Protein AF-0000000075746426 (afdb_homodimer)

Radius of gyration: 28.65 Å; Cα contacts (8 Å, |Δi|>4): 1096; chains: 2; bounding box: 65×79×66 Å

Sequence (676 aa):
MLRLQTLPPRQAHFCLEVDRFVREELTISLAGTHVMLAVSGGVDSVALLAWAAAMRDKWGARLFCAHLDHGLRPESSQERQRVHALCDQLAIPCFSGRSETRRYAQRCQLGIEEAGRLLRYRYLEGIAHRRGCDYLLTAHHANDLAEDSLMRFIRGTGWPALAGMAAWDPGRRLLRPFLLTPKHRLHALVQAAGLCWEEDSSNRDPAYQRNRIRHQILPLLIKENPNFLETIAQTWRQAQADTAAFDTMLTAARQAERVVKQGLLAPRQELESLPAALRLRWYKEILDRMGPGQALSANLGALDALYTEKKSGKRVQFPGDKQARVSPEGIIFGWKGDMLRLQTLPPRQAHFCLEVDRFVREELTISLAGTHVMLAVSGGVDSVALLAWAAAMRDKWGARLFCAHLDHGLRPESSQERQRVHALCDQLAIPCFSGRSETRRYAQRCQLGIEEAGRLLRYRYLEGIAHRRGCDYLLTAHHANDLAEDSLMRFIRGTGWPALAGMAAWDPGRRLLRPFLLTPKHRLHALVQAAGLCWEEDSSNRDPAYQRNRIRHQILPLLIKENPNFLETIAQTWRQAQADTAAFDTMLTAARQAERVVKQGLLAPRQELESLPAALRLRWYKEILDRMGPGQALSANLGALDALYTEKKSGKRVQFPGDKQARVSPEGIIFGWKGD

pLDDT: mean 91.84, std 9.22, range [48.5, 98.75]

Structure (mmCIF, N/CA/C/O backbone):
data_AF-0000000075746426-model_v1
#
loop_
_entity.id
_entity.type
_entity.pdbx_description
1 polymer 'tRNA(Ile)-lysidine synthase'
#
loop_
_atom_site.group_PDB
_atom_site.id
_atom_site.type_symbol
_atom_site.label_atom_id
_atom_site.label_alt_id
_atom_site.label_comp_id
_atom_site.label_asym_id
_atom_site.label_entity_id
_atom_site.label_seq_id
_atom_site.pdbx_PDB_ins_code
_atom_site.Cartn_x
_atom_site.Cartn_y
_atom_site.Cartn_z
_atom_site.occupancy
_atom_site.B_iso_or_equiv
_atom_site.auth_seq_id
_atom_site.auth_comp_id
_atom_site.auth_asym_id
_atom_site.auth_atom_id
_atom_site.pdbx_PDB_model_num
ATOM 1 N N . MET A 1 1 ? -5.004 32.344 30.406 1 81.12 1 MET A N 1
ATOM 2 C CA . MET A 1 1 ? -4.582 32.031 29.047 1 81.12 1 MET A CA 1
ATOM 3 C C . MET A 1 1 ? -4.027 30.609 28.938 1 81.12 1 MET A C 1
ATOM 5 O O . MET A 1 1 ? -3.355 30.141 29.859 1 81.12 1 MET A O 1
ATOM 9 N N . LEU A 1 2 ? -4.516 29.906 28.031 1 88.56 2 LEU A N 1
ATOM 10 C CA . LEU A 1 2 ? -4.059 28.531 27.844 1 88.56 2 LEU A CA 1
ATOM 11 C C . LEU A 1 2 ? -2.586 28.484 27.453 1 88.56 2 LEU A C 1
ATOM 13 O O . LEU A 1 2 ? -2.184 29.141 26.484 1 88.56 2 LEU A O 1
ATOM 17 N N . ARG A 1 3 ? -1.752 27.906 28.312 1 92.94 3 ARG A N 1
ATOM 18 C CA . ARG A 1 3 ? -0.32 27.719 28.109 1 92.94 3 ARG A CA 1
ATOM 19 C C . ARG A 1 3 ? 0.091 26.281 28.359 1 92.94 3 ARG A C 1
ATOM 21 O O . ARG A 1 3 ? -0.654 25.516 28.969 1 92.94 3 ARG A O 1
ATOM 28 N N . LEU A 1 4 ? 1.197 25.938 27.797 1 94.06 4 LEU A N 1
ATOM 29 C CA . LEU A 1 4 ? 1.711 24.594 28 1 94.06 4 LEU A CA 1
ATOM 30 C C . LEU A 1 4 ? 1.775 24.266 29.5 1 94.06 4 LEU A C 1
ATOM 32 O O . LEU A 1 4 ? 1.444 23.141 29.906 1 94.06 4 LEU A O 1
ATOM 36 N N . GLN A 1 5 ? 2.15 25.281 30.234 1 92.56 5 GLN A N 1
ATOM 37 C CA . GLN A 1 5 ? 2.371 25.109 31.656 1 92.56 5 GLN A CA 1
ATOM 38 C C . GLN A 1 5 ? 1.049 24.938 32.406 1 92.56 5 GLN A C 1
ATOM 40 O O . GLN A 1 5 ? 1.028 24.5 33.562 1 92.56 5 GLN A O 1
ATOM 45 N N . THR A 1 6 ? -0.033 25.391 31.828 1 92.88 6 THR A N 1
ATOM 46 C CA . THR A 1 6 ? -1.333 25.312 32.5 1 92.88 6 THR A CA 1
ATOM 47 C C . THR A 1 6 ? -1.999 23.969 32.219 1 92.88 6 THR A C 1
ATOM 49 O O . THR A 1 6 ? -3.018 23.641 32.812 1 92.88 6 THR A O 1
ATOM 52 N N . LEU A 1 7 ? -1.481 23.109 31.344 1 95.69 7 LEU A N 1
ATOM 53 C CA . LEU A 1 7 ? -2.014 21.797 31.016 1 95.69 7 LEU A CA 1
ATOM 54 C C . LEU A 1 7 ? -1.427 20.719 31.922 1 95.69 7 LEU A C 1
ATOM 56 O O . LEU A 1 7 ? -0.293 20.859 32.406 1 95.69 7 LEU A O 1
ATOM 60 N N . PRO A 1 8 ? -2.211 19.672 32.219 1 96.5 8 PRO A N 1
ATOM 61 C CA . PRO A 1 8 ? -1.599 18.516 32.875 1 96.5 8 PRO A CA 1
ATOM 62 C C . PRO A 1 8 ? -0.388 17.984 32.125 1 96.5 8 PRO A C 1
ATOM 64 O O . PRO A 1 8 ? -0.323 18.094 30.891 1 96.5 8 PRO A O 1
ATOM 67 N N . PRO A 1 9 ? 0.567 17.438 32.812 1 96.25 9 PRO A N 1
ATOM 68 C CA . PRO A 1 9 ? 1.826 17 32.188 1 96.25 9 PRO A CA 1
ATOM 69 C C . PRO A 1 9 ? 1.612 16.109 30.969 1 96.25 9 PRO A C 1
ATOM 71 O O . PRO A 1 9 ? 2.307 16.25 29.953 1 96.25 9 PRO A O 1
ATOM 74 N N . ARG A 1 10 ? 0.68 15.195 31.047 1 96.38 10 ARG A N 1
ATOM 75 C CA . ARG A 1 10 ? 0.424 14.281 29.953 1 96.38 10 ARG A CA 1
ATOM 76 C C . ARG A 1 10 ? 0.037 15.039 28.688 1 96.38 10 ARG A C 1
ATOM 78 O O . ARG A 1 10 ? 0.502 14.711 27.594 1 96.38 10 ARG A O 1
ATOM 85 N N . GLN A 1 11 ? -0.817 16.062 28.797 1 97.12 11 GLN A N 1
ATOM 86 C CA . GLN A 1 11 ? -1.285 16.828 27.656 1 97.12 11 GLN A CA 1
ATOM 87 C C . GLN A 1 11 ? -0.219 17.812 27.172 1 97.12 11 GLN A C 1
ATOM 89 O O . GLN A 1 11 ? -0.119 18.094 25.984 1 97.12 11 GLN A O 1
ATOM 94 N N . ALA A 1 12 ? 0.554 18.344 28.141 1 97.25 12 ALA A N 1
ATOM 95 C CA . ALA A 1 12 ? 1.674 19.188 27.766 1 97.25 12 ALA A CA 1
ATOM 96 C C . ALA A 1 12 ? 2.684 18.422 26.906 1 97.25 12 ALA A C 1
ATOM 98 O O . ALA A 1 12 ? 3.166 18.922 25.891 1 97.25 12 ALA A O 1
ATOM 99 N N . HIS A 1 13 ? 2.939 17.188 27.375 1 97.31 13 HIS A N 1
ATOM 100 C CA . HIS A 1 13 ? 3.842 16.328 26.609 1 97.31 13 HIS A CA 1
ATOM 101 C C . HIS A 1 13 ? 3.271 16 25.234 1 97.31 13 HIS A C 1
ATOM 103 O O . HIS A 1 13 ? 4.012 15.938 24.25 1 97.31 13 HIS A O 1
ATOM 109 N N . PHE A 1 14 ? 1.979 15.828 25.203 1 97.62 14 PHE A N 1
ATOM 110 C CA . PHE A 1 14 ? 1.311 15.578 23.922 1 97.62 14 PHE A CA 1
ATOM 111 C C . PHE A 1 14 ? 1.498 16.75 22.969 1 97.62 14 PHE A C 1
ATOM 113 O O . PHE A 1 14 ? 1.821 16.547 21.797 1 97.62 14 PHE A O 1
ATOM 120 N N . CYS A 1 15 ? 1.344 17.969 23.453 1 98.19 15 CYS A N 1
ATOM 121 C CA . CYS A 1 15 ? 1.508 19.172 22.641 1 98.19 15 CYS A CA 1
ATOM 122 C C . CYS A 1 15 ? 2.918 19.25 22.062 1 98.19 15 CYS A C 1
ATOM 124 O O . CYS A 1 15 ? 3.102 19.562 20.891 1 98.19 15 CYS A O 1
ATOM 126 N N . LEU A 1 16 ? 3.848 18.891 22.891 1 97.81 16 LEU A N 1
ATOM 127 C CA . LEU A 1 16 ? 5.242 18.922 22.469 1 97.81 16 LEU A CA 1
ATOM 128 C C . LEU A 1 16 ? 5.535 17.828 21.453 1 97.81 16 LEU A C 1
ATOM 130 O O . LEU A 1 16 ? 6.355 18 20.547 1 97.81 16 LEU A O 1
ATOM 134 N N . GLU A 1 17 ? 4.898 16.703 21.625 1 97.62 17 GLU A N 1
ATOM 135 C CA . GLU A 1 17 ? 5.035 15.602 20.688 1 97.62 17 GLU A CA 1
ATOM 136 C C . GLU A 1 17 ? 4.535 15.992 19.297 1 97.62 17 GLU A C 1
ATOM 138 O O . GLU A 1 17 ? 5.18 15.695 18.281 1 97.62 17 GLU A O 1
ATOM 143 N N . VAL A 1 18 ? 3.387 16.641 19.234 1 98.31 18 VAL A N 1
ATOM 144 C CA . VAL A 1 18 ? 2.832 17.109 17.969 1 98.31 18 VAL A CA 1
ATOM 145 C C . VAL A 1 18 ? 3.779 18.125 17.328 1 98.31 18 VAL A C 1
ATOM 147 O O . VAL A 1 18 ? 4.031 18.078 16.125 1 98.31 18 VAL A O 1
ATOM 150 N N . ASP A 1 19 ? 4.293 19 18.156 1 98 19 ASP A N 1
ATOM 151 C CA . ASP A 1 19 ? 5.246 20 17.672 1 98 19 ASP A CA 1
ATOM 152 C C . ASP A 1 19 ? 6.5 19.328 17.109 1 98 19 ASP A C 1
ATOM 154 O O . ASP A 1 19 ? 7.055 19.781 16.109 1 98 19 ASP A O 1
ATOM 158 N N . ARG A 1 20 ? 6.957 18.312 17.797 1 96.62 20 ARG A N 1
ATOM 159 C CA . ARG A 1 20 ? 8.133 17.578 17.328 1 96.62 20 ARG A CA 1
ATOM 160 C C . ARG A 1 20 ? 7.879 16.938 15.969 1 96.62 20 ARG A C 1
ATOM 162 O O . ARG A 1 20 ? 8.758 16.938 15.109 1 96.62 20 ARG A O 1
ATOM 169 N N . PHE A 1 21 ? 6.727 16.406 15.805 1 97.06 21 PHE A N 1
ATOM 170 C CA . PHE A 1 21 ? 6.348 15.844 14.508 1 97.06 21 PHE A CA 1
ATOM 171 C C . PHE A 1 21 ? 6.441 16.906 13.414 1 97.06 21 PHE A C 1
ATOM 173 O O . PHE A 1 21 ? 7.047 16.656 12.367 1 97.06 21 PHE A O 1
ATOM 180 N N . VAL A 1 22 ? 5.922 18.078 13.617 1 98.12 22 VAL A N 1
ATOM 181 C CA . VAL A 1 22 ? 5.906 19.172 12.648 1 98.12 22 VAL A CA 1
ATOM 182 C C . VAL A 1 22 ? 7.332 19.641 12.375 1 98.12 22 VAL A C 1
ATOM 184 O O . VAL A 1 22 ? 7.738 19.75 11.211 1 98.12 22 VAL A O 1
ATOM 187 N N . ARG A 1 23 ? 8.156 19.766 13.391 1 97 23 ARG A N 1
ATOM 188 C CA . ARG A 1 23 ? 9.484 20.344 13.281 1 97 23 ARG A CA 1
ATOM 189 C C . ARG A 1 23 ? 10.484 19.328 12.727 1 97 23 ARG A C 1
ATOM 191 O O . ARG A 1 23 ? 11.312 19.656 11.875 1 97 23 ARG A O 1
ATOM 198 N N . GLU A 1 24 ? 10.406 18.125 13.242 1 93.88 24 GLU A N 1
ATOM 199 C CA . GLU A 1 24 ? 11.469 17.156 12.961 1 93.88 24 GLU A CA 1
ATOM 200 C C . GLU A 1 24 ? 11.102 16.266 11.781 1 93.88 24 GLU A C 1
ATOM 202 O O . GLU A 1 24 ? 11.938 15.992 10.914 1 93.88 24 GLU A O 1
ATOM 207 N N . GLU A 1 25 ? 9.93 15.781 11.688 1 92.94 25 GLU A N 1
ATOM 208 C CA . GLU A 1 25 ? 9.555 14.867 10.609 1 92.94 25 GLU A CA 1
ATOM 209 C C . GLU A 1 25 ? 9.148 15.633 9.352 1 92.94 25 GLU A C 1
ATOM 211 O O . GLU A 1 25 ? 9.516 15.25 8.242 1 92.94 25 GLU A O 1
ATOM 216 N N . LEU A 1 26 ? 8.367 16.734 9.594 1 96.31 26 LEU A N 1
ATOM 217 C CA . LEU A 1 26 ? 7.918 17.5 8.445 1 96.31 26 LEU A CA 1
ATOM 218 C C . LEU A 1 26 ? 8.914 18.609 8.102 1 96.31 26 LEU A C 1
ATOM 220 O O . LEU A 1 26 ? 8.82 19.219 7.043 1 96.31 26 LEU A O 1
ATOM 224 N N . THR A 1 27 ? 9.836 18.906 9.031 1 95.56 27 THR A N 1
ATOM 225 C CA . THR A 1 27 ? 10.867 19.938 8.867 1 95.56 27 THR A CA 1
ATOM 226 C C . THR A 1 27 ? 10.234 21.297 8.617 1 95.56 27 THR A C 1
ATOM 228 O O . THR A 1 27 ? 10.656 22.031 7.711 1 95.56 27 THR A O 1
ATOM 231 N N . ILE A 1 28 ? 9.18 21.609 9.367 1 97.38 28 ILE A N 1
ATOM 232 C CA . ILE A 1 28 ? 8.477 22.875 9.297 1 97.38 28 ILE A CA 1
ATOM 233 C C . ILE A 1 28 ? 8.594 23.609 10.633 1 97.38 28 ILE A C 1
ATOM 235 O O . ILE A 1 28 ? 8.414 23.016 11.695 1 97.38 28 ILE A O 1
ATOM 239 N N . SER A 1 29 ? 8.93 24.797 10.625 1 97 29 SER A N 1
ATOM 240 C CA . SER A 1 29 ? 8.984 25.625 11.828 1 97 29 SER A CA 1
ATOM 241 C C . SER A 1 29 ? 7.863 26.656 11.844 1 97 29 SER A C 1
ATOM 243 O O . SER A 1 29 ? 7.703 27.422 10.891 1 97 29 SER A O 1
ATOM 245 N N . LEU A 1 30 ? 7.16 26.719 12.93 1 97.19 30 LEU A N 1
ATOM 246 C CA . LEU A 1 30 ? 6.078 27.688 13.078 1 97.19 30 LEU A CA 1
ATOM 247 C C . LEU A 1 30 ? 6.543 28.906 13.859 1 97.19 30 LEU A C 1
ATOM 249 O O . LEU A 1 30 ? 5.754 29.812 14.133 1 97.19 30 LEU A O 1
ATOM 253 N N . ALA A 1 31 ? 7.812 29 14.133 1 96.5 31 ALA A N 1
ATOM 254 C CA . ALA A 1 31 ? 8.375 30.078 14.945 1 96.5 31 ALA A CA 1
ATOM 255 C C . ALA A 1 31 ? 8.305 31.406 14.203 1 96.5 31 ALA A C 1
ATOM 257 O O . ALA A 1 31 ? 8.797 31.516 13.07 1 96.5 31 ALA A O 1
ATOM 258 N N . GLY A 1 32 ? 7.652 32.344 14.836 1 97.19 32 GLY A N 1
ATOM 259 C CA . GLY A 1 32 ? 7.605 33.688 14.312 1 97.19 32 GLY A CA 1
ATOM 260 C C . GLY A 1 32 ? 6.758 33.812 13.062 1 97.19 32 GLY A C 1
ATOM 261 O O . GLY A 1 32 ? 6.938 34.75 12.273 1 97.19 32 GLY A O 1
ATOM 262 N N . THR A 1 33 ? 5.863 32.906 12.836 1 97.62 33 THR A N 1
ATOM 263 C CA . THR A 1 33 ? 5.066 32.906 11.617 1 97.62 33 THR A CA 1
ATOM 264 C C . THR A 1 33 ? 3.631 33.344 11.906 1 97.62 33 THR A C 1
ATOM 266 O O . THR A 1 33 ? 3.273 33.594 13.055 1 97.62 33 THR A O 1
ATOM 269 N N . HIS A 1 34 ? 2.895 33.562 10.906 1 98.12 34 HIS A N 1
ATOM 270 C CA . HIS A 1 34 ? 1.452 33.781 10.961 1 98.12 34 HIS A CA 1
ATOM 271 C C . HIS A 1 34 ? 0.691 32.5 10.609 1 98.12 34 HIS A C 1
ATOM 273 O O . HIS A 1 34 ? 0.864 31.953 9.516 1 98.12 34 HIS A O 1
ATOM 279 N N . VAL A 1 35 ? -0.095 32.094 11.531 1 98.19 35 VAL A N 1
ATOM 280 C CA . VAL A 1 35 ? -0.736 30.781 11.383 1 98.19 35 VAL A CA 1
ATOM 281 C C . VAL A 1 35 ? -2.254 30.953 11.375 1 98.19 35 VAL A C 1
ATOM 283 O O . VAL A 1 35 ? -2.818 31.562 12.289 1 98.19 35 VAL A O 1
ATOM 286 N N . MET A 1 36 ? -2.914 30.438 10.328 1 98.31 36 MET A N 1
ATOM 287 C CA . MET A 1 36 ? -4.371 30.375 10.273 1 98.31 36 MET A CA 1
ATOM 288 C C . MET A 1 36 ? -4.883 29 10.695 1 98.31 36 MET A C 1
ATOM 290 O O . MET A 1 36 ? -4.434 27.984 10.172 1 98.31 36 MET A O 1
ATOM 294 N N . LEU A 1 37 ? -5.762 28.984 11.656 1 98.19 37 LEU A N 1
ATOM 295 C CA . LEU A 1 37 ? -6.371 27.766 12.141 1 98.19 37 LEU A CA 1
ATOM 296 C C . LEU A 1 37 ? -7.785 27.594 11.594 1 98.19 37 LEU A C 1
ATOM 298 O O . LEU A 1 37 ? -8.633 28.469 11.781 1 98.19 37 LEU A O 1
ATOM 302 N N . ALA A 1 38 ? -8.016 26.484 10.891 1 96.88 38 ALA A N 1
ATOM 303 C CA . ALA A 1 38 ? -9.367 26.156 10.453 1 96.88 38 ALA A CA 1
ATOM 304 C C . ALA A 1 38 ? -10.172 25.531 11.578 1 96.88 38 ALA A C 1
ATOM 306 O O . ALA A 1 38 ? -9.852 24.422 12.039 1 96.88 38 ALA A O 1
ATOM 307 N N . VAL A 1 39 ? -11.273 26.172 11.945 1 94 39 VAL A N 1
ATOM 308 C CA . VAL A 1 39 ? -12.031 25.703 13.094 1 94 39 VAL A CA 1
ATOM 309 C C . VAL A 1 39 ? -13.508 25.578 12.734 1 94 39 VAL A C 1
ATOM 311 O O . VAL A 1 39 ? -14.141 26.562 12.344 1 94 39 VAL A O 1
ATOM 314 N N . SER A 1 40 ? -14.039 24.406 12.883 1 88.75 40 SER A N 1
ATOM 315 C CA . SER A 1 40 ? -15.445 24.156 12.586 1 88.75 40 SER A CA 1
ATOM 316 C C . SER A 1 40 ? -16.297 24.219 13.852 1 88.75 40 SER A C 1
ATOM 318 O O . SER A 1 40 ? -17.516 24.359 13.781 1 88.75 40 SER A O 1
ATOM 320 N N . GLY A 1 41 ? -15.664 24.062 14.992 1 89.25 41 GLY A N 1
ATOM 321 C CA . GLY A 1 41 ? -16.391 24 16.25 1 89.25 41 GLY A CA 1
ATOM 322 C C . GLY A 1 41 ? -16.484 22.594 16.812 1 89.25 41 GLY A C 1
ATOM 323 O O . GLY A 1 41 ? -16.844 22.406 17.984 1 89.25 41 GLY A O 1
ATOM 324 N N . GLY A 1 42 ? -16.156 21.609 15.977 1 91.62 42 GLY A N 1
ATOM 325 C CA . GLY A 1 42 ? -16.094 20.234 16.469 1 91.62 42 GLY A CA 1
ATOM 326 C C . GLY A 1 42 ? -14.891 19.969 17.344 1 91.62 42 GLY A C 1
ATOM 327 O O . GLY A 1 42 ? -13.977 20.781 17.422 1 91.62 42 GLY A O 1
ATOM 328 N N . VAL A 1 43 ? -14.875 18.859 17.938 1 94 43 VAL A N 1
ATOM 329 C CA . VAL A 1 43 ? -13.875 18.516 18.953 1 94 43 VAL A CA 1
ATOM 330 C C . VAL A 1 43 ? -12.477 18.547 18.328 1 94 43 VAL A C 1
ATOM 332 O O . VAL A 1 43 ? -11.516 18.984 18.953 1 94 43 VAL A O 1
ATOM 335 N N . ASP A 1 44 ? -12.32 18.141 17.094 1 95.94 44 ASP A N 1
ATOM 336 C CA . ASP A 1 44 ? -11.016 18.094 16.453 1 95.94 44 ASP A CA 1
ATOM 337 C C . ASP A 1 44 ? -10.461 19.5 16.203 1 95.94 44 ASP A C 1
ATOM 339 O O . ASP A 1 44 ? -9.297 19.766 16.5 1 95.94 44 ASP A O 1
ATOM 343 N N . SER A 1 45 ? -11.328 20.375 15.711 1 95.94 45 SER A N 1
ATOM 344 C CA . SER A 1 45 ? -10.883 21.734 15.422 1 95.94 45 SER A CA 1
ATOM 345 C C . SER A 1 45 ? -10.641 22.516 16.703 1 95.94 45 SER A C 1
ATOM 347 O O . SER A 1 45 ? -9.758 23.375 16.75 1 95.94 45 SER A O 1
ATOM 349 N N . VAL A 1 46 ? -11.414 22.203 17.719 1 96.19 46 VAL A N 1
ATOM 350 C CA . VAL A 1 46 ? -11.195 22.844 19 1 96.19 46 VAL A CA 1
ATOM 351 C C . VAL A 1 46 ? -9.875 22.375 19.609 1 96.19 46 VAL A C 1
ATOM 353 O O . VAL A 1 46 ? -9.172 23.156 20.25 1 96.19 46 VAL A O 1
ATOM 356 N N . ALA A 1 47 ? -9.555 21.109 19.406 1 97.75 47 ALA A N 1
ATOM 357 C CA . ALA A 1 47 ? -8.25 20.609 19.828 1 97.75 47 ALA A CA 1
ATOM 358 C C . ALA A 1 47 ? -7.121 21.359 19.125 1 97.75 47 ALA A C 1
ATOM 360 O O . ALA A 1 47 ? -6.086 21.641 19.734 1 97.75 47 ALA A O 1
ATOM 361 N N . LEU A 1 48 ? -7.332 21.625 17.891 1 98.19 48 LEU A N 1
ATOM 362 C CA . LEU A 1 48 ? -6.355 22.391 17.125 1 98.19 48 LEU A CA 1
ATOM 363 C C . LEU A 1 48 ? -6.148 23.766 17.734 1 98.19 48 LEU A C 1
ATOM 365 O O . LEU A 1 48 ? -5.012 24.234 17.875 1 98.19 48 LEU A O 1
ATOM 369 N N . LEU A 1 49 ? -7.25 24.422 18.094 1 96.94 49 LEU A N 1
ATOM 370 C CA . LEU A 1 49 ? -7.203 25.719 18.75 1 96.94 49 LEU A CA 1
ATOM 371 C C . LEU A 1 49 ? -6.441 25.625 20.078 1 96.94 49 LEU A C 1
ATOM 373 O O . LEU A 1 49 ? -5.594 26.484 20.359 1 96.94 49 LEU A O 1
ATOM 377 N N . ALA A 1 50 ? -6.777 24.625 20.828 1 97.38 50 ALA A N 1
ATOM 378 C CA . ALA A 1 50 ? -6.148 24.422 22.141 1 97.38 50 ALA A CA 1
ATOM 379 C C . ALA A 1 50 ? -4.645 24.219 22 1 97.38 50 ALA A C 1
ATOM 381 O O . ALA A 1 50 ? -3.857 24.828 22.734 1 97.38 50 ALA A O 1
ATOM 382 N N . TRP A 1 51 ? -4.254 23.359 21.078 1 98.25 51 TRP A N 1
ATOM 383 C CA . TRP A 1 51 ? -2.85 23.047 20.844 1 98.25 51 TRP A CA 1
ATOM 384 C C . TRP A 1 51 ? -2.08 24.281 20.406 1 98.25 51 TRP A C 1
ATOM 386 O O . TRP A 1 51 ? -1.017 24.578 20.953 1 98.25 51 TRP A O 1
ATOM 396 N N . ALA A 1 52 ? -2.65 25.031 19.469 1 98 52 ALA A N 1
ATOM 397 C CA . ALA A 1 52 ? -1.982 26.219 18.938 1 98 52 ALA A CA 1
ATOM 398 C C . ALA A 1 52 ? -1.856 27.297 20.031 1 98 52 ALA A C 1
ATOM 400 O O . ALA A 1 52 ? -0.814 27.938 20.141 1 98 52 ALA A O 1
ATOM 401 N N . ALA A 1 53 ? -2.91 27.453 20.75 1 97.19 53 ALA A N 1
ATOM 402 C CA . ALA A 1 53 ? -2.898 28.438 21.828 1 97.19 53 ALA A CA 1
ATOM 403 C C . ALA A 1 53 ? -1.834 28.109 22.875 1 97.19 53 ALA A C 1
ATOM 405 O O . ALA A 1 53 ? -1.108 28.984 23.328 1 97.19 53 ALA A O 1
ATOM 406 N N . ALA A 1 54 ? -1.764 26.859 23.234 1 97.25 54 ALA A N 1
ATOM 407 C CA . ALA A 1 54 ? -0.798 26.406 24.234 1 97.25 54 ALA A CA 1
ATOM 408 C C . ALA A 1 54 ? 0.633 26.609 23.734 1 97.25 54 ALA A C 1
ATOM 410 O O . ALA A 1 54 ? 1.536 26.875 24.531 1 97.25 54 ALA A O 1
ATOM 411 N N . MET A 1 55 ? 0.853 26.516 22.438 1 97.31 55 MET A N 1
ATOM 412 C CA . MET A 1 55 ? 2.188 26.547 21.844 1 97.31 55 MET A CA 1
ATOM 413 C C . MET A 1 55 ? 2.557 27.953 21.406 1 97.31 55 MET A C 1
ATOM 415 O O . MET A 1 55 ? 3.699 28.219 21.016 1 97.31 55 MET A O 1
ATOM 419 N N . ARG A 1 56 ? 1.613 28.906 21.438 1 96.06 56 ARG A N 1
ATOM 420 C CA . ARG A 1 56 ? 1.729 30.25 20.891 1 96.06 56 ARG A CA 1
ATOM 421 C C . ARG A 1 56 ? 2.996 30.938 21.391 1 96.06 56 ARG A C 1
ATOM 423 O O . ARG A 1 56 ? 3.77 31.484 20.594 1 96.06 56 ARG A O 1
ATOM 430 N N . ASP A 1 57 ? 3.234 30.891 22.656 1 94.56 57 ASP A N 1
ATOM 431 C CA . ASP A 1 57 ? 4.367 31.594 23.266 1 94.56 57 ASP A CA 1
ATOM 432 C C . ASP A 1 57 ? 5.691 30.969 22.812 1 94.56 57 ASP A C 1
ATOM 434 O O . ASP A 1 57 ? 6.66 31.688 22.547 1 94.56 57 ASP A O 1
ATOM 438 N N . LYS A 1 58 ? 5.656 29.672 22.734 1 94.94 58 LYS A N 1
ATOM 439 C CA . LYS A 1 58 ? 6.855 28.953 22.297 1 94.94 58 LYS A CA 1
ATOM 440 C C . LYS A 1 58 ? 7.223 29.328 20.875 1 94.94 58 LYS A C 1
ATOM 442 O O . LYS A 1 58 ? 8.406 29.484 20.547 1 94.94 58 LYS A O 1
ATOM 447 N N . TRP A 1 59 ? 6.234 29.531 20.047 1 96.12 59 TRP A N 1
ATOM 448 C CA . TRP A 1 59 ? 6.449 29.828 18.625 1 96.12 59 TRP A CA 1
ATOM 449 C C . TRP A 1 59 ? 6.707 31.312 18.422 1 96.12 59 TRP A C 1
ATOM 451 O O . TRP A 1 59 ? 7.336 31.703 17.438 1 96.12 59 TRP A O 1
ATOM 461 N N . GLY A 1 60 ? 6.223 32.125 19.328 1 96.25 60 GLY A N 1
ATOM 462 C CA . GLY A 1 60 ? 6.156 33.562 19.016 1 96.25 60 GLY A CA 1
ATOM 463 C C . GLY A 1 60 ? 5.363 33.844 17.75 1 96.25 60 GLY A C 1
ATOM 464 O O . GLY A 1 60 ? 5.699 34.781 17.016 1 96.25 60 GLY A O 1
ATOM 465 N N . ALA A 1 61 ? 4.402 33.031 17.484 1 95.75 61 ALA A N 1
ATOM 466 C CA . ALA A 1 61 ? 3.619 33.125 16.266 1 95.75 61 ALA A CA 1
ATOM 467 C C . ALA A 1 61 ? 2.354 33.938 16.484 1 95.75 61 ALA A C 1
ATOM 469 O O . ALA A 1 61 ? 1.9 34.125 17.609 1 95.75 61 ALA A O 1
ATOM 470 N N . ARG A 1 62 ? 1.863 34.5 15.445 1 97.06 62 ARG A N 1
ATOM 471 C CA . ARG A 1 62 ? 0.543 35.125 15.445 1 97.06 62 ARG A CA 1
ATOM 472 C C . ARG A 1 62 ? -0.521 34.125 14.953 1 97.06 62 ARG A C 1
ATOM 474 O O . ARG A 1 62 ? -0.409 33.594 13.852 1 97.06 62 ARG A O 1
ATOM 481 N N . LEU A 1 63 ? -1.478 33.969 15.766 1 97.75 63 LEU A N 1
ATOM 482 C CA . LEU A 1 63 ? -2.514 32.969 15.445 1 97.75 63 LEU A CA 1
ATOM 483 C C . LEU A 1 63 ? -3.785 33.688 14.969 1 97.75 63 LEU A C 1
ATOM 485 O O . LEU A 1 63 ? -4.16 34.719 15.492 1 97.75 63 LEU A O 1
ATOM 489 N N . PHE A 1 64 ? -4.398 33.094 13.938 1 97.81 64 PHE A N 1
ATOM 490 C CA . PHE A 1 64 ? -5.707 33.5 13.43 1 97.81 64 PHE A CA 1
ATOM 491 C C . PHE A 1 64 ? -6.629 32.281 13.305 1 97.81 64 PHE A C 1
ATOM 493 O O . PHE A 1 64 ? -6.164 31.156 13.195 1 97.81 64 PHE A O 1
ATOM 500 N N . CYS A 1 65 ? -7.918 32.531 13.414 1 97.31 65 CYS A N 1
ATOM 501 C CA . CYS A 1 65 ? -8.914 31.484 13.234 1 97.31 65 CYS A CA 1
ATOM 502 C C . CYS A 1 65 ? -9.875 31.828 12.102 1 97.31 65 CYS A C 1
ATOM 504 O O . CYS A 1 65 ? -10.266 33 11.953 1 97.31 65 CYS A O 1
ATOM 506 N N . ALA A 1 66 ? -10.117 30.891 11.266 1 95.94 66 ALA A N 1
ATOM 507 C CA . ALA A 1 66 ? -11.148 31.016 10.25 1 95.94 66 ALA A CA 1
ATOM 508 C C . ALA A 1 66 ? -12.219 29.953 10.414 1 95.94 66 ALA A C 1
ATOM 510 O O . ALA A 1 66 ? -11.906 28.781 10.656 1 95.94 66 ALA A O 1
ATOM 511 N N . HIS A 1 67 ? -13.422 30.344 10.336 1 92.44 67 HIS A N 1
ATOM 512 C CA . HIS A 1 67 ? -14.586 29.469 10.469 1 92.44 67 HIS A CA 1
ATOM 513 C C . HIS A 1 67 ? -15.562 29.672 9.312 1 92.44 67 HIS A C 1
ATOM 515 O O . HIS A 1 67 ? -15.93 30.812 8.992 1 92.44 67 HIS A O 1
ATOM 521 N N . LEU A 1 68 ? -15.852 28.531 8.664 1 87.56 68 LEU A N 1
ATOM 522 C CA . LEU A 1 68 ? -16.844 28.609 7.594 1 87.56 68 LEU A CA 1
ATOM 523 C C . LEU A 1 68 ? -18.141 27.922 8 1 87.56 68 LEU A C 1
ATOM 525 O O . LEU A 1 68 ? -18.141 26.75 8.352 1 87.56 68 LEU A O 1
ATOM 529 N N . ASP A 1 69 ? -19.172 28.656 7.93 1 80.94 69 ASP A N 1
ATOM 530 C CA . ASP A 1 69 ? -20.531 28.141 8.148 1 80.94 69 ASP A CA 1
ATOM 531 C C . ASP A 1 69 ? -21.156 27.672 6.832 1 80.94 69 ASP A C 1
ATOM 533 O O . ASP A 1 69 ? -21.375 28.484 5.93 1 80.94 69 ASP A O 1
ATOM 537 N N . HIS A 1 70 ? -21.422 26.438 6.746 1 73 70 HIS A N 1
ATOM 538 C CA . HIS A 1 70 ? -21.891 25.891 5.484 1 73 70 HIS A CA 1
ATOM 539 C C . HIS A 1 70 ? -23.375 26.188 5.27 1 73 70 HIS A C 1
ATOM 541 O O . HIS A 1 70 ? -23.922 25.906 4.203 1 73 70 HIS A O 1
ATOM 547 N N . GLY A 1 71 ? -23.969 26.859 6.254 1 64.94 71 GLY A N 1
ATOM 548 C CA . GLY A 1 71 ? -25.344 27.328 6.121 1 64.94 71 GLY A CA 1
ATOM 549 C C . GLY A 1 71 ? -26.344 26.203 5.934 1 64.94 71 GLY A C 1
ATOM 550 O O . GLY A 1 71 ? -27.406 26.406 5.32 1 64.94 71 GLY A O 1
ATOM 551 N N . LEU A 1 72 ? -25.984 25 6.168 1 60.12 72 LEU A N 1
ATOM 552 C CA . LEU A 1 72 ? -26.828 23.844 5.871 1 60.12 72 LEU A CA 1
ATOM 553 C C . LEU A 1 72 ? -27.906 23.688 6.93 1 60.12 72 LEU A C 1
ATOM 555 O O . LEU A 1 72 ? -28.938 23.047 6.68 1 60.12 72 LEU A O 1
ATOM 559 N N . ARG A 1 73 ? -27.688 24.297 8.156 1 61.72 73 ARG A N 1
ATOM 560 C CA . ARG A 1 73 ? -28.656 24.156 9.227 1 61.72 73 ARG A CA 1
ATOM 561 C C . ARG A 1 73 ? -28.969 25.516 9.859 1 61.72 73 ARG A C 1
ATOM 563 O O . ARG A 1 73 ? -28.109 26.391 9.898 1 61.72 73 ARG A O 1
ATOM 570 N N . PRO A 1 74 ? -30.156 25.609 10.297 1 56.69 74 PRO A N 1
ATOM 571 C CA . PRO A 1 74 ? -30.547 26.844 10.984 1 56.69 74 PRO A CA 1
ATOM 572 C C . PRO A 1 74 ? -29.656 27.156 12.18 1 56.69 74 PRO A C 1
ATOM 574 O O . PRO A 1 74 ? -29.453 28.328 12.516 1 56.69 74 PRO A O 1
ATOM 577 N N . GLU A 1 75 ? -29.172 26.141 12.797 1 58.41 75 GLU A N 1
ATOM 578 C CA . GLU A 1 75 ? -28.406 26.266 14.031 1 58.41 75 GLU A CA 1
ATOM 579 C C . GLU A 1 75 ? -26.984 26.766 13.75 1 58.41 75 GLU A C 1
ATOM 581 O O . GLU A 1 75 ? -26.203 26.953 14.68 1 58.41 75 GLU A O 1
ATOM 586 N N . SER A 1 76 ? -26.766 27.125 12.547 1 61.94 76 SER A N 1
ATOM 587 C CA . SER A 1 76 ? -25.438 27.531 12.109 1 61.94 76 SER A CA 1
ATOM 588 C C . SER A 1 76 ? -25.016 28.828 12.781 1 61.94 76 SER A C 1
ATOM 590 O O . SER A 1 76 ? -23.844 29 13.141 1 61.94 76 SER A O 1
ATOM 592 N N . SER A 1 77 ? -25.922 29.562 13.172 1 69.25 77 SER A N 1
ATOM 593 C CA . SER A 1 77 ? -25.594 30.844 13.812 1 69.25 77 SER A CA 1
ATOM 594 C C . SER A 1 77 ? -25.062 30.625 15.227 1 69.25 77 SER A C 1
ATOM 596 O O . SER A 1 77 ? -24.109 31.297 15.641 1 69.25 77 SER A O 1
ATOM 598 N N . GLN A 1 78 ? -25.594 29.703 15.867 1 76.88 78 GLN A N 1
ATOM 599 C CA . GLN A 1 78 ? -25.141 29.422 17.219 1 76.88 78 GLN A CA 1
ATOM 600 C C . GLN A 1 78 ? -23.719 28.828 17.219 1 76.88 78 GLN A C 1
ATOM 602 O O . GLN A 1 78 ? -22.922 29.125 18.094 1 76.88 78 GLN A O 1
ATOM 607 N N . GLU A 1 79 ? -23.484 28.062 16.25 1 80.38 79 GLU A N 1
ATOM 608 C CA . GLU A 1 79 ? -22.156 27.469 16.125 1 80.38 79 GLU A CA 1
ATOM 609 C C . GLU A 1 79 ? -21.094 28.531 15.898 1 80.38 79 GLU A C 1
ATOM 611 O O . GLU A 1 79 ? -20.016 28.469 16.484 1 80.38 79 GLU A O 1
ATOM 616 N N . ARG A 1 80 ? -21.453 29.469 15.078 1 86.12 80 ARG A N 1
ATOM 617 C CA . ARG A 1 80 ? -20.547 30.578 14.789 1 86.12 80 ARG A CA 1
ATOM 618 C C . ARG A 1 80 ? -20.234 31.359 16.062 1 86.12 80 ARG A C 1
ATOM 620 O O . ARG A 1 80 ? -19.078 31.719 16.297 1 86.12 80 ARG A O 1
ATOM 627 N N . GLN A 1 81 ? -21.25 31.594 16.797 1 88.06 81 GLN A N 1
ATOM 628 C CA . GLN A 1 81 ? -21.078 32.375 18.031 1 88.06 81 GLN A CA 1
ATOM 629 C C . GLN A 1 81 ? -20.203 31.625 19.031 1 88.06 81 GLN A C 1
ATOM 631 O O . GLN A 1 81 ? -19.375 32.219 19.719 1 88.06 81 GLN A O 1
ATOM 636 N N . ARG A 1 82 ? -20.375 30.422 19.078 1 88.5 82 ARG A N 1
ATOM 637 C CA . ARG A 1 82 ? -19.594 29.594 20 1 88.5 82 ARG A CA 1
ATOM 638 C C . ARG A 1 82 ? -18.125 29.578 19.609 1 88.5 82 ARG A C 1
ATOM 640 O O . ARG A 1 82 ? -17.25 29.672 20.484 1 88.5 82 ARG A O 1
ATOM 647 N N . VAL A 1 83 ? -17.859 29.484 18.359 1 92.19 83 VAL A N 1
ATOM 648 C CA . VAL A 1 83 ? -16.484 29.469 17.875 1 92.19 83 VAL A CA 1
ATOM 649 C C . VAL A 1 83 ? -15.828 30.828 18.172 1 92.19 83 VAL A C 1
ATOM 651 O O . VAL A 1 83 ? -14.68 30.875 18.625 1 92.19 83 VAL A O 1
ATOM 654 N N . HIS A 1 84 ? -16.547 31.875 17.969 1 93.62 84 HIS A N 1
ATOM 655 C CA . HIS A 1 84 ? -16.031 33.219 18.266 1 93.62 84 HIS A CA 1
ATOM 656 C C . HIS A 1 84 ? -15.742 33.375 19.75 1 93.62 84 HIS A C 1
ATOM 658 O O . HIS A 1 84 ? -14.719 33.969 20.141 1 93.62 84 HIS A O 1
ATOM 664 N N . ALA A 1 85 ? -16.656 32.875 20.516 1 93.62 85 ALA A N 1
ATOM 665 C CA . ALA A 1 85 ? -16.469 32.969 21.953 1 93.62 85 ALA A CA 1
ATOM 666 C C . ALA A 1 85 ? -15.227 32.219 22.406 1 93.62 85 ALA A C 1
ATOM 668 O O . ALA A 1 85 ? -14.477 32.688 23.266 1 93.62 85 ALA A O 1
ATOM 669 N N . LEU A 1 86 ? -15.07 31.062 21.875 1 93.5 86 LEU A N 1
ATOM 670 C CA . LEU A 1 86 ? -13.891 30.25 22.188 1 93.5 86 LEU A CA 1
ATOM 671 C C . LEU A 1 86 ? -12.617 30.984 21.797 1 93.5 86 LEU A C 1
ATOM 673 O O . LEU A 1 86 ? -11.648 31 22.562 1 93.5 86 LEU A O 1
ATOM 677 N N . CYS A 1 87 ? -12.609 31.562 20.641 1 95.56 87 CYS A N 1
ATOM 678 C CA . CYS A 1 87 ? -11.445 32.312 20.141 1 95.56 87 CYS A CA 1
ATOM 679 C C . CYS A 1 87 ? -11.164 33.531 21 1 95.56 87 CYS A C 1
ATOM 681 O O . CYS A 1 87 ? -10 33.812 21.297 1 95.56 87 CYS A O 1
ATOM 683 N N . ASP A 1 88 ? -12.203 34.156 21.391 1 94.81 88 ASP A N 1
ATOM 684 C CA . ASP A 1 88 ? -12.062 35.312 22.281 1 94.81 88 ASP A CA 1
ATOM 685 C C . ASP A 1 88 ? -11.422 34.938 23.609 1 94.81 88 ASP A C 1
ATOM 687 O O . ASP A 1 88 ? -10.547 35.625 24.109 1 94.81 88 ASP A O 1
ATOM 691 N N . GLN A 1 89 ? -11.859 33.844 24.078 1 93.25 89 GLN A N 1
ATOM 692 C CA . GLN A 1 89 ? -11.305 33.312 25.328 1 93.25 89 GLN A CA 1
ATOM 693 C C . GLN A 1 89 ? -9.805 33.062 25.188 1 93.25 89 GLN A C 1
ATOM 695 O O . GLN A 1 89 ? -9.062 33.188 26.172 1 93.25 89 GLN A O 1
ATOM 700 N N . LEU A 1 90 ? -9.359 32.75 24.031 1 95.19 90 LEU A N 1
ATOM 701 C CA . LEU A 1 90 ? -7.969 32.406 23.797 1 95.19 90 LEU A CA 1
ATOM 702 C C . LEU A 1 90 ? -7.203 33.562 23.172 1 95.19 90 LEU A C 1
ATOM 704 O O . LEU A 1 90 ? -6.023 33.438 22.844 1 95.19 90 LEU A O 1
ATOM 708 N N . ALA A 1 91 ? -7.863 34.656 22.938 1 95.06 91 ALA A N 1
ATOM 709 C CA . ALA A 1 91 ? -7.277 35.844 22.344 1 95.06 91 ALA A CA 1
ATOM 710 C C . ALA A 1 91 ? -6.754 35.562 20.938 1 95.06 91 ALA A C 1
ATOM 712 O O . ALA A 1 91 ? -5.621 35.938 20.609 1 95.06 91 ALA A O 1
ATOM 713 N N . ILE A 1 92 ? -7.523 34.875 20.188 1 96.62 92 ILE A N 1
ATOM 714 C CA . ILE A 1 92 ? -7.211 34.594 18.797 1 96.62 92 ILE A CA 1
ATOM 715 C C . ILE A 1 92 ? -8.242 35.25 17.891 1 96.62 92 ILE A C 1
ATOM 717 O O . ILE A 1 92 ? -9.438 34.969 17.984 1 96.62 92 ILE A O 1
ATOM 721 N N . PRO A 1 93 ? -7.789 36.188 17.047 1 97 93 PRO A N 1
ATOM 722 C CA . PRO A 1 93 ? -8.742 36.781 16.109 1 97 93 PRO A CA 1
ATOM 723 C C . PRO A 1 93 ? -9.453 35.719 15.25 1 97 93 PRO A C 1
ATOM 725 O O . PRO A 1 93 ? -8.82 34.781 14.742 1 97 93 PRO A O 1
ATOM 728 N N . CYS A 1 94 ? -10.797 35.875 15.133 1 96.19 94 CYS A N 1
ATOM 729 C CA . CYS A 1 94 ? -11.617 34.906 14.43 1 96.19 94 CYS A CA 1
ATOM 730 C C . CYS A 1 94 ? -12.359 35.562 13.273 1 96.19 94 CYS A C 1
ATOM 732 O O . CYS A 1 94 ? -12.977 36.625 13.438 1 96.19 94 CYS A O 1
ATOM 734 N N . PHE A 1 95 ? -12.25 34.938 12.117 1 94.31 95 PHE A N 1
ATOM 735 C CA . PHE A 1 95 ? -12.961 35.344 10.922 1 94.31 95 PHE A CA 1
ATOM 736 C C . PHE A 1 95 ? -13.977 34.312 10.484 1 94.31 95 PHE A C 1
ATOM 738 O O . PHE A 1 95 ? -13.648 33.125 10.391 1 94.31 95 PHE A O 1
ATOM 745 N N . SER A 1 96 ? -15.172 34.75 10.281 1 91.75 96 SER A N 1
ATOM 746 C CA . SER A 1 96 ? -16.219 33.812 9.883 1 91.75 96 SER A CA 1
ATOM 747 C C . SER A 1 96 ? -16.812 34.188 8.531 1 91.75 96 SER A C 1
ATOM 749 O O . SER A 1 96 ? -16.906 35.375 8.195 1 91.75 96 SER A O 1
ATOM 751 N N . GLY A 1 97 ? -17.047 33.156 7.73 1 86.81 97 GLY A N 1
ATOM 752 C CA . GLY A 1 97 ? -17.75 33.312 6.473 1 86.81 97 GLY A CA 1
ATOM 753 C C . GLY A 1 97 ? -18.938 32.375 6.328 1 86.81 97 GLY A C 1
ATOM 754 O O . GLY A 1 97 ? -19.109 31.469 7.141 1 86.81 97 GLY A O 1
ATOM 755 N N . ARG A 1 98 ? -19.859 32.719 5.383 1 83.75 98 ARG A N 1
ATOM 756 C CA . ARG A 1 98 ? -21 31.875 5.074 1 83.75 98 ARG A CA 1
ATOM 757 C C . ARG A 1 98 ? -20.969 31.422 3.619 1 83.75 98 ARG A C 1
ATOM 759 O O . ARG A 1 98 ? -20.609 32.188 2.727 1 83.75 98 ARG A O 1
ATOM 766 N N . SER A 1 99 ? -21.172 30.141 3.543 1 79.06 99 SER A N 1
ATOM 767 C CA . SER A 1 99 ? -21.219 29.625 2.174 1 79.06 99 SER A CA 1
ATOM 768 C C . SER A 1 99 ? -22.609 29.125 1.806 1 79.06 99 SER A C 1
ATOM 770 O O . SER A 1 99 ? -23.406 28.812 2.686 1 79.06 99 SER A O 1
ATOM 772 N N . GLU A 1 100 ? -22.922 29.266 0.555 1 80.81 100 GLU A N 1
ATOM 773 C CA . GLU A 1 100 ? -24.125 28.656 0.004 1 80.81 100 GLU A CA 1
ATOM 774 C C . GLU A 1 100 ? -23.844 27.312 -0.645 1 80.81 100 GLU A C 1
ATOM 776 O O . GLU A 1 100 ? -23.922 27.172 -1.867 1 80.81 100 GLU A O 1
ATOM 781 N N . THR A 1 101 ? -23.609 26.328 0.198 1 80.81 101 THR A N 1
ATOM 782 C CA . THR A 1 101 ? -23.109 25.031 -0.232 1 80.81 101 THR A CA 1
ATOM 783 C C . THR A 1 101 ? -24.109 24.328 -1.152 1 80.81 101 THR A C 1
ATOM 785 O O . THR A 1 101 ? -23.734 23.781 -2.188 1 80.81 101 THR A O 1
ATOM 788 N N . ARG A 1 102 ? -25.391 24.391 -0.795 1 78 102 ARG A N 1
ATOM 789 C CA . ARG A 1 102 ? -26.422 23.734 -1.586 1 78 102 ARG A CA 1
ATOM 790 C C . ARG A 1 102 ? -26.5 24.312 -2.99 1 78 102 ARG A C 1
ATOM 792 O O . ARG A 1 102 ? -26.609 23.578 -3.973 1 78 102 ARG A O 1
ATOM 799 N N . ARG A 1 103 ? -26.422 25.562 -3.02 1 80.94 103 ARG A N 1
ATOM 800 C CA . ARG A 1 103 ? -26.5 26.25 -4.305 1 80.94 103 ARG A CA 1
ATOM 801 C C . ARG A 1 103 ? -25.281 25.922 -5.172 1 80.94 103 ARG A C 1
ATOM 803 O O . ARG A 1 103 ? -25.422 25.688 -6.375 1 80.94 103 ARG A O 1
ATOM 810 N N . TYR A 1 104 ? -24.219 25.922 -4.605 1 83.38 104 TYR A N 1
ATOM 811 C CA . TYR A 1 104 ? -22.984 25.609 -5.32 1 83.38 104 TYR A CA 1
ATOM 812 C C . TYR A 1 104 ? -22.984 24.172 -5.816 1 83.38 104 TYR A C 1
ATOM 814 O O . TYR A 1 104 ? -22.562 23.891 -6.945 1 83.38 104 TYR A O 1
ATOM 822 N N . ALA A 1 105 ? -23.391 23.297 -4.996 1 83.25 105 ALA A N 1
ATOM 823 C CA . ALA A 1 105 ? -23.469 21.891 -5.363 1 83.25 105 ALA A CA 1
ATOM 824 C C . ALA A 1 105 ? -24.359 21.703 -6.59 1 83.25 105 ALA A C 1
ATOM 826 O O . ALA A 1 105 ? -24 20.969 -7.516 1 83.25 105 ALA A O 1
ATOM 827 N N . GLN A 1 106 ? -25.453 22.359 -6.562 1 84.25 106 GLN A N 1
ATOM 828 C CA . GLN A 1 106 ? -26.406 22.266 -7.672 1 84.25 106 GLN A CA 1
ATOM 829 C C . GLN A 1 106 ? -25.812 22.875 -8.945 1 84.25 106 GLN A C 1
ATOM 831 O O . GLN A 1 106 ? -25.891 22.266 -10.016 1 84.25 106 GLN A O 1
ATOM 836 N N . ARG A 1 107 ? -25.219 23.906 -8.742 1 84.69 107 ARG A N 1
ATOM 837 C CA . ARG A 1 107 ? -24.672 24.625 -9.883 1 84.69 107 ARG A CA 1
ATOM 838 C C . ARG A 1 107 ? -23.531 23.844 -10.547 1 84.69 107 ARG A C 1
ATOM 840 O O . ARG A 1 107 ? -23.438 23.828 -11.773 1 84.69 107 ARG A O 1
ATOM 847 N N . CYS A 1 108 ? -22.75 23.219 -9.812 1 83.81 108 CYS A N 1
ATOM 848 C CA . CYS A 1 108 ? -21.562 22.547 -10.328 1 83.81 108 CYS A CA 1
ATOM 849 C C . CYS A 1 108 ? -21.797 21.047 -10.461 1 83.81 108 CYS A C 1
ATOM 851 O O . CYS A 1 108 ? -20.875 20.312 -10.812 1 83.81 108 CYS A O 1
ATOM 853 N N . GLN A 1 109 ? -23 20.641 -10.156 1 84.94 109 GLN A N 1
ATOM 854 C CA . GLN A 1 109 ? -23.375 19.234 -10.258 1 84.94 109 GLN A CA 1
ATOM 855 C C . GLN A 1 109 ? -22.422 18.344 -9.453 1 84.94 109 GLN A C 1
ATOM 857 O O . GLN A 1 109 ? -21.891 17.359 -9.961 1 84.94 109 GLN A O 1
ATOM 862 N N . LEU A 1 110 ? -22.203 18.828 -8.266 1 80.69 110 LEU A N 1
ATOM 863 C CA . LEU A 1 110 ? -21.359 18.094 -7.316 1 80.69 110 LEU A CA 1
ATOM 864 C C . LEU A 1 110 ? -22.203 17.562 -6.156 1 80.69 110 LEU A C 1
ATOM 866 O O . LEU A 1 110 ? -23.312 18.047 -5.918 1 80.69 110 LEU A O 1
ATOM 870 N N . GLY A 1 111 ? -21.609 16.562 -5.543 1 78.38 111 GLY A N 1
ATOM 871 C CA . GLY A 1 111 ? -22.203 16.188 -4.273 1 78.38 111 GLY A CA 1
ATOM 872 C C . GLY A 1 111 ? -22.062 17.234 -3.195 1 78.38 111 GLY A C 1
ATOM 873 O O . GLY A 1 111 ? -21.094 18.016 -3.207 1 78.38 111 GLY A O 1
ATOM 874 N N . ILE A 1 112 ? -23.031 17.312 -2.309 1 77.44 112 ILE A N 1
ATOM 875 C CA . ILE A 1 112 ? -23.078 18.312 -1.251 1 77.44 112 ILE A CA 1
ATOM 876 C C . ILE A 1 112 ? -21.781 18.266 -0.442 1 77.44 112 ILE A C 1
ATOM 878 O O . ILE A 1 112 ? -21.219 19.312 -0.081 1 77.44 112 ILE A O 1
ATOM 882 N N . GLU A 1 113 ? -21.281 17.094 -0.18 1 77.81 113 GLU A N 1
ATOM 883 C CA . GLU A 1 113 ? -20.062 16.938 0.6 1 77.81 113 GLU A CA 1
ATOM 884 C C . GLU A 1 113 ? -18.859 17.5 -0.149 1 77.81 113 GLU A C 1
ATOM 886 O O . GLU A 1 113 ? -18.047 18.234 0.423 1 77.81 113 GLU A O 1
ATOM 891 N N . GLU A 1 114 ? -18.781 17.172 -1.358 1 81.94 114 GLU A N 1
ATOM 892 C CA . GLU A 1 114 ? -17.688 17.656 -2.178 1 81.94 114 GLU A CA 1
ATOM 893 C C . GLU A 1 114 ? -17.766 19.172 -2.355 1 81.94 114 GLU A C 1
ATOM 895 O O . GLU A 1 114 ? -16.75 19.875 -2.283 1 81.94 114 GLU A O 1
ATOM 900 N N . ALA A 1 115 ? -18.906 19.656 -2.596 1 83.31 115 ALA A N 1
ATOM 901 C CA . ALA A 1 115 ? -19.109 21.094 -2.73 1 83.31 115 ALA A CA 1
ATOM 902 C C . ALA A 1 115 ? -18.734 21.828 -1.449 1 83.31 115 ALA A C 1
ATOM 904 O O . ALA A 1 115 ? -18.078 22.875 -1.497 1 83.31 115 ALA A O 1
ATOM 905 N N . GLY A 1 116 ? -19.156 21.25 -0.356 1 82.94 116 GLY A N 1
ATOM 906 C CA . GLY A 1 116 ? -18.812 21.828 0.93 1 82.94 116 GLY A CA 1
ATOM 907 C C . GLY A 1 116 ? -17.312 21.891 1.167 1 82.94 116 GLY A C 1
ATOM 908 O O . GLY A 1 116 ? -16.781 22.891 1.663 1 82.94 116 GLY A O 1
ATOM 909 N N . ARG A 1 117 ? -16.688 20.891 0.782 1 85.25 117 ARG A N 1
ATOM 910 C CA . ARG A 1 117 ? -15.242 20.812 0.936 1 85.25 117 ARG A CA 1
ATOM 911 C C . ARG A 1 117 ? -14.547 21.859 0.083 1 85.25 117 ARG A C 1
ATOM 913 O O . ARG A 1 117 ? -13.672 22.578 0.569 1 85.25 117 ARG A O 1
ATOM 920 N N . LEU A 1 118 ? -14.945 21.938 -1.086 1 87.75 118 LEU A N 1
ATOM 921 C CA . LEU A 1 118 ? -14.328 22.875 -2.018 1 87.75 118 LEU A CA 1
ATOM 922 C C . LEU A 1 118 ? -14.516 24.312 -1.544 1 87.75 118 LEU A C 1
ATOM 924 O O . LEU A 1 118 ? -13.57 25.109 -1.547 1 87.75 118 LEU A O 1
ATOM 928 N N . LEU A 1 119 ? -15.688 24.578 -1.139 1 88.31 119 LEU A N 1
ATOM 929 C CA . LEU A 1 119 ? -16 25.922 -0.687 1 88.31 119 LEU A CA 1
ATOM 930 C C . LEU A 1 119 ? -15.258 26.266 0.602 1 88.31 119 LEU A C 1
ATOM 932 O O . LEU A 1 119 ? -14.789 27.391 0.78 1 88.31 119 LEU A O 1
ATOM 936 N N . ARG A 1 120 ? -15.164 25.312 1.406 1 89.69 120 ARG A N 1
ATOM 937 C CA . ARG A 1 120 ? -14.43 25.5 2.654 1 89.69 120 ARG A CA 1
ATOM 938 C C . ARG A 1 120 ? -12.977 25.875 2.387 1 89.69 120 ARG A C 1
ATOM 940 O O . ARG A 1 120 ? -12.477 26.859 2.932 1 89.69 120 ARG A O 1
ATOM 947 N N . TYR A 1 121 ? -12.359 25.172 1.545 1 92.5 121 TYR A N 1
ATOM 948 C CA . TYR A 1 121 ? -10.945 25.406 1.297 1 92.5 121 TYR A CA 1
ATOM 949 C C . TYR A 1 121 ? -10.742 26.719 0.537 1 92.5 121 TYR A C 1
ATOM 951 O O . TYR A 1 121 ? -9.758 27.422 0.761 1 92.5 121 TYR A O 1
ATOM 959 N N . ARG A 1 122 ? -11.656 26.984 -0.327 1 91.19 122 ARG A N 1
ATOM 960 C CA . ARG A 1 122 ? -11.586 28.266 -1.019 1 91.19 122 ARG A CA 1
ATOM 961 C C . ARG A 1 122 ? -11.641 29.422 -0.03 1 91.19 122 ARG A C 1
ATOM 963 O O . ARG A 1 122 ? -10.867 30.391 -0.14 1 91.19 122 ARG A O 1
ATOM 970 N N . TYR A 1 123 ? -12.523 29.344 0.865 1 92.62 123 TYR A N 1
ATOM 971 C CA . TYR A 1 123 ? -12.68 30.375 1.88 1 92.62 123 TYR A CA 1
ATOM 972 C C . TYR A 1 123 ? -11.453 30.453 2.779 1 92.62 123 TYR A C 1
ATOM 974 O O . TYR A 1 123 ? -10.898 31.531 2.994 1 92.62 123 TYR A O 1
ATOM 982 N N . LEU A 1 124 ? -11.008 29.297 3.281 1 95.06 124 LEU A N 1
ATOM 983 C CA . LEU A 1 124 ? -9.883 29.234 4.211 1 95.06 124 LEU A CA 1
ATOM 984 C C . LEU A 1 124 ? -8.609 29.781 3.564 1 95.06 124 LEU A C 1
ATOM 986 O O . LEU A 1 124 ? -7.898 30.578 4.172 1 95.06 124 LEU A O 1
ATOM 990 N N . GLU A 1 125 ? -8.352 29.328 2.365 1 95.06 125 GLU A N 1
ATOM 991 C CA . GLU A 1 125 ? -7.156 29.766 1.65 1 95.06 125 GLU A CA 1
ATOM 992 C C . GLU A 1 125 ? -7.223 31.266 1.338 1 95.06 125 GLU A C 1
ATOM 994 O O . GLU A 1 125 ? -6.211 31.969 1.425 1 95.06 125 GLU A O 1
ATOM 999 N N . GLY A 1 126 ? -8.414 31.75 0.981 1 94.81 126 GLY A N 1
ATOM 1000 C CA . GLY A 1 126 ? -8.617 33.156 0.708 1 94.81 126 GLY A CA 1
ATOM 1001 C C . GLY A 1 126 ? -8.32 34.031 1.905 1 94.81 126 GLY A C 1
ATOM 1002 O O . GLY A 1 126 ? -7.59 35.031 1.792 1 94.81 126 GLY A O 1
ATOM 1003 N N . ILE A 1 127 ? -8.875 33.719 3.033 1 95.19 127 ILE A N 1
ATOM 1004 C CA . ILE A 1 127 ? -8.695 34.531 4.238 1 95.19 127 ILE A CA 1
ATOM 1005 C C . ILE A 1 127 ? -7.238 34.469 4.699 1 95.19 127 ILE A C 1
ATOM 1007 O O . ILE A 1 127 ? -6.668 35.438 5.156 1 95.19 127 ILE A O 1
ATOM 1011 N N . ALA A 1 128 ? -6.648 33.25 4.637 1 96.19 128 ALA A N 1
ATOM 1012 C CA . ALA A 1 128 ? -5.246 33.094 5.004 1 96.19 128 ALA A CA 1
ATOM 1013 C C . ALA A 1 128 ? -4.348 34 4.168 1 96.19 128 ALA A C 1
ATOM 1015 O O . ALA A 1 128 ? -3.414 34.594 4.691 1 96.19 128 ALA A O 1
ATOM 1016 N N . HIS A 1 129 ? -4.633 34.031 2.93 1 95.31 129 HIS A N 1
ATOM 1017 C CA . HIS A 1 129 ? -3.865 34.875 2.029 1 95.31 129 HIS A CA 1
ATOM 1018 C C . HIS A 1 129 ? -4.039 36.344 2.385 1 95.31 129 HIS A C 1
ATOM 1020 O O . HIS A 1 129 ? -3.059 37.094 2.445 1 95.31 129 HIS A O 1
ATOM 1026 N N . ARG A 1 130 ? -5.227 36.781 2.6 1 95.12 130 ARG A N 1
ATOM 1027 C CA . ARG A 1 130 ? -5.543 38.156 2.91 1 95.12 130 ARG A CA 1
ATOM 1028 C C . ARG A 1 130 ? -4.863 38.594 4.203 1 95.12 130 ARG A C 1
ATOM 1030 O O . ARG A 1 130 ? -4.465 39.75 4.336 1 95.12 130 ARG A O 1
ATOM 1037 N N . ARG A 1 131 ? -4.68 37.688 5.125 1 95.38 131 ARG A N 1
ATOM 1038 C CA . ARG A 1 131 ? -4.113 38 6.43 1 95.38 131 ARG A CA 1
ATOM 1039 C C . ARG A 1 131 ? -2.607 37.781 6.449 1 95.38 131 ARG A C 1
ATOM 1041 O O . ARG A 1 131 ? -1.958 37.938 7.484 1 95.38 131 ARG A O 1
ATOM 1048 N N . GLY A 1 132 ? -2.049 37.281 5.289 1 96 132 GLY A N 1
ATOM 1049 C CA . GLY A 1 132 ? -0.616 37.062 5.176 1 96 132 GLY A CA 1
ATOM 1050 C C . GLY A 1 132 ? -0.131 35.875 5.996 1 96 132 GLY A C 1
ATOM 1051 O O . GLY A 1 132 ? 0.963 35.906 6.562 1 96 132 GLY A O 1
ATOM 1052 N N . CYS A 1 133 ? -0.928 34.906 6.117 1 97.56 133 CYS A N 1
ATOM 1053 C CA . CYS A 1 133 ? -0.552 33.75 6.898 1 97.56 133 CYS A CA 1
ATOM 1054 C C . CYS A 1 133 ? 0.452 32.875 6.141 1 97.56 133 CYS A C 1
ATOM 1056 O O . CYS A 1 133 ? 0.35 32.719 4.922 1 97.56 133 CYS A O 1
ATOM 1058 N N . ASP A 1 134 ? 1.393 32.344 6.875 1 97.75 134 ASP A N 1
ATOM 1059 C CA . ASP A 1 134 ? 2.404 31.453 6.312 1 97.75 134 ASP A CA 1
ATOM 1060 C C . ASP A 1 134 ? 1.88 30.016 6.203 1 97.75 134 ASP A C 1
ATOM 1062 O O . ASP A 1 134 ? 2.301 29.266 5.324 1 97.75 134 ASP A O 1
ATOM 1066 N N . TYR A 1 135 ? 1 29.672 7.098 1 98.06 135 TYR A N 1
ATOM 1067 C CA . TYR A 1 135 ? 0.482 28.312 7.156 1 98.06 135 TYR A CA 1
ATOM 1068 C C . TYR A 1 135 ? -1.017 28.312 7.434 1 98.06 135 TYR A C 1
ATOM 1070 O O . TYR A 1 135 ? -1.513 29.125 8.203 1 98.06 135 TYR A O 1
ATOM 1078 N N . LEU A 1 136 ? -1.721 27.422 6.785 1 98.31 136 LEU A N 1
ATOM 1079 C CA . LEU A 1 136 ? -3.094 27.047 7.105 1 98.31 136 LEU A CA 1
ATOM 1080 C C . LEU A 1 136 ? -3.143 25.672 7.762 1 98.31 136 LEU A C 1
ATOM 1082 O O . LEU A 1 136 ? -2.707 24.688 7.172 1 98.31 136 LEU A O 1
ATOM 1086 N N . LEU A 1 137 ? -3.652 25.594 9 1 98.5 137 LEU A N 1
ATOM 1087 C CA . LEU A 1 137 ? -3.68 24.328 9.719 1 98.5 137 LEU A CA 1
ATOM 1088 C C . LEU A 1 137 ? -5.094 23.75 9.75 1 98.5 137 LEU A C 1
ATOM 1090 O O . LEU A 1 137 ? -6.059 24.484 9.969 1 98.5 137 LEU A O 1
ATOM 1094 N N . THR A 1 138 ? -5.207 22.469 9.43 1 98 138 THR A N 1
ATOM 1095 C CA . THR A 1 138 ? -6.457 21.75 9.617 1 98 138 THR A CA 1
ATOM 1096 C C . THR A 1 138 ? -6.285 20.641 10.664 1 98 138 THR A C 1
ATOM 1098 O O . THR A 1 138 ? -5.16 20.281 11.016 1 98 138 THR A O 1
ATOM 1101 N N . ALA A 1 139 ? -7.398 20.125 11.164 1 97.81 139 ALA A N 1
ATOM 1102 C CA . ALA A 1 139 ? -7.348 19.25 12.328 1 97.81 139 ALA A CA 1
ATOM 1103 C C . ALA A 1 139 ? -7.5 17.781 11.906 1 97.81 139 ALA A C 1
ATOM 1105 O O . ALA A 1 139 ? -8.016 16.969 12.672 1 97.81 139 ALA A O 1
ATOM 1106 N N . HIS A 1 140 ? -7.133 17.547 10.672 1 97.5 140 HIS A N 1
ATOM 1107 C CA . HIS A 1 140 ? -7.145 16.141 10.273 1 97.5 140 HIS A CA 1
ATOM 1108 C C . HIS A 1 140 ? -6.234 15.305 11.164 1 97.5 140 HIS A C 1
ATOM 1110 O O . HIS A 1 140 ? -5.148 15.75 11.547 1 97.5 140 HIS A O 1
ATOM 1116 N N . HIS A 1 141 ? -6.727 14.156 11.492 1 98.06 141 HIS A N 1
ATOM 1117 C CA . HIS A 1 141 ? -6.027 13.305 12.453 1 98.06 141 HIS A CA 1
ATOM 1118 C C . HIS A 1 141 ? -5.875 11.883 11.922 1 98.06 141 HIS A C 1
ATOM 1120 O O . HIS A 1 141 ? -6.121 11.633 10.742 1 98.06 141 HIS A O 1
ATOM 1126 N N . ALA A 1 142 ? -5.434 10.969 12.742 1 97.62 142 ALA A N 1
ATOM 1127 C CA . ALA A 1 142 ? -5.066 9.625 12.305 1 97.62 142 ALA A CA 1
ATOM 1128 C C . ALA A 1 142 ? -6.281 8.859 11.789 1 97.62 142 ALA A C 1
ATOM 1130 O O . ALA A 1 142 ? -6.172 8.055 10.867 1 97.62 142 ALA A O 1
ATOM 1131 N N . ASN A 1 143 ? -7.449 9.141 12.422 1 96 143 ASN A N 1
ATOM 1132 C CA . ASN A 1 143 ? -8.664 8.484 11.953 1 96 143 ASN A CA 1
ATOM 1133 C C . ASN A 1 143 ? -9.023 8.914 10.539 1 96 143 ASN A C 1
ATOM 1135 O O . ASN A 1 143 ? -9.484 8.102 9.734 1 96 143 ASN A O 1
ATOM 1139 N N . ASP A 1 144 ? -8.828 10.211 10.281 1 95.56 144 ASP A N 1
ATOM 1140 C CA . ASP A 1 144 ? -9.047 10.711 8.922 1 95.56 144 ASP A CA 1
ATOM 1141 C C . ASP A 1 144 ? -8.062 10.07 7.945 1 95.56 144 ASP A C 1
ATOM 1143 O O . ASP A 1 144 ? -8.43 9.742 6.812 1 95.56 144 ASP A O 1
ATOM 1147 N N . LEU A 1 145 ? -6.832 9.922 8.383 1 97.81 145 LEU A N 1
ATOM 1148 C CA . LEU A 1 145 ? -5.801 9.305 7.562 1 97.81 145 LEU A CA 1
ATOM 1149 C C . LEU A 1 145 ? -6.168 7.859 7.23 1 97.81 145 LEU A C 1
ATOM 1151 O O . LEU A 1 145 ? -6.035 7.43 6.082 1 97.81 145 LEU A O 1
ATOM 1155 N N . ALA A 1 146 ? -6.629 7.156 8.234 1 97.19 146 ALA A N 1
ATOM 1156 C CA . ALA A 1 146 ? -7.039 5.766 8.047 1 97.19 146 ALA A CA 1
ATOM 1157 C C . ALA A 1 146 ? -8.172 5.668 7.031 1 97.19 146 ALA A C 1
ATOM 1159 O O . ALA A 1 146 ? -8.164 4.789 6.164 1 97.19 146 ALA A O 1
ATOM 1160 N N . GLU A 1 147 ? -9.102 6.559 7.191 1 95.81 147 GLU A N 1
ATOM 1161 C CA . GLU A 1 147 ? -10.219 6.609 6.246 1 95.81 147 GLU A CA 1
ATOM 1162 C C . GLU A 1 147 ? -9.727 6.859 4.824 1 95.81 147 GLU A C 1
ATOM 1164 O O . GLU A 1 147 ? -10.117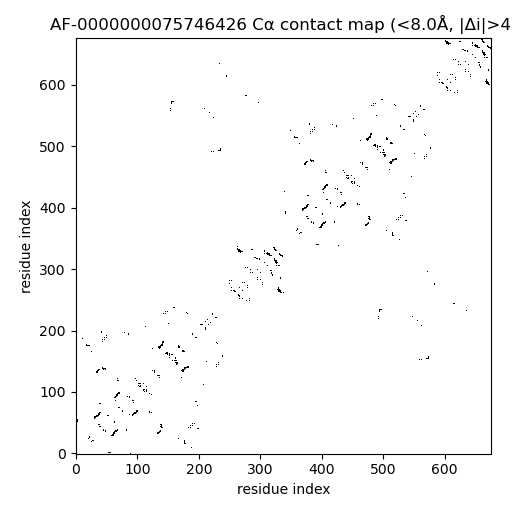 6.152 3.895 1 95.81 147 GLU A O 1
ATOM 1169 N N . ASP A 1 148 ? -8.891 7.828 4.73 1 96.38 148 ASP A N 1
ATOM 1170 C CA . ASP A 1 148 ? -8.375 8.219 3.422 1 96.38 148 ASP A CA 1
ATOM 1171 C C . ASP A 1 148 ? -7.566 7.086 2.789 1 96.38 148 ASP A C 1
ATOM 1173 O O . ASP A 1 148 ? -7.73 6.785 1.606 1 96.38 148 ASP A O 1
ATOM 1177 N N . SER A 1 149 ? -6.68 6.473 3.553 1 97.19 149 SER A N 1
ATOM 1178 C CA . SER A 1 149 ? -5.871 5.359 3.066 1 97.19 149 SER A CA 1
ATOM 1179 C C . SER A 1 149 ? -6.746 4.199 2.609 1 97.19 149 SER A C 1
ATOM 1181 O O . SER A 1 149 ? -6.484 3.588 1.569 1 97.19 149 SER A O 1
ATOM 1183 N N . LEU A 1 150 ? -7.754 3.918 3.398 1 96.19 150 LEU A N 1
ATOM 1184 C CA . LEU A 1 150 ? -8.672 2.842 3.049 1 96.19 150 LEU A CA 1
ATOM 1185 C C . LEU A 1 150 ? -9.406 3.15 1.746 1 96.19 150 LEU A C 1
ATOM 1187 O O . LEU A 1 150 ? -9.547 2.275 0.889 1 96.19 150 LEU A O 1
ATOM 1191 N N . MET A 1 151 ? -9.852 4.344 1.593 1 95.38 151 MET A N 1
ATOM 1192 C CA . MET A 1 151 ? -10.516 4.75 0.36 1 95.38 151 MET A CA 1
ATOM 1193 C C . MET A 1 151 ? -9.586 4.613 -0.836 1 95.38 151 MET A C 1
ATOM 1195 O O . MET A 1 151 ? -9.992 4.141 -1.898 1 95.38 151 MET A O 1
ATOM 1199 N N . ARG A 1 152 ? -8.383 5.008 -0.644 1 95.94 152 ARG A N 1
ATOM 1200 C CA . ARG A 1 152 ? -7.379 4.898 -1.699 1 95.94 152 ARG A CA 1
ATOM 1201 C C . ARG A 1 152 ? -7.078 3.438 -2.02 1 95.94 152 ARG A C 1
ATOM 1203 O O . ARG A 1 152 ? -6.887 3.078 -3.182 1 95.94 152 ARG A O 1
ATOM 1210 N N . PHE A 1 153 ? -7.102 2.613 -1.019 1 95.75 153 PHE A N 1
ATOM 1211 C CA . PHE A 1 153 ? -6.902 1.178 -1.186 1 95.75 153 PHE A CA 1
ATOM 1212 C C . PHE A 1 153 ? -8.016 0.574 -2.035 1 95.75 153 PHE A C 1
ATOM 1214 O O . PHE A 1 153 ? -7.746 -0.205 -2.953 1 95.75 153 PHE A O 1
ATOM 1221 N N . ILE A 1 154 ? -9.203 0.991 -1.744 1 94.56 154 ILE A N 1
ATOM 1222 C CA . ILE A 1 154 ? -10.383 0.487 -2.451 1 94.56 154 ILE A CA 1
ATOM 1223 C C . ILE A 1 154 ? -10.352 0.962 -3.9 1 94.56 154 ILE A C 1
ATOM 1225 O O . ILE A 1 154 ? -10.656 0.195 -4.82 1 94.56 154 ILE A O 1
ATOM 1229 N N . ARG A 1 155 ? -9.875 2.158 -4.098 1 92.75 155 ARG A N 1
ATOM 1230 C CA . ARG A 1 155 ? -9.852 2.764 -5.426 1 92.75 155 ARG A CA 1
ATOM 1231 C C . ARG A 1 155 ? -8.703 2.203 -6.262 1 92.75 155 ARG A C 1
ATOM 1233 O O . ARG A 1 155 ? -8.734 2.268 -7.492 1 92.75 155 ARG A O 1
ATOM 1240 N N . GLY A 1 156 ? -7.73 1.731 -5.641 1 93.31 156 GLY A N 1
ATOM 1241 C CA . GLY A 1 156 ? -6.566 1.206 -6.34 1 93.31 156 GLY A CA 1
ATOM 1242 C C . GLY A 1 156 ? -5.484 2.246 -6.566 1 93.31 156 GLY A C 1
ATOM 1243 O O . GLY A 1 156 ? -4.867 2.285 -7.633 1 93.31 156 GLY A O 1
ATOM 1244 N N . THR A 1 157 ? -5.316 3.104 -5.602 1 93.75 157 THR A N 1
ATOM 1245 C CA . THR A 1 157 ? -4.266 4.113 -5.672 1 93.75 157 THR A CA 1
ATOM 1246 C C . THR A 1 157 ? -2.889 3.469 -5.543 1 93.75 157 THR A C 1
ATOM 1248 O O . THR A 1 157 ? -2.695 2.559 -4.734 1 93.75 157 THR A O 1
ATOM 1251 N N . GLY A 1 158 ? -1.981 3.91 -6.371 1 94.62 158 GLY A N 1
ATOM 1252 C CA . GLY A 1 158 ? -0.642 3.344 -6.363 1 94.62 158 GLY A CA 1
ATOM 1253 C C . GLY A 1 158 ? 0.198 3.816 -5.191 1 94.62 158 GLY A C 1
ATOM 1254 O O . GLY A 1 158 ? -0.157 4.785 -4.516 1 94.62 158 GLY A O 1
ATOM 1255 N N . TRP A 1 159 ? 1.279 3.098 -4.938 1 96.44 159 TRP A N 1
ATOM 1256 C CA . TRP A 1 159 ? 2.268 3.488 -3.939 1 96.44 159 TRP A CA 1
ATOM 1257 C C . TRP A 1 159 ? 3.207 4.555 -4.492 1 96.44 159 TRP A C 1
ATOM 1259 O O . TRP A 1 159 ? 3.646 4.473 -5.641 1 96.44 159 TRP A O 1
ATOM 1269 N N . PRO A 1 160 ? 3.439 5.57 -3.68 1 97.12 160 PRO A N 1
ATOM 1270 C CA . PRO A 1 160 ? 3.242 5.676 -2.232 1 97.12 160 PRO A CA 1
ATOM 1271 C C . PRO A 1 160 ? 1.939 6.387 -1.866 1 97.12 160 PRO A C 1
ATOM 1273 O O . PRO A 1 160 ? 1.575 6.445 -0.689 1 97.12 160 PRO A O 1
ATOM 1276 N N . ALA A 1 161 ? 1.19 6.84 -2.822 1 96.19 161 ALA A N 1
ATOM 1277 C CA . ALA A 1 161 ? -0.017 7.625 -2.582 1 96.19 161 ALA A CA 1
ATOM 1278 C C . ALA A 1 161 ? -1.056 6.812 -1.812 1 96.19 161 ALA A C 1
ATOM 1280 O O . ALA A 1 161 ? -1.924 7.383 -1.145 1 96.19 161 ALA A O 1
ATOM 1281 N N . LEU A 1 162 ? -0.936 5.551 -1.838 1 97 162 LEU A N 1
ATOM 1282 C CA . LEU A 1 162 ? -1.848 4.648 -1.146 1 97 162 LEU A CA 1
ATOM 1283 C C . LEU A 1 162 ? -1.847 4.918 0.355 1 97 162 LEU A C 1
ATOM 1285 O O . LEU A 1 162 ? -2.848 4.676 1.034 1 97 162 LEU A O 1
ATOM 1289 N N . ALA A 1 163 ? -0.73 5.434 0.904 1 97.44 163 ALA A N 1
ATOM 1290 C CA . ALA A 1 163 ? -0.553 5.594 2.346 1 97.44 163 ALA A CA 1
ATOM 1291 C C . ALA A 1 163 ? -1.435 6.715 2.887 1 97.44 163 ALA A C 1
ATOM 1293 O O . ALA A 1 163 ? -1.614 6.84 4.102 1 97.44 163 ALA A O 1
ATOM 1294 N N . GLY A 1 164 ? -1.995 7.508 2.012 1 97.38 164 GLY A N 1
ATOM 1295 C CA . GLY A 1 164 ? -2.961 8.5 2.465 1 97.38 164 GLY A CA 1
ATOM 1296 C C . GLY A 1 164 ? -2.518 9.922 2.211 1 97.38 164 GLY A C 1
ATOM 1297 O O . GLY A 1 164 ? -1.546 10.164 1.488 1 97.38 164 GLY A O 1
ATOM 1298 N N . MET A 1 165 ? -3.197 10.859 2.768 1 97.25 165 MET A N 1
ATOM 1299 C CA . MET A 1 165 ? -3.01 12.289 2.527 1 97.25 165 MET A CA 1
ATOM 1300 C C . MET A 1 165 ? -1.7 12.773 3.137 1 97.25 165 MET A C 1
ATOM 1302 O O . MET A 1 165 ? -1.18 12.164 4.07 1 97.25 165 MET A O 1
ATOM 1306 N N . ALA A 1 166 ? -1.202 13.828 2.615 1 97.25 166 ALA A N 1
ATOM 1307 C CA . ALA A 1 166 ? 0.03 14.43 3.115 1 97.25 166 ALA A CA 1
ATOM 1308 C C . ALA A 1 166 ? -0.234 15.258 4.371 1 97.25 166 ALA A C 1
ATOM 1310 O O . ALA A 1 166 ? -1.331 15.789 4.551 1 97.25 166 ALA A O 1
ATOM 1311 N N . ALA A 1 167 ? 0.783 15.289 5.195 1 98.44 167 ALA A N 1
ATOM 1312 C CA . ALA A 1 167 ? 0.703 16.156 6.367 1 98.44 167 ALA A CA 1
ATOM 1313 C C . ALA A 1 167 ? 1.001 17.609 5.996 1 98.44 167 ALA A C 1
ATOM 1315 O O . ALA A 1 167 ? 0.582 18.531 6.695 1 98.44 167 ALA A O 1
ATOM 1316 N N . TRP A 1 168 ? 1.724 17.781 4.91 1 97.94 168 TRP A N 1
ATOM 1317 C CA . TRP A 1 168 ? 2.117 19.109 4.441 1 97.94 168 TRP A CA 1
ATOM 1318 C C . TRP A 1 168 ? 1.899 19.234 2.939 1 97.94 168 TRP A C 1
ATOM 1320 O O . TRP A 1 168 ? 2.385 18.422 2.16 1 97.94 168 TRP A O 1
ATOM 1330 N N . ASP A 1 169 ? 1.095 20.188 2.557 1 96.19 169 ASP A N 1
ATOM 1331 C CA . ASP A 1 169 ? 0.884 20.562 1.164 1 96.19 169 ASP A CA 1
ATOM 1332 C C . ASP A 1 169 ? 1.454 21.953 0.888 1 96.19 169 ASP A C 1
ATOM 1334 O O . ASP A 1 169 ? 0.792 22.969 1.139 1 96.19 169 ASP A O 1
ATOM 1338 N N . PRO A 1 170 ? 2.645 22.062 0.354 1 94.62 170 PRO A N 1
ATOM 1339 C CA . PRO A 1 170 ? 3.281 23.375 0.161 1 94.62 170 PRO A CA 1
ATOM 1340 C C . PRO A 1 170 ? 2.514 24.266 -0.813 1 94.62 170 PRO A C 1
ATOM 1342 O O . PRO A 1 170 ? 2.512 25.484 -0.664 1 94.62 170 PRO A O 1
ATOM 1345 N N . GLY A 1 171 ? 1.874 23.688 -1.807 1 91.38 171 GLY A N 1
ATOM 1346 C CA . GLY A 1 171 ? 1.106 24.469 -2.76 1 91.38 171 GLY A CA 1
ATOM 1347 C C . GLY A 1 171 ? -0.025 25.25 -2.117 1 91.38 171 GLY A C 1
ATOM 1348 O O . GLY A 1 171 ? -0.288 26.391 -2.49 1 91.38 171 GLY A O 1
ATOM 1349 N N . ARG A 1 172 ? -0.57 24.688 -1.088 1 93.25 172 ARG A N 1
ATOM 1350 C CA . ARG A 1 172 ? -1.696 25.312 -0.399 1 93.25 172 ARG A CA 1
ATOM 1351 C C . ARG A 1 172 ? -1.271 25.859 0.959 1 93.25 172 ARG A C 1
ATOM 1353 O O . ARG A 1 172 ? -2.094 26.406 1.697 1 93.25 172 ARG A O 1
ATOM 1360 N N . ARG A 1 173 ? -0.001 25.656 1.281 1 96.25 173 ARG A N 1
ATOM 1361 C CA . ARG A 1 173 ? 0.514 26.016 2.602 1 96.25 173 ARG A CA 1
ATOM 1362 C C . ARG A 1 173 ? -0.334 25.391 3.703 1 96.25 173 ARG A C 1
ATOM 1364 O O . ARG A 1 173 ? -0.619 26.031 4.715 1 96.25 173 ARG A O 1
ATOM 1371 N N . LEU A 1 174 ? -0.821 24.172 3.408 1 97.69 174 LEU A N 1
ATOM 1372 C CA . LEU A 1 174 ? -1.73 23.469 4.297 1 97.69 174 LEU A CA 1
ATOM 1373 C C . LEU A 1 174 ? -0.973 22.453 5.148 1 97.69 174 LEU A C 1
ATOM 1375 O O . LEU A 1 174 ? -0.26 21.594 4.621 1 97.69 174 LEU A O 1
ATOM 1379 N N . LEU A 1 175 ? -1.096 22.609 6.445 1 98.44 175 LEU A N 1
ATOM 1380 C CA . LEU A 1 175 ? -0.42 21.75 7.402 1 98.44 175 LEU A CA 1
ATOM 1381 C C . LEU A 1 175 ? -1.431 20.984 8.258 1 98.44 175 LEU A C 1
ATOM 1383 O O . LEU A 1 175 ? -2.418 21.562 8.719 1 98.44 175 LEU A O 1
ATOM 1387 N N . ARG A 1 176 ? -1.226 19.703 8.414 1 98.75 176 ARG A N 1
ATOM 1388 C CA . ARG A 1 176 ? -2.049 18.844 9.266 1 98.75 176 ARG A CA 1
ATOM 1389 C C . ARG A 1 176 ? -1.235 18.297 10.43 1 98.75 176 ARG A C 1
ATOM 1391 O O . ARG A 1 176 ? -0.815 17.141 10.406 1 98.75 176 ARG A O 1
ATOM 1398 N N . PRO A 1 177 ? -1.142 19 11.492 1 98.69 177 PRO A N 1
ATOM 1399 C CA . PRO A 1 177 ? -0.231 18.625 12.578 1 98.69 177 PRO A CA 1
ATOM 1400 C C . PRO A 1 177 ? -0.673 17.359 13.305 1 98.69 177 PRO A C 1
ATOM 1402 O O . PRO A 1 177 ? 0.156 16.656 13.891 1 98.69 177 PRO A O 1
ATOM 1405 N N . PHE A 1 178 ? -1.983 17.047 13.266 1 98.75 178 PHE A N 1
ATOM 1406 C CA . PHE A 1 178 ? -2.537 15.93 14.023 1 98.75 178 PHE A CA 1
ATOM 1407 C C . PHE A 1 178 ? -2.635 14.68 13.156 1 98.75 178 PHE A C 1
ATOM 1409 O O . PHE A 1 178 ? -3.236 13.68 13.562 1 98.75 178 PHE A O 1
ATOM 1416 N N . LEU A 1 179 ? -2.016 14.664 11.992 1 98.62 179 LEU A N 1
ATOM 1417 C CA . LEU A 1 179 ? -2.299 13.648 10.984 1 98.62 179 LEU A CA 1
ATOM 1418 C C . LEU A 1 179 ? -2.031 12.25 11.531 1 98.62 179 LEU A C 1
ATOM 1420 O O . LEU A 1 179 ? -2.703 11.289 11.148 1 98.62 179 LEU A O 1
ATOM 1424 N N . LEU A 1 180 ? -1.041 12.086 12.461 1 98 180 LEU A N 1
ATOM 1425 C CA . LEU A 1 180 ? -0.687 10.773 12.984 1 98 180 LEU A CA 1
ATOM 1426 C C . LEU A 1 180 ? -1.19 10.602 14.414 1 98 180 LEU A C 1
ATOM 1428 O O . LEU A 1 180 ? -0.787 9.672 15.117 1 98 180 LEU A O 1
ATOM 1432 N N . THR A 1 181 ? -2.068 11.5 14.859 1 97.75 181 THR A N 1
ATOM 1433 C CA . THR A 1 181 ? -2.582 11.5 16.219 1 97.75 181 THR A CA 1
ATOM 1434 C C . THR A 1 181 ? -3.98 10.891 16.281 1 97.75 181 THR A C 1
ATOM 1436 O O . THR A 1 181 ? -4.891 11.359 15.586 1 97.75 181 THR A O 1
ATOM 1439 N N . PRO A 1 182 ? -4.172 9.859 17.094 1 96.56 182 PRO A N 1
ATOM 1440 C CA . PRO A 1 182 ? -5.523 9.312 17.219 1 96.56 182 PRO A CA 1
ATOM 1441 C C . PRO A 1 182 ? -6.508 10.32 17.812 1 96.56 182 PRO A C 1
ATOM 1443 O O . PRO A 1 182 ? -6.145 11.109 18.688 1 96.56 182 PRO A O 1
ATOM 1446 N N . LYS A 1 183 ? -7.727 10.234 17.469 1 95.56 183 LYS A N 1
ATOM 1447 C CA . LYS A 1 183 ? -8.781 11.164 17.859 1 95.56 183 LYS A CA 1
ATOM 1448 C C . LYS A 1 183 ? -8.93 11.227 19.375 1 95.56 183 LYS A C 1
ATOM 1450 O O . LYS A 1 183 ? -9.195 12.289 19.922 1 95.56 183 LYS A O 1
ATOM 1455 N N . HIS A 1 184 ? -8.773 10.117 20.047 1 95.19 184 HIS A N 1
ATOM 1456 C CA . HIS A 1 184 ? -9.008 10.078 21.484 1 95.19 184 HIS A CA 1
ATOM 1457 C C . HIS A 1 184 ? -8.023 10.984 22.219 1 95.19 184 HIS A C 1
ATOM 1459 O O . HIS A 1 184 ? -8.352 11.523 23.281 1 95.19 184 HIS A O 1
ATOM 1465 N N . ARG A 1 185 ? -6.828 11.172 21.672 1 96.88 185 ARG A N 1
ATOM 1466 C CA . ARG A 1 185 ? -5.855 12.078 22.281 1 96.88 185 ARG A CA 1
ATOM 1467 C C . ARG A 1 185 ? -6.289 13.531 22.141 1 96.88 185 ARG A C 1
ATOM 1469 O O . ARG A 1 185 ? -5.977 14.367 22.984 1 96.88 185 ARG A O 1
ATOM 1476 N N . LEU A 1 186 ? -6.957 13.812 21.031 1 97.69 186 LEU A N 1
ATOM 1477 C CA . LEU A 1 186 ? -7.477 15.164 20.812 1 97.69 186 LEU A CA 1
ATOM 1478 C C . LEU A 1 186 ? -8.594 15.484 21.797 1 97.69 186 LEU A C 1
ATOM 1480 O O . LEU A 1 186 ? -8.633 16.578 22.359 1 97.69 186 LEU A O 1
ATOM 1484 N N . HIS A 1 187 ? -9.445 14.5 22.016 1 95.81 187 HIS A N 1
ATOM 1485 C CA . HIS A 1 187 ? -10.516 14.648 23 1 95.81 187 HIS A CA 1
ATOM 1486 C C . HIS A 1 187 ? -9.953 14.922 24.391 1 95.81 187 HIS A C 1
ATOM 1488 O O . HIS A 1 187 ? -10.453 15.789 25.109 1 95.81 187 HIS A O 1
ATOM 1494 N N . ALA A 1 188 ? -8.969 14.188 24.734 1 97.12 188 ALA A N 1
ATOM 1495 C CA . ALA A 1 188 ? -8.344 14.336 26.047 1 97.12 188 ALA A CA 1
ATOM 1496 C C . ALA A 1 188 ? -7.742 15.734 26.203 1 97.12 188 ALA A C 1
ATOM 1498 O O . ALA A 1 188 ? -7.789 16.312 27.297 1 97.12 188 ALA A O 1
ATOM 1499 N N . LEU A 1 189 ? -7.176 16.234 25.156 1 97.38 189 LEU A N 1
ATOM 1500 C CA . LEU A 1 189 ? -6.582 17.578 25.219 1 97.38 189 LEU A CA 1
ATOM 1501 C C . LEU A 1 189 ? -7.648 18.641 25.453 1 97.38 189 LEU A C 1
ATOM 1503 O O . LEU A 1 189 ? -7.469 19.531 26.281 1 97.38 189 LEU A O 1
ATOM 1507 N N . VAL A 1 190 ? -8.758 18.531 24.703 1 96.62 190 VAL A N 1
ATOM 1508 C CA . VAL A 1 190 ? -9.836 19.516 24.812 1 96.62 190 VAL A CA 1
ATOM 1509 C C . VAL A 1 190 ? -10.43 19.469 26.234 1 96.62 190 VAL A C 1
ATOM 1511 O O . VAL A 1 190 ? -10.672 20.516 26.828 1 96.62 190 VAL A O 1
ATOM 1514 N N . GLN A 1 191 ? -10.578 18.281 26.75 1 95.62 191 GLN A N 1
ATOM 1515 C CA . GLN A 1 191 ? -11.102 18.125 28.094 1 95.62 191 GLN A CA 1
ATOM 1516 C C . GLN A 1 191 ? -10.141 18.719 29.125 1 95.62 191 GLN A C 1
ATOM 1518 O O . GLN A 1 191 ? -10.57 19.438 30.031 1 95.62 191 GLN A O 1
ATOM 1523 N N . ALA A 1 192 ? -8.93 18.438 28.969 1 96.25 192 ALA A N 1
ATOM 1524 C CA . ALA A 1 192 ? -7.918 18.938 29.906 1 96.25 192 ALA A CA 1
ATOM 1525 C C . ALA A 1 192 ? -7.82 20.453 29.859 1 96.25 192 ALA A C 1
ATOM 1527 O O . ALA A 1 192 ? -7.531 21.094 30.875 1 96.25 192 ALA A O 1
ATOM 1528 N N . ALA A 1 193 ? -8.062 21.047 28.672 1 95.19 193 ALA A N 1
ATOM 1529 C CA . ALA A 1 193 ? -7.977 22.484 28.469 1 95.19 193 ALA A CA 1
ATOM 1530 C C . ALA A 1 193 ? -9.25 23.188 28.953 1 95.19 193 ALA A C 1
ATOM 1532 O O . ALA A 1 193 ? -9.305 24.406 29.031 1 95.19 193 ALA A O 1
ATOM 1533 N N . GLY A 1 194 ? -10.289 22.406 29.25 1 92.81 194 GLY A N 1
ATOM 1534 C CA . GLY A 1 194 ? -11.539 22.953 29.75 1 92.81 194 GLY A CA 1
ATOM 1535 C C . GLY A 1 194 ? -12.336 23.688 28.672 1 92.81 194 GLY A C 1
ATOM 1536 O O . GLY A 1 194 ? -13.008 24.672 28.969 1 92.81 194 GLY A O 1
ATOM 1537 N N . LEU A 1 195 ? -12.203 23.297 27.516 1 92.44 195 LEU A N 1
ATOM 1538 C CA . LEU A 1 195 ? -12.898 23.953 26.422 1 92.44 195 LEU A CA 1
ATOM 1539 C C . LEU A 1 195 ? -14.156 23.188 26.031 1 92.44 195 LEU A C 1
ATOM 1541 O O . LEU A 1 195 ? -14.211 21.969 26.172 1 92.44 195 LEU A O 1
ATOM 1545 N N . CYS A 1 196 ? -15.172 23.875 25.5 1 87.81 196 CYS A N 1
ATOM 1546 C CA . CYS A 1 196 ? -16.422 23.281 25.047 1 87.81 196 CYS A CA 1
ATOM 1547 C C . CYS A 1 196 ? -16.406 23.078 23.531 1 87.81 196 CYS A C 1
ATOM 1549 O O . CYS A 1 196 ? -15.703 23.797 22.812 1 87.81 196 CYS A O 1
ATOM 1551 N N . TRP A 1 197 ? -17.094 22.031 23.125 1 85.38 197 TRP A N 1
ATOM 1552 C CA . TRP A 1 197 ? -17.203 21.781 21.688 1 85.38 197 TRP A CA 1
ATOM 1553 C C . TRP A 1 197 ? -18.609 21.312 21.328 1 85.38 197 TRP A C 1
ATOM 1555 O O . TRP A 1 197 ? -19.422 21.031 22.203 1 85.38 197 TRP A O 1
ATOM 1565 N N . GLU A 1 198 ? -18.891 21.422 20.031 1 77.62 198 GLU A N 1
ATOM 1566 C CA . GLU A 1 198 ? -20.203 20.984 19.531 1 77.62 198 GLU A CA 1
ATOM 1567 C C . GLU A 1 198 ? -20.188 19.516 19.172 1 77.62 198 GLU A C 1
ATOM 1569 O O . GLU A 1 198 ? -19.219 19.016 18.562 1 77.62 198 GLU A O 1
ATOM 1574 N N . GLU A 1 199 ? -21.125 18.797 19.75 1 68.19 199 GLU A N 1
ATOM 1575 C CA . GLU A 1 199 ? -21.25 17.391 19.375 1 68.19 199 GLU A CA 1
ATOM 1576 C C . GLU A 1 199 ? -21.844 17.234 17.984 1 68.19 199 GLU A C 1
ATOM 1578 O O . GLU A 1 199 ? -22.766 17.969 17.609 1 68.19 199 GLU A O 1
ATOM 1583 N N . ASP A 1 200 ? -21.172 16.891 17.062 1 57 200 ASP A N 1
ATOM 1584 C CA . ASP A 1 200 ? -21.5 16.766 15.641 1 57 200 ASP A CA 1
ATOM 1585 C C . ASP A 1 200 ? -22.766 15.953 15.438 1 57 200 ASP A C 1
ATOM 1587 O O . ASP A 1 200 ? -22.844 14.789 15.852 1 57 200 ASP A O 1
ATOM 1591 N N . SER A 1 201 ? -24 16.453 15.422 1 51.69 201 SER A N 1
ATOM 1592 C CA . SER A 1 201 ? -25.203 15.727 15.055 1 51.69 201 SER A CA 1
ATOM 1593 C C . SER A 1 201 ? -25.109 15.203 13.625 1 51.69 201 SER A C 1
ATOM 1595 O O . SER A 1 201 ? -25.906 14.344 13.227 1 51.69 201 SER A O 1
ATOM 1597 N N . SER A 1 202 ? -24.578 15.797 12.656 1 48.5 202 SER A N 1
ATOM 1598 C CA . SER A 1 202 ? -24.938 15.648 11.25 1 48.5 202 SER A CA 1
ATOM 1599 C C . SER A 1 202 ? -24.422 14.32 10.688 1 48.5 202 SER A C 1
ATOM 1601 O O . SER A 1 202 ? -24.734 13.961 9.555 1 48.5 202 SER A O 1
ATOM 1603 N N . ASN A 1 203 ? -23.297 13.867 10.992 1 52.75 203 ASN A N 1
ATOM 1604 C CA . ASN A 1 203 ? -22.375 13.336 10 1 52.75 203 ASN A CA 1
ATOM 1605 C C . ASN A 1 203 ? -22.734 11.898 9.617 1 52.75 203 ASN A C 1
ATOM 1607 O O . ASN A 1 203 ? -21.922 11.18 9.047 1 52.75 203 ASN A O 1
ATOM 1611 N N . ARG A 1 204 ? -24.016 11.453 9.93 1 55.38 204 ARG A N 1
ATOM 1612 C CA . ARG A 1 204 ? -24.266 10.016 9.844 1 55.38 204 ARG A CA 1
ATOM 1613 C C . ARG A 1 204 ? -25.016 9.672 8.555 1 55.38 204 ARG A C 1
ATOM 1615 O O . ARG A 1 204 ? -25.609 8.594 8.445 1 55.38 204 ARG A O 1
ATOM 1622 N N . ASP A 1 205 ? -25.078 10.625 7.547 1 57.53 205 ASP A N 1
ATOM 1623 C CA . ASP A 1 205 ? -25.781 10.211 6.344 1 57.53 205 ASP A CA 1
ATOM 1624 C C . ASP A 1 205 ? -24.969 9.203 5.539 1 57.53 205 ASP A C 1
ATOM 1626 O O . ASP A 1 205 ? -23.922 9.547 4.988 1 57.53 205 ASP A O 1
ATOM 1630 N N . PRO A 1 206 ? -25.406 7.965 5.512 1 60.56 206 PRO A N 1
ATOM 1631 C CA . PRO A 1 206 ? -24.672 6.898 4.824 1 60.56 206 PRO A CA 1
ATOM 1632 C C . PRO A 1 206 ? -24.594 7.109 3.314 1 60.56 206 PRO A C 1
ATOM 1634 O O . PRO A 1 206 ? -23.891 6.375 2.619 1 60.56 206 PRO A O 1
ATOM 1637 N N . ALA A 1 207 ? -25.234 8.086 2.879 1 60.25 207 ALA A N 1
ATOM 1638 C CA . ALA A 1 207 ? -25.281 8.266 1.431 1 60.25 207 ALA A CA 1
ATOM 1639 C C . ALA A 1 207 ? -23.906 8.609 0.876 1 60.25 207 ALA A C 1
ATOM 1641 O O . ALA A 1 207 ? -23.625 8.391 -0.305 1 60.25 207 ALA A O 1
ATOM 1642 N N . TYR A 1 208 ? -23.047 8.938 1.752 1 73 208 TYR A N 1
ATOM 1643 C CA . TYR A 1 208 ? -21.75 9.359 1.262 1 73 208 TYR A CA 1
ATOM 1644 C C . TYR A 1 208 ? -20.688 8.289 1.521 1 73 208 TYR A C 1
ATOM 1646 O O . TYR A 1 208 ? -20.703 7.645 2.574 1 73 208 TYR A O 1
ATOM 1654 N N . GLN A 1 209 ? -19.922 7.992 0.472 1 77.44 209 GLN A N 1
ATOM 1655 C CA . GLN A 1 209 ? -18.906 6.953 0.558 1 77.44 209 GLN A CA 1
ATOM 1656 C C . GLN A 1 209 ? -18.078 7.109 1.826 1 77.44 209 GLN A C 1
ATOM 1658 O O . GLN A 1 209 ? -17.797 6.129 2.523 1 77.44 209 GLN A O 1
ATOM 1663 N N . ARG A 1 210 ? -17.766 8.289 2.105 1 77.62 210 ARG A N 1
ATOM 1664 C CA . ARG A 1 210 ? -16.938 8.539 3.279 1 77.62 210 ARG A CA 1
ATOM 1665 C C . ARG A 1 210 ? -17.641 8.125 4.559 1 77.62 210 ARG A C 1
ATOM 1667 O O . ARG A 1 210 ? -17.031 7.598 5.48 1 77.62 210 ARG A O 1
ATOM 1674 N N . ASN A 1 211 ? -18.875 8.344 4.551 1 80.56 211 ASN A N 1
ATOM 1675 C CA . ASN A 1 211 ? -19.656 7.957 5.723 1 80.56 211 ASN A CA 1
ATOM 1676 C C . ASN A 1 211 ? -19.75 6.438 5.863 1 80.56 211 ASN A C 1
ATOM 1678 O O . ASN A 1 211 ? -19.672 5.91 6.973 1 80.56 211 ASN A O 1
ATOM 1682 N N . ARG A 1 212 ? -19.844 5.809 4.746 1 85.44 212 ARG A N 1
ATOM 1683 C CA . ARG A 1 212 ? -19.891 4.352 4.777 1 85.44 212 ARG A CA 1
ATOM 1684 C C . ARG A 1 212 ? -18.562 3.771 5.246 1 85.44 212 ARG A C 1
ATOM 1686 O O . ARG A 1 212 ? -18.531 2.854 6.066 1 85.44 212 ARG A O 1
ATOM 1693 N N . ILE A 1 213 ? -17.531 4.352 4.793 1 88.62 213 ILE A N 1
ATOM 1694 C CA . ILE A 1 213 ? -16.188 3.91 5.184 1 88.62 213 ILE A CA 1
ATOM 1695 C C . ILE A 1 213 ? -15.992 4.156 6.676 1 88.62 213 ILE A C 1
ATOM 1697 O O . ILE A 1 213 ? -15.555 3.264 7.406 1 88.62 213 ILE A O 1
ATOM 1701 N N . ARG A 1 214 ? -16.422 5.273 7.094 1 87.62 214 ARG A N 1
ATOM 1702 C CA . ARG A 1 214 ? -16.188 5.715 8.461 1 87.62 214 ARG A CA 1
ATOM 1703 C C . ARG A 1 214 ? -17.031 4.914 9.453 1 87.62 214 ARG A C 1
ATOM 1705 O O . ARG A 1 214 ? -16.531 4.527 10.516 1 87.62 214 ARG A O 1
ATOM 1712 N N . HIS A 1 215 ? -18.188 4.582 9.047 1 88 215 HIS A N 1
ATOM 1713 C CA . HIS A 1 215 ? -19.125 4.055 10.039 1 88 215 HIS A CA 1
ATOM 1714 C C . HIS A 1 215 ? -19.297 2.549 9.875 1 88 215 HIS A C 1
ATOM 1716 O O . HIS A 1 215 ? -19.656 1.854 10.828 1 88 215 HIS A O 1
ATOM 1722 N N . GLN A 1 216 ? -18.984 2.037 8.719 1 88.19 216 GLN A N 1
ATOM 1723 C CA . GLN A 1 216 ? -19.281 0.628 8.477 1 88.19 216 GLN A CA 1
ATOM 1724 C C . GLN A 1 216 ? -18 -0.188 8.328 1 88.19 216 GLN A C 1
ATOM 1726 O O . GLN A 1 216 ? -17.906 -1.306 8.844 1 88.19 216 GLN A O 1
ATOM 1731 N N . ILE A 1 217 ? -17.016 0.341 7.754 1 91.94 217 ILE A N 1
ATOM 1732 C CA . ILE A 1 217 ? -15.875 -0.478 7.375 1 91.94 217 ILE A CA 1
ATOM 1733 C C . ILE A 1 217 ? -14.734 -0.255 8.367 1 91.94 217 ILE A C 1
ATOM 1735 O O . ILE A 1 217 ? -14.18 -1.213 8.914 1 91.94 217 ILE A O 1
ATOM 1739 N N . LEU A 1 218 ? -14.414 0.954 8.648 1 91.69 218 LEU A N 1
ATOM 1740 C CA . LEU A 1 218 ? -13.266 1.295 9.484 1 91.69 218 LEU A CA 1
ATOM 1741 C C . LEU A 1 218 ? -13.391 0.666 10.867 1 91.69 218 LEU A C 1
ATOM 1743 O O . LEU A 1 218 ? -12.43 0.078 11.375 1 91.69 218 LEU A O 1
ATOM 1747 N N . PRO A 1 219 ? -14.602 0.714 11.453 1 91.88 219 PRO A N 1
ATOM 1748 C CA . PRO A 1 219 ? -14.727 0.085 12.773 1 91.88 219 PRO A CA 1
ATOM 1749 C C . PRO A 1 219 ? -14.43 -1.411 12.742 1 91.88 219 PRO A C 1
ATOM 1751 O O . PRO A 1 219 ? -13.906 -1.958 13.719 1 91.88 219 PRO A O 1
ATOM 1754 N N . LEU A 1 220 ? -14.719 -2.072 11.648 1 91.75 220 LEU A N 1
ATOM 1755 C CA . LEU A 1 220 ? -14.43 -3.496 11.508 1 91.75 220 LEU A CA 1
ATOM 1756 C C . LEU A 1 220 ? -12.93 -3.744 11.445 1 91.75 220 LEU A C 1
ATOM 1758 O O . LEU A 1 220 ? -12.438 -4.723 12.008 1 91.75 220 LEU A O 1
ATOM 1762 N N . LEU A 1 221 ? -12.203 -2.848 10.812 1 93.69 221 LEU A N 1
ATOM 1763 C CA . LEU A 1 221 ? -10.75 -2.98 10.719 1 93.69 221 LEU A CA 1
ATOM 1764 C C . LEU A 1 221 ? -10.102 -2.773 12.086 1 93.69 221 LEU A C 1
ATOM 17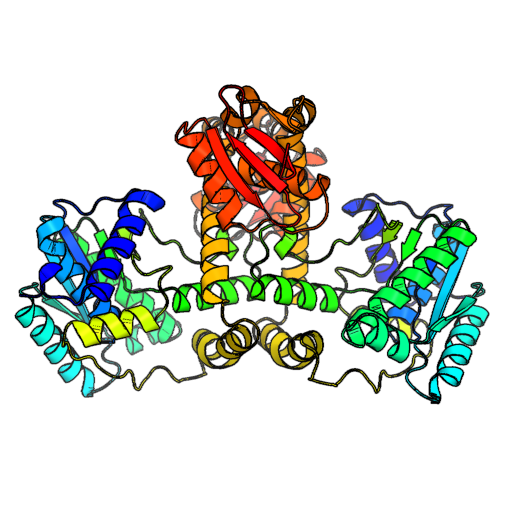66 O O . LEU A 1 221 ? -9.188 -3.516 12.461 1 93.69 221 LEU A O 1
ATOM 1770 N N . ILE A 1 222 ? -10.602 -1.787 12.766 1 92.31 222 ILE A N 1
ATOM 1771 C CA . ILE A 1 222 ? -10.062 -1.478 14.078 1 92.31 222 ILE A CA 1
ATOM 1772 C C . ILE A 1 222 ? -10.344 -2.637 15.039 1 92.31 222 ILE A C 1
ATOM 1774 O O . ILE A 1 222 ? -9.516 -2.955 15.891 1 92.31 222 ILE A O 1
ATOM 1778 N N . LYS A 1 223 ? -11.508 -3.238 14.883 1 92 223 LYS A N 1
ATOM 1779 C CA . LYS A 1 223 ? -11.844 -4.41 15.688 1 92 223 LYS A CA 1
ATOM 1780 C C . LYS A 1 223 ? -10.875 -5.559 15.422 1 92 223 LYS A C 1
ATOM 1782 O O . LYS A 1 223 ? -10.484 -6.277 16.344 1 92 223 LYS A O 1
ATOM 1787 N N . GLU A 1 224 ? -10.445 -5.738 14.18 1 91.81 224 GLU A N 1
ATOM 1788 C CA . GLU A 1 224 ? -9.516 -6.801 13.805 1 91.81 224 GLU A CA 1
ATOM 1789 C C . GLU A 1 224 ? -8.109 -6.523 14.32 1 91.81 224 GLU A C 1
ATOM 1791 O O . GLU A 1 224 ? -7.359 -7.453 14.625 1 91.81 224 GLU A O 1
ATOM 1796 N N . ASN A 1 225 ? -7.738 -5.25 14.367 1 94.19 225 ASN A N 1
ATOM 1797 C CA . ASN A 1 225 ? -6.441 -4.809 14.867 1 94.19 225 ASN A CA 1
ATOM 1798 C C . ASN A 1 225 ? -6.559 -3.514 15.664 1 94.19 225 ASN A C 1
ATOM 1800 O O . ASN A 1 225 ? -6.562 -2.424 15.094 1 94.19 225 ASN A O 1
ATOM 1804 N N . PRO A 1 226 ? -6.527 -3.627 16.938 1 93.88 226 PRO A N 1
ATOM 1805 C CA . PRO A 1 226 ? -6.672 -2.436 17.781 1 93.88 226 PRO A CA 1
ATOM 1806 C C . PRO A 1 226 ? -5.559 -1.415 17.547 1 93.88 226 PRO A C 1
ATOM 1808 O O . PRO A 1 226 ? -5.707 -0.244 17.906 1 93.88 226 PRO A O 1
ATOM 1811 N N . ASN A 1 227 ? -4.438 -1.865 16.969 1 94.12 227 ASN A N 1
ATOM 1812 C CA . ASN A 1 227 ? -3.32 -0.97 16.703 1 94.12 227 ASN A CA 1
ATOM 1813 C C . ASN A 1 227 ? -3.346 -0.472 15.258 1 94.12 227 ASN A C 1
ATOM 1815 O O . ASN A 1 227 ? -2.334 0.007 14.742 1 94.12 227 ASN A O 1
ATOM 1819 N N . PHE A 1 228 ? -4.504 -0.534 14.656 1 95.62 228 PHE A N 1
ATOM 1820 C CA . PHE A 1 228 ? -4.633 -0.222 13.234 1 95.62 228 PHE A CA 1
ATOM 1821 C C . PHE A 1 228 ? -4.188 1.209 12.953 1 95.62 228 PHE A C 1
ATOM 1823 O O . PHE A 1 228 ? -3.514 1.471 11.961 1 95.62 228 PHE A O 1
ATOM 1830 N N . LEU A 1 229 ? -4.535 2.17 13.805 1 96.31 229 LEU A N 1
ATOM 1831 C CA . LEU A 1 229 ? -4.16 3.562 13.578 1 96.31 229 LEU A CA 1
ATOM 1832 C C . LEU A 1 229 ? -2.645 3.73 13.648 1 96.31 229 LEU A C 1
ATOM 1834 O O . LEU A 1 229 ? -2.066 4.508 12.883 1 96.31 229 LEU A O 1
ATOM 1838 N N . GLU A 1 230 ? -2.047 3.033 14.508 1 94.69 230 GLU A N 1
ATOM 1839 C CA . GLU A 1 230 ? -0.59 3.064 14.617 1 94.69 230 GLU A CA 1
ATOM 1840 C C . GLU A 1 230 ? 0.066 2.477 13.367 1 94.69 230 GLU A C 1
ATOM 1842 O O . GLU A 1 230 ? 1.073 2.998 12.883 1 94.69 230 GLU A O 1
ATOM 1847 N N . THR A 1 231 ? -0.517 1.4 12.852 1 94.5 231 THR A N 1
ATOM 1848 C CA . THR A 1 231 ? 0.049 0.762 11.672 1 94.5 231 THR A CA 1
ATOM 1849 C C . THR A 1 231 ? -0.104 1.659 10.445 1 94.5 231 THR A C 1
ATOM 1851 O O . THR A 1 231 ? 0.769 1.686 9.578 1 94.5 231 THR A O 1
ATOM 1854 N N . ILE A 1 232 ? -1.192 2.363 10.43 1 96.38 232 ILE A N 1
ATOM 1855 C CA . ILE A 1 232 ? -1.414 3.303 9.336 1 96.38 232 ILE A CA 1
ATOM 1856 C C . ILE A 1 232 ? -0.367 4.414 9.391 1 96.38 232 ILE A C 1
ATOM 1858 O O . ILE A 1 232 ? 0.148 4.84 8.359 1 96.38 232 ILE A O 1
ATOM 1862 N N . ALA A 1 233 ? -0.061 4.855 10.586 1 96.19 233 ALA A N 1
ATOM 1863 C CA . ALA A 1 233 ? 0.961 5.883 10.758 1 96.19 233 ALA A CA 1
ATOM 1864 C C . ALA A 1 233 ? 2.324 5.391 10.289 1 96.19 233 ALA A C 1
ATOM 1866 O O . ALA A 1 233 ? 3.068 6.129 9.633 1 96.19 233 ALA A O 1
ATOM 1867 N N . GLN A 1 234 ? 2.605 4.176 10.578 1 94.12 234 GLN A N 1
ATOM 1868 C CA . GLN A 1 234 ? 3.873 3.592 10.148 1 94.12 234 GLN A CA 1
ATOM 1869 C C . GLN A 1 234 ? 3.932 3.455 8.633 1 94.12 234 GLN A C 1
ATOM 1871 O O . GLN A 1 234 ? 4.969 3.713 8.023 1 94.12 234 GLN A O 1
ATOM 1876 N N . THR A 1 235 ? 2.834 2.982 8.078 1 95.94 235 THR A N 1
ATOM 1877 C CA . THR A 1 235 ? 2.74 2.885 6.629 1 95.94 235 THR A CA 1
ATOM 1878 C C . THR A 1 235 ? 2.922 4.254 5.98 1 95.94 235 THR A C 1
ATOM 1880 O O . THR A 1 235 ? 3.594 4.375 4.957 1 95.94 235 THR A O 1
ATOM 1883 N N . TRP A 1 236 ? 2.311 5.258 6.57 1 97.56 236 TRP A N 1
ATOM 1884 C CA . TRP A 1 236 ? 2.443 6.629 6.086 1 97.56 236 TRP A CA 1
ATOM 1885 C C . TRP A 1 236 ? 3.902 7.078 6.117 1 97.56 236 TRP A C 1
ATOM 1887 O O . TRP A 1 236 ? 4.398 7.664 5.152 1 97.56 236 TRP A O 1
ATOM 1897 N N . ARG A 1 237 ? 4.629 6.793 7.184 1 96.12 237 ARG A N 1
ATOM 1898 C CA . ARG A 1 237 ? 6.035 7.164 7.309 1 96.12 237 ARG A CA 1
ATOM 1899 C C . ARG A 1 237 ? 6.887 6.457 6.262 1 96.12 237 ARG A C 1
ATOM 1901 O O . ARG A 1 237 ? 7.801 7.051 5.695 1 96.12 237 ARG A O 1
ATOM 1908 N N . GLN A 1 238 ? 6.57 5.188 6.031 1 96.25 238 GLN A N 1
ATOM 1909 C CA . GLN A 1 238 ? 7.281 4.473 4.977 1 96.25 238 GLN A CA 1
ATOM 1910 C C . GLN A 1 238 ? 7.059 5.129 3.617 1 96.25 238 GLN A C 1
ATOM 1912 O O . GLN A 1 238 ? 7.992 5.25 2.82 1 96.25 238 GLN A O 1
ATOM 1917 N N . ALA A 1 239 ? 5.863 5.5 3.379 1 97.38 239 ALA A N 1
ATOM 1918 C CA . ALA A 1 239 ? 5.523 6.16 2.119 1 97.38 239 ALA A CA 1
ATOM 1919 C C . ALA A 1 239 ? 6.309 7.457 1.951 1 97.38 239 ALA A C 1
ATOM 1921 O O . ALA A 1 239 ? 6.762 7.777 0.851 1 97.38 239 ALA A O 1
ATOM 1922 N N . GLN A 1 240 ? 6.457 8.188 3.074 1 96.44 240 GLN A N 1
ATOM 1923 C CA . GLN A 1 240 ? 7.242 9.422 3.018 1 96.44 240 GLN A CA 1
ATOM 1924 C C . GLN A 1 240 ? 8.703 9.125 2.674 1 96.44 240 GLN A C 1
ATOM 1926 O O . GLN A 1 240 ? 9.297 9.82 1.848 1 96.44 240 GLN A O 1
ATOM 1931 N N . ALA A 1 241 ? 9.219 8.102 3.264 1 95.5 241 ALA A N 1
ATOM 1932 C CA . ALA A 1 241 ? 10.609 7.719 3.008 1 95.5 241 ALA A CA 1
ATOM 1933 C C . ALA A 1 241 ? 10.797 7.266 1.562 1 95.5 241 ALA A C 1
ATOM 1935 O O . ALA A 1 241 ? 11.781 7.621 0.916 1 95.5 241 ALA A O 1
ATOM 1936 N N . ASP A 1 242 ? 9.875 6.477 1.084 1 97.44 242 ASP A N 1
ATOM 1937 C CA . ASP A 1 242 ? 9.945 6.012 -0.296 1 97.44 242 ASP A CA 1
ATOM 1938 C C . ASP A 1 242 ? 9.812 7.172 -1.278 1 97.44 242 ASP A C 1
ATOM 1940 O O . ASP A 1 242 ? 10.516 7.227 -2.285 1 97.44 242 ASP A O 1
ATOM 1944 N N . THR A 1 243 ? 8.867 8.047 -0.959 1 96.88 243 THR A N 1
ATOM 1945 C CA . THR A 1 243 ? 8.695 9.219 -1.803 1 96.88 243 THR A CA 1
ATOM 1946 C C . THR A 1 243 ? 10 10.008 -1.904 1 96.88 243 THR A C 1
ATOM 1948 O O . THR A 1 243 ? 10.422 10.383 -3 1 96.88 243 THR A O 1
ATOM 1951 N N . ALA A 1 244 ? 10.609 10.25 -0.8 1 96 244 ALA A N 1
ATOM 1952 C CA . ALA A 1 244 ? 11.875 10.984 -0.778 1 96 244 ALA A CA 1
ATOM 1953 C C . ALA A 1 244 ? 12.953 10.242 -1.572 1 96 244 ALA A C 1
ATOM 1955 O O . ALA A 1 244 ? 13.727 10.867 -2.303 1 96 244 ALA A O 1
ATOM 1956 N N . ALA A 1 245 ? 12.984 8.945 -1.454 1 96.5 245 ALA A N 1
ATOM 1957 C CA . ALA A 1 245 ? 13.953 8.141 -2.189 1 96.5 245 ALA A CA 1
ATOM 1958 C C . ALA A 1 245 ? 13.711 8.227 -3.695 1 96.5 245 ALA A C 1
ATOM 1960 O O . ALA A 1 245 ? 14.648 8.453 -4.469 1 96.5 245 ALA A O 1
ATOM 1961 N N . PHE A 1 246 ? 12.453 8.078 -4.102 1 97 246 PHE A N 1
ATOM 1962 C CA . PHE A 1 246 ? 12.109 8.172 -5.512 1 97 246 PHE A CA 1
ATOM 1963 C C . PHE A 1 246 ? 12.469 9.539 -6.07 1 97 246 PHE A C 1
ATOM 1965 O O . PHE A 1 246 ? 12.984 9.648 -7.18 1 97 246 PHE A O 1
ATOM 1972 N N . ASP A 1 247 ? 12.172 10.555 -5.273 1 95.75 247 ASP A N 1
ATOM 1973 C CA . ASP A 1 247 ? 12.484 11.914 -5.695 1 95.75 247 ASP A CA 1
ATOM 1974 C C . ASP A 1 247 ? 13.984 12.07 -5.957 1 95.75 247 ASP A C 1
ATOM 1976 O O . ASP A 1 247 ? 14.383 12.656 -6.969 1 95.75 247 ASP A O 1
ATOM 1980 N N . THR A 1 248 ? 14.711 11.539 -5.07 1 94.69 248 THR A N 1
ATOM 1981 C CA . THR A 1 248 ? 16.156 11.617 -5.207 1 94.69 248 THR A CA 1
ATOM 1982 C C . THR A 1 248 ? 16.625 10.859 -6.449 1 94.69 248 THR A C 1
ATOM 1984 O O . THR A 1 248 ? 17.453 11.359 -7.215 1 94.69 248 THR A O 1
ATOM 1987 N N . MET A 1 249 ? 16.078 9.789 -6.703 1 94.19 249 MET A N 1
ATOM 1988 C CA . MET A 1 249 ? 16.5 8.914 -7.793 1 94.19 249 MET A CA 1
ATOM 1989 C C . MET A 1 249 ? 16.078 9.477 -9.141 1 94.19 249 MET A C 1
ATOM 1991 O O . MET A 1 249 ? 16.672 9.164 -10.172 1 94.19 249 MET A O 1
ATOM 1995 N N . LEU A 1 250 ? 15.047 10.289 -9.117 1 96.88 250 LEU A N 1
ATOM 1996 C CA . LEU A 1 250 ? 14.508 10.812 -10.367 1 96.88 250 LEU A CA 1
ATOM 1997 C C . LEU A 1 250 ? 15.07 12.195 -10.664 1 96.88 250 LEU A C 1
ATOM 1999 O O . LEU A 1 250 ? 14.742 12.797 -11.688 1 96.88 250 LEU A O 1
ATOM 2003 N N . THR A 1 251 ? 15.961 12.672 -9.805 1 96.81 251 THR A N 1
ATOM 2004 C CA . THR A 1 251 ? 16.484 14.023 -9.945 1 96.81 251 THR A CA 1
ATOM 2005 C C . THR A 1 251 ? 17.188 14.195 -11.289 1 96.81 251 THR A C 1
ATOM 2007 O O . THR A 1 251 ? 16.922 15.141 -12.023 1 96.81 251 THR A O 1
ATOM 2010 N N . ALA A 1 252 ? 18.094 13.273 -11.648 1 96 252 ALA A N 1
ATOM 2011 C CA . ALA A 1 252 ? 18.844 13.352 -12.898 1 96 252 ALA A CA 1
ATOM 2012 C C . ALA A 1 252 ? 17.922 13.297 -14.109 1 96 252 ALA A C 1
ATOM 2014 O O . ALA A 1 252 ? 18.109 14.031 -15.078 1 96 252 ALA A O 1
ATOM 2015 N N . ALA A 1 253 ? 16.953 12.461 -14.039 1 97.25 253 ALA A N 1
ATOM 2016 C CA . ALA A 1 253 ? 15.977 12.32 -15.125 1 97.25 253 ALA A CA 1
ATOM 2017 C C . ALA A 1 253 ? 15.195 13.609 -15.328 1 97.25 253 ALA A C 1
ATOM 2019 O O . ALA A 1 253 ? 15.023 14.062 -16.469 1 97.25 253 ALA A O 1
ATOM 2020 N N . ARG A 1 254 ? 14.766 14.234 -14.266 1 97.38 254 ARG A N 1
ATOM 2021 C CA . ARG A 1 254 ? 14.031 15.492 -14.312 1 97.38 254 ARG A CA 1
ATOM 2022 C C . ARG A 1 254 ? 14.867 16.594 -14.969 1 97.38 254 ARG A C 1
ATOM 2024 O O . ARG A 1 254 ? 14.359 17.359 -15.781 1 97.38 254 ARG A O 1
ATOM 2031 N N . GLN A 1 255 ? 16.094 16.578 -14.578 1 97.44 255 GLN A N 1
ATOM 2032 C CA . GLN A 1 255 ? 17 17.609 -15.078 1 97.44 255 GLN A CA 1
ATOM 2033 C C . GLN A 1 255 ? 17.312 17.406 -16.562 1 97.44 255 GLN A C 1
ATOM 2035 O O . GLN A 1 255 ? 17.656 18.359 -17.266 1 97.44 255 GLN A O 1
ATOM 2040 N N . ALA A 1 256 ? 17.141 16.234 -17.031 1 97.56 256 ALA A N 1
ATOM 2041 C CA . ALA A 1 256 ? 17.5 15.898 -18.406 1 97.56 256 ALA A CA 1
ATOM 2042 C C . ALA A 1 256 ? 16.328 16.172 -19.359 1 97.56 256 ALA A C 1
ATOM 2044 O O . ALA A 1 256 ? 16.484 16.094 -20.578 1 97.56 256 ALA A O 1
ATOM 2045 N N . GLU A 1 257 ? 15.172 16.406 -18.781 1 97.56 257 GLU A N 1
ATOM 2046 C CA . GLU A 1 257 ? 14.008 16.719 -19.609 1 97.56 257 GLU A CA 1
ATOM 2047 C C . GLU A 1 257 ? 14.289 17.906 -20.531 1 97.56 257 GLU A C 1
ATOM 2049 O O . GLU A 1 257 ? 14.969 18.859 -20.141 1 97.56 257 GLU A O 1
ATOM 2054 N N . ARG A 1 258 ? 13.734 17.812 -21.781 1 96.44 258 ARG A N 1
ATOM 2055 C CA . ARG A 1 258 ? 13.945 18.875 -22.75 1 96.44 258 ARG A CA 1
ATOM 2056 C C . ARG A 1 258 ? 12.641 19.234 -23.469 1 96.44 258 ARG A C 1
ATOM 2058 O O . ARG A 1 258 ? 11.875 18.344 -23.844 1 96.44 258 ARG A O 1
ATOM 2065 N N . VAL A 1 259 ? 12.492 20.516 -23.594 1 95.38 259 VAL A N 1
ATOM 2066 C CA . VAL A 1 259 ? 11.367 20.969 -24.406 1 95.38 259 VAL A CA 1
ATOM 2067 C C . VAL A 1 259 ? 11.711 20.844 -25.891 1 95.38 259 VAL A C 1
ATOM 2069 O O . VAL A 1 259 ? 12.758 21.328 -26.328 1 95.38 259 VAL A O 1
ATOM 2072 N N . VAL A 1 260 ? 10.852 20.25 -26.625 1 93.5 260 VAL A N 1
ATOM 2073 C CA . VAL A 1 260 ? 11 20.109 -28.078 1 93.5 260 VAL A CA 1
ATOM 2074 C C . VAL A 1 260 ? 9.734 20.578 -28.781 1 93.5 260 VAL A C 1
ATOM 2076 O O . VAL A 1 260 ? 8.75 20.953 -28.125 1 93.5 260 VAL A O 1
ATOM 2079 N N . LYS A 1 261 ? 9.781 20.625 -30.094 1 89.19 261 LYS A N 1
ATOM 2080 C CA . LYS A 1 261 ? 8.672 21.156 -30.875 1 89.19 261 LYS A CA 1
ATOM 2081 C C . LYS A 1 261 ? 7.371 20.422 -30.562 1 89.19 261 LYS A C 1
ATOM 2083 O O . LYS A 1 261 ? 6.301 21.031 -30.516 1 89.19 261 LYS A O 1
ATOM 2088 N N . GLN A 1 262 ? 7.469 19.172 -30.234 1 88.5 262 GLN A N 1
ATOM 2089 C CA . GLN A 1 262 ? 6.277 18.344 -30.078 1 88.5 262 GLN A CA 1
ATOM 2090 C C . GLN A 1 262 ? 5.938 18.141 -28.594 1 88.5 262 GLN A C 1
ATOM 2092 O O . GLN A 1 262 ? 5.051 17.359 -28.266 1 88.5 262 GLN A O 1
ATOM 2097 N N . GLY A 1 263 ? 6.703 18.828 -27.734 1 94.06 263 GLY A N 1
ATOM 2098 C CA . GLY A 1 263 ? 6.379 18.672 -26.328 1 94.06 263 GLY A CA 1
ATOM 2099 C C . GLY A 1 263 ? 7.605 18.531 -25.438 1 94.06 263 GLY A C 1
ATOM 2100 O O . GLY A 1 263 ? 8.594 19.25 -25.625 1 94.06 263 GLY A O 1
ATOM 2101 N N . LEU A 1 264 ? 7.441 17.672 -24.453 1 96.94 264 LEU A N 1
ATOM 2102 C CA . LEU A 1 264 ? 8.516 17.438 -23.5 1 96.94 264 LEU A CA 1
ATOM 2103 C C . LEU A 1 264 ? 9.18 16.094 -23.75 1 96.94 264 LEU A C 1
ATOM 2105 O O . LEU A 1 264 ? 8.508 15.055 -23.781 1 96.94 264 LEU A O 1
ATOM 2109 N N . LEU A 1 265 ? 10.445 16.109 -23.938 1 97.81 265 LEU A N 1
ATOM 2110 C CA . LEU A 1 265 ? 11.203 14.898 -24.234 1 97.81 265 LEU A CA 1
ATOM 2111 C C . LEU A 1 265 ? 11.812 14.32 -22.969 1 97.81 265 LEU A C 1
ATOM 2113 O O . LEU A 1 265 ? 12.508 15.023 -22.234 1 97.81 265 LEU A O 1
ATOM 2117 N N . ALA A 1 266 ? 11.5 13.109 -22.625 1 98.25 266 ALA A N 1
ATOM 2118 C CA . ALA A 1 266 ? 12.258 12.281 -21.703 1 98.25 266 ALA A CA 1
ATOM 2119 C C . ALA A 1 266 ? 13.359 11.508 -22.422 1 98.25 266 ALA A C 1
ATOM 2121 O O . ALA A 1 266 ? 13.078 10.547 -23.156 1 98.25 266 ALA A O 1
ATOM 2122 N N . PRO A 1 267 ? 14.562 11.875 -22.25 1 98.06 267 PRO A N 1
ATOM 2123 C CA . PRO A 1 267 ? 15.648 11.352 -23.094 1 98.06 267 PRO A CA 1
ATOM 2124 C C . PRO A 1 267 ? 15.93 9.875 -22.844 1 98.06 267 PRO A C 1
ATOM 2126 O O . PRO A 1 267 ? 15.875 9.414 -21.703 1 98.06 267 PRO A O 1
ATOM 2129 N N . ARG A 1 268 ? 16.312 9.242 -23.875 1 97.12 268 ARG A N 1
ATOM 2130 C CA . ARG A 1 268 ? 16.578 7.809 -23.875 1 97.12 268 ARG A CA 1
ATOM 2131 C C . ARG A 1 268 ? 17.656 7.445 -22.844 1 97.12 268 ARG A C 1
ATOM 2133 O O . ARG A 1 268 ? 17.562 6.406 -22.188 1 97.12 268 ARG A O 1
ATOM 2140 N N . GLN A 1 269 ? 18.625 8.25 -22.75 1 96.56 269 GLN A N 1
ATOM 2141 C CA . GLN A 1 269 ? 19.719 7.98 -21.844 1 96.56 269 GLN A CA 1
ATOM 2142 C C . GLN A 1 269 ? 19.219 7.762 -20.422 1 96.56 269 GLN A C 1
ATOM 2144 O O . GLN A 1 269 ? 19.609 6.797 -19.75 1 96.56 269 GLN A O 1
ATOM 2149 N N . GLU A 1 270 ? 18.359 8.648 -19.984 1 97 270 GLU A N 1
ATOM 2150 C CA . GLU A 1 270 ? 17.797 8.547 -18.641 1 97 270 GLU A CA 1
ATOM 2151 C C . GLU A 1 270 ? 16.828 7.383 -18.531 1 97 270 GLU A C 1
ATOM 2153 O O . GLU A 1 270 ? 16.797 6.68 -17.516 1 97 270 GLU A O 1
ATOM 2158 N N . LEU A 1 271 ? 16.047 7.195 -19.562 1 97.56 271 LEU A N 1
ATOM 2159 C CA . LEU A 1 271 ? 15.094 6.094 -19.562 1 97.56 271 LEU A CA 1
ATOM 2160 C C . LEU A 1 271 ? 15.805 4.758 -19.406 1 97.56 271 LEU A C 1
ATOM 2162 O O . LEU A 1 271 ? 15.344 3.883 -18.672 1 97.56 271 LEU A O 1
ATOM 2166 N N . GLU A 1 272 ? 16.875 4.602 -20 1 95.94 272 GLU A N 1
ATOM 2167 C CA . GLU A 1 272 ? 17.609 3.344 -20 1 95.94 272 GLU A CA 1
ATOM 2168 C C . GLU A 1 272 ? 18.281 3.098 -18.656 1 95.94 272 GLU A C 1
ATOM 2170 O O . GLU A 1 272 ? 18.531 1.951 -18.281 1 95.94 272 GLU A O 1
ATOM 2175 N N . SER A 1 273 ? 18.547 4.152 -17.984 1 94.75 273 SER A N 1
ATOM 2176 C CA . SER A 1 273 ? 19.266 4.027 -16.719 1 94.75 273 SER A CA 1
ATOM 2177 C C . SER A 1 273 ? 18.297 3.713 -15.578 1 94.75 273 SER A C 1
ATOM 2179 O O . SER A 1 273 ? 18.719 3.293 -14.492 1 94.75 273 SER A O 1
ATOM 2181 N N . LEU A 1 274 ? 17.031 3.859 -15.836 1 96.25 274 LEU A N 1
ATOM 2182 C CA . LEU A 1 274 ? 16.031 3.715 -14.773 1 96.25 274 LEU A CA 1
ATOM 2183 C C . LEU A 1 274 ? 15.352 2.357 -14.859 1 96.25 274 LEU A C 1
ATOM 2185 O O . LEU A 1 274 ? 15.039 1.879 -15.945 1 96.25 274 LEU A O 1
ATOM 2189 N N . PRO A 1 275 ? 15.188 1.73 -13.633 1 95.75 275 PRO A N 1
ATOM 2190 C CA . PRO A 1 275 ? 14.281 0.58 -13.648 1 95.75 275 PRO A CA 1
ATOM 2191 C C . PRO A 1 275 ? 12.859 0.957 -14.039 1 95.75 275 PRO A C 1
ATOM 2193 O O . PRO A 1 275 ? 12.484 2.129 -13.961 1 95.75 275 PRO A O 1
ATOM 2196 N N . ALA A 1 276 ? 12.07 -0.028 -14.438 1 95.69 276 ALA A N 1
ATOM 2197 C CA . ALA A 1 276 ? 10.711 0.186 -14.93 1 95.69 276 ALA A CA 1
ATOM 2198 C C . ALA A 1 276 ? 9.867 0.946 -13.914 1 95.69 276 ALA A C 1
ATOM 2200 O O . ALA A 1 276 ? 9.102 1.84 -14.273 1 95.69 276 ALA A O 1
ATOM 2201 N N . ALA A 1 277 ? 10.016 0.598 -12.656 1 96.94 277 ALA A N 1
ATOM 2202 C CA . ALA A 1 277 ? 9.227 1.212 -11.594 1 96.94 277 ALA A CA 1
ATOM 2203 C C . ALA A 1 277 ? 9.438 2.723 -11.555 1 96.94 277 ALA A C 1
ATOM 2205 O O . ALA A 1 277 ? 8.492 3.48 -11.32 1 96.94 277 ALA A O 1
ATOM 2206 N N . LEU A 1 278 ? 10.633 3.17 -11.789 1 97.38 278 LEU A N 1
ATOM 2207 C CA . LEU A 1 278 ? 10.945 4.594 -11.75 1 97.38 278 LEU A CA 1
ATOM 2208 C C . LEU A 1 278 ? 10.547 5.277 -13.047 1 97.38 278 LEU A C 1
ATOM 2210 O O . LEU A 1 278 ? 10.133 6.438 -13.047 1 97.38 278 LEU A O 1
ATOM 2214 N N . ARG A 1 279 ? 10.664 4.539 -14.203 1 97.69 279 ARG A N 1
ATOM 2215 C CA . ARG A 1 279 ? 10.18 5.098 -15.461 1 97.69 279 ARG A CA 1
ATOM 2216 C C . ARG A 1 279 ? 8.695 5.441 -15.375 1 97.69 279 ARG A C 1
ATOM 2218 O O . ARG A 1 279 ? 8.281 6.531 -15.766 1 97.69 279 ARG A O 1
ATOM 2225 N N . LEU A 1 280 ? 7.98 4.5 -14.852 1 97 280 LEU A N 1
ATOM 2226 C CA . LEU A 1 280 ? 6.539 4.699 -14.75 1 97 280 LEU A CA 1
ATOM 2227 C C . LEU A 1 280 ? 6.211 5.91 -13.883 1 97 280 LEU A C 1
ATOM 2229 O O . LEU A 1 280 ? 5.312 6.688 -14.211 1 97 280 LEU A O 1
ATOM 2233 N N . ARG A 1 281 ? 6.895 6.031 -12.742 1 96.88 281 ARG A N 1
ATOM 2234 C CA . ARG A 1 281 ? 6.676 7.18 -11.867 1 96.88 281 ARG A CA 1
ATOM 2235 C C . ARG A 1 281 ? 7.074 8.477 -12.562 1 96.88 281 ARG A C 1
ATOM 2237 O O . ARG A 1 281 ? 6.422 9.508 -12.383 1 96.88 281 ARG A O 1
ATOM 2244 N N . TRP A 1 282 ? 8.148 8.422 -13.359 1 97.69 282 TRP A N 1
ATOM 2245 C CA . TRP A 1 282 ? 8.594 9.578 -14.141 1 97.69 282 TRP A CA 1
ATOM 2246 C C . TRP A 1 282 ? 7.547 9.969 -15.18 1 97.69 282 TRP A C 1
ATOM 2248 O O . TRP A 1 282 ? 7.207 11.148 -15.312 1 97.69 282 TRP A O 1
ATOM 2258 N N . TYR A 1 283 ? 6.973 8.938 -15.906 1 97.81 283 TYR A N 1
ATOM 2259 C CA . TYR A 1 283 ? 5.895 9.18 -16.859 1 97.81 283 TYR A CA 1
ATOM 2260 C C . TYR A 1 283 ? 4.734 9.914 -16.203 1 97.81 283 TYR A C 1
ATOM 2262 O O . TYR A 1 283 ? 4.246 10.922 -16.719 1 97.81 283 TYR A O 1
ATOM 2270 N N . LYS A 1 284 ? 4.359 9.391 -15.133 1 96.56 284 LYS A N 1
ATOM 2271 C CA . LYS A 1 284 ? 3.209 9.93 -14.422 1 96.56 284 LYS A CA 1
ATOM 2272 C C . LYS A 1 284 ? 3.461 11.375 -13.984 1 96.56 284 LYS A C 1
ATOM 2274 O O . LYS A 1 284 ? 2.566 12.219 -14.078 1 96.56 284 LYS A O 1
ATOM 2279 N N . GLU A 1 285 ? 4.621 11.609 -13.445 1 95.69 285 GLU A N 1
ATOM 2280 C CA . GLU A 1 285 ? 4.98 12.953 -13 1 95.69 285 GLU A CA 1
ATOM 2281 C C . GLU A 1 285 ? 4.879 13.961 -14.148 1 95.69 285 GLU A C 1
ATOM 2283 O O . GLU A 1 285 ? 4.363 15.062 -13.961 1 95.69 285 GLU A O 1
ATOM 2288 N N . ILE A 1 286 ? 5.418 13.594 -15.305 1 96.88 286 ILE A N 1
ATOM 2289 C CA . ILE A 1 286 ? 5.379 14.461 -16.469 1 96.88 286 ILE A CA 1
ATOM 2290 C C . ILE A 1 286 ? 3.93 14.742 -16.859 1 96.88 286 ILE A C 1
ATOM 2292 O O . ILE A 1 286 ? 3.543 15.898 -17.062 1 96.88 286 ILE A O 1
ATOM 2296 N N . LEU A 1 287 ? 3.154 13.688 -16.891 1 96.56 287 LEU A N 1
ATOM 2297 C CA . LEU A 1 287 ? 1.759 13.805 -17.297 1 96.56 287 LEU A CA 1
ATOM 2298 C C . LEU A 1 287 ? 0.975 14.664 -16.297 1 96.56 287 LEU A C 1
ATOM 2300 O O . LEU A 1 287 ? 0.115 15.453 -16.703 1 96.56 287 LEU A O 1
ATOM 2304 N N . ASP A 1 288 ? 1.273 14.508 -15.031 1 93.5 288 ASP A N 1
ATOM 2305 C CA . ASP A 1 288 ? 0.608 15.297 -14 1 93.5 288 ASP A CA 1
ATOM 2306 C C . ASP A 1 288 ? 0.927 16.781 -14.156 1 93.5 288 ASP A C 1
ATOM 2308 O O . ASP A 1 288 ? 0.058 17.641 -13.953 1 93.5 288 ASP A O 1
ATOM 2312 N N . ARG A 1 289 ? 2.152 17.109 -14.508 1 93.12 289 ARG A N 1
ATOM 2313 C CA . ARG A 1 289 ? 2.584 18.484 -14.68 1 93.12 289 ARG A CA 1
ATOM 2314 C C . ARG A 1 289 ? 1.921 19.125 -15.898 1 93.12 289 ARG A C 1
ATOM 2316 O O . ARG A 1 289 ? 1.762 20.344 -15.961 1 93.12 289 ARG A O 1
ATOM 2323 N N . MET A 1 290 ? 1.491 18.312 -16.812 1 93.06 290 MET A N 1
ATOM 2324 C CA . MET A 1 290 ? 0.918 18.797 -18.062 1 93.06 290 MET A CA 1
ATOM 2325 C C . MET A 1 290 ? -0.529 19.234 -17.875 1 93.06 290 MET A C 1
ATOM 2327 O O . MET A 1 290 ? -1.1 19.906 -18.734 1 93.06 290 MET A O 1
ATOM 2331 N N . GLY A 1 291 ? -1.116 18.828 -16.75 1 88.44 291 GLY A N 1
ATOM 2332 C CA . GLY A 1 291 ? -2.477 19.281 -16.5 1 88.44 291 GLY A CA 1
ATOM 2333 C C . GLY A 1 291 ? -3.354 18.203 -15.875 1 88.44 291 GLY A C 1
ATOM 2334 O O . GLY A 1 291 ? -2.863 17.141 -15.484 1 88.44 291 GLY A O 1
ATOM 2335 N N . PRO A 1 292 ? -4.641 18.531 -15.781 1 86.62 292 PRO A N 1
ATOM 2336 C CA . PRO A 1 292 ? -5.559 17.594 -15.125 1 86.62 292 PRO A CA 1
ATOM 2337 C C . PRO A 1 292 ? -5.75 16.297 -15.914 1 86.62 292 PRO A C 1
ATOM 2339 O O . PRO A 1 292 ? -5.48 16.266 -17.125 1 86.62 292 PRO A O 1
ATOM 2342 N N . GLY A 1 293 ? -6.215 15.32 -15.25 1 86.81 293 GLY A N 1
ATOM 2343 C CA . GLY A 1 293 ? -6.371 14 -15.836 1 86.81 293 GLY A CA 1
ATOM 2344 C C . GLY A 1 293 ? -5.391 12.984 -15.281 1 86.81 293 GLY A C 1
ATOM 2345 O O . GLY A 1 293 ? -4.18 13.141 -15.422 1 86.81 293 GLY A O 1
ATOM 2346 N N . GLN A 1 294 ? -5.898 12.031 -14.75 1 84.81 294 GLN A N 1
A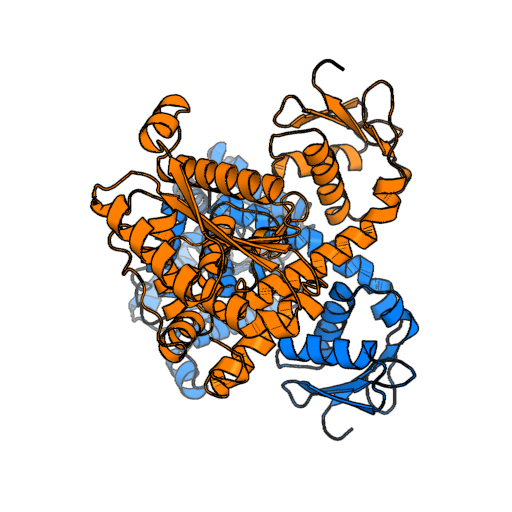TOM 2347 C CA . GLN A 1 294 ? -5.047 11.055 -14.078 1 84.81 294 GLN A CA 1
ATOM 2348 C C . GLN A 1 294 ? -4.707 9.891 -15.008 1 84.81 294 GLN A C 1
ATOM 2350 O O . GLN A 1 294 ? -5.605 9.227 -15.531 1 84.81 294 GLN A O 1
ATOM 2355 N N . ALA A 1 295 ? -3.457 9.742 -15.227 1 88.31 295 ALA A N 1
ATOM 2356 C CA . ALA A 1 295 ? -3.01 8.578 -15.992 1 88.31 295 ALA A CA 1
ATOM 2357 C C . ALA A 1 295 ? -3.232 7.289 -15.219 1 88.31 295 ALA A C 1
ATOM 2359 O O . ALA A 1 295 ? -2.947 7.219 -14.016 1 88.31 295 ALA A O 1
ATOM 2360 N N . LEU A 1 296 ? -3.775 6.301 -15.898 1 85.81 296 LEU A N 1
ATOM 2361 C CA . LEU A 1 296 ? -3.996 4.996 -15.289 1 85.81 296 LEU A CA 1
ATOM 2362 C C . LEU A 1 296 ? -2.758 4.113 -15.43 1 85.81 296 LEU A C 1
ATOM 2364 O O . LEU A 1 296 ? -1.999 4.25 -16.391 1 85.81 296 LEU A O 1
ATOM 2368 N N . SER A 1 297 ? -2.637 3.229 -14.508 1 88.38 297 SER A N 1
ATOM 2369 C CA . SER A 1 297 ? -1.492 2.326 -14.469 1 88.38 297 SER A CA 1
ATOM 2370 C C . SER A 1 297 ? -1.373 1.523 -15.758 1 88.38 297 SER A C 1
ATOM 2372 O O . SER A 1 297 ? -0.268 1.296 -16.25 1 88.38 297 SER A O 1
ATOM 2374 N N . ALA A 1 298 ? -2.48 1.142 -16.25 1 86.56 298 ALA A N 1
ATOM 2375 C CA . ALA A 1 298 ? -2.486 0.326 -17.469 1 86.56 298 ALA A CA 1
ATOM 2376 C C . ALA A 1 298 ? -1.882 1.088 -18.641 1 86.56 298 ALA A C 1
ATOM 2378 O O . ALA A 1 298 ? -1.121 0.521 -19.438 1 86.56 298 ALA A O 1
ATOM 2379 N N . ASN A 1 299 ? -2.176 2.371 -18.734 1 93.25 299 ASN A N 1
ATOM 2380 C CA . ASN A 1 299 ? -1.658 3.189 -19.828 1 93.25 299 ASN A CA 1
ATOM 2381 C C . ASN A 1 299 ? -0.167 3.469 -19.656 1 93.25 299 ASN A C 1
ATOM 2383 O O . ASN A 1 299 ? 0.578 3.494 -20.641 1 93.25 299 ASN A O 1
ATOM 2387 N N . LEU A 1 300 ? 0.216 3.691 -18.469 1 95.25 300 LEU A N 1
ATOM 2388 C CA . LEU A 1 300 ? 1.632 3.916 -18.203 1 95.25 300 LEU A CA 1
ATOM 2389 C C . LEU A 1 300 ? 2.453 2.678 -18.547 1 95.25 300 LEU A C 1
ATOM 2391 O O . LEU A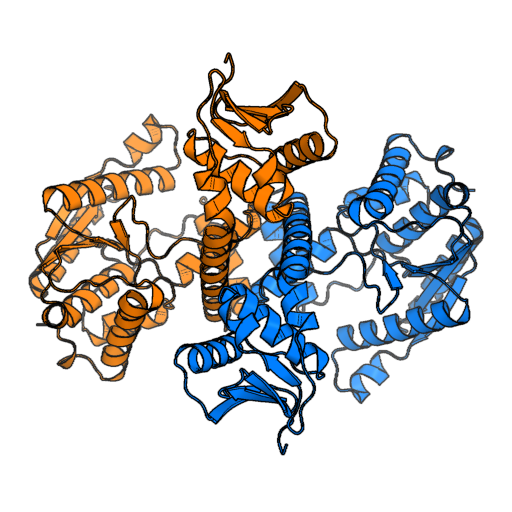 1 300 ? 3.531 2.789 -19.125 1 95.25 300 LEU A O 1
ATOM 2395 N N . GLY A 1 301 ? 1.905 1.577 -18.141 1 93.94 301 GLY A N 1
ATOM 2396 C CA . GLY A 1 301 ? 2.564 0.323 -18.469 1 93.94 301 GLY A CA 1
ATOM 2397 C C . GLY A 1 301 ? 2.652 0.07 -19.969 1 93.94 301 GLY A C 1
ATOM 2398 O O . GLY A 1 301 ? 3.676 -0.405 -20.453 1 93.94 301 GLY A O 1
ATOM 2399 N N . ALA A 1 302 ? 1.585 0.355 -20.641 1 94.12 302 ALA A N 1
ATOM 2400 C CA . ALA A 1 302 ? 1.561 0.192 -22.094 1 94.12 302 ALA A CA 1
ATOM 2401 C C . ALA A 1 302 ? 2.617 1.066 -22.766 1 94.12 302 ALA A C 1
ATOM 2403 O O . ALA A 1 302 ? 3.307 0.623 -23.688 1 94.12 302 ALA A O 1
ATOM 2404 N N . LEU A 1 303 ? 2.729 2.25 -22.312 1 96.75 303 LEU A N 1
ATOM 2405 C CA . LEU A 1 303 ? 3.746 3.156 -22.828 1 96.75 303 LEU A CA 1
ATOM 2406 C C . LEU A 1 303 ? 5.145 2.592 -22.609 1 96.75 303 LEU A C 1
ATOM 2408 O O . LEU A 1 303 ? 5.98 2.611 -23.516 1 96.75 303 LEU A O 1
ATOM 2412 N N . ASP A 1 304 ? 5.344 2.152 -21.375 1 96.75 304 ASP A N 1
ATOM 2413 C CA . ASP A 1 304 ? 6.664 1.623 -21.047 1 96.75 304 ASP A CA 1
ATOM 2414 C C . ASP A 1 304 ? 6.992 0.395 -21.891 1 96.75 304 ASP A C 1
ATOM 2416 O O . ASP A 1 304 ? 8.141 0.194 -22.281 1 96.75 304 ASP A O 1
ATOM 2420 N N . ALA A 1 305 ? 5.992 -0.444 -22.109 1 94.56 305 ALA A N 1
ATOM 2421 C CA . ALA A 1 305 ? 6.172 -1.624 -22.953 1 94.56 305 ALA A CA 1
ATOM 2422 C C . ALA A 1 305 ? 6.547 -1.229 -24.375 1 94.56 305 ALA A C 1
ATOM 2424 O O . ALA A 1 305 ? 7.457 -1.812 -24.969 1 94.56 305 ALA A O 1
ATOM 2425 N N . LEU A 1 306 ? 5.848 -0.289 -24.922 1 96.06 306 LEU A N 1
ATOM 2426 C CA . LEU A 1 306 ? 6.148 0.194 -26.266 1 96.06 306 LEU A CA 1
ATOM 2427 C C . LEU A 1 306 ? 7.574 0.723 -26.344 1 96.06 306 LEU A C 1
ATOM 2429 O O . LEU A 1 306 ? 8.281 0.476 -27.328 1 96.06 306 LEU A O 1
ATOM 2433 N N . TYR A 1 307 ? 7.98 1.407 -25.328 1 96.06 307 TYR A N 1
ATOM 2434 C CA . TYR A 1 307 ? 9.328 1.97 -25.266 1 96.06 307 TYR A CA 1
ATOM 2435 C C . TYR A 1 307 ? 10.375 0.868 -25.219 1 96.06 307 TYR A C 1
ATOM 2437 O O . TYR A 1 307 ? 11.352 0.886 -25.969 1 96.06 307 TYR A O 1
ATOM 2445 N N . THR A 1 308 ? 10.164 -0.064 -24.312 1 94.31 308 THR A N 1
ATOM 2446 C CA . THR A 1 308 ? 11.156 -1.114 -24.094 1 94.31 308 THR A CA 1
ATOM 2447 C C . THR A 1 308 ? 11.227 -2.043 -25.312 1 94.31 308 THR A C 1
ATOM 2449 O O . THR A 1 308 ? 12.281 -2.617 -25.594 1 94.31 308 THR A O 1
ATOM 2452 N N . GLU A 1 309 ? 10.141 -2.168 -26 1 93.31 309 GLU A N 1
ATOM 2453 C CA . GLU A 1 309 ? 10.094 -2.988 -27.219 1 93.31 309 GLU A CA 1
ATOM 2454 C C . GLU A 1 309 ? 10.594 -2.207 -28.422 1 93.31 309 GLU A C 1
ATOM 2456 O O . GLU A 1 309 ? 10.586 -2.721 -29.547 1 93.31 309 GLU A O 1
ATOM 2461 N N . LYS A 1 310 ? 10.992 -1.004 -28.234 1 92.5 310 LYS A N 1
ATOM 2462 C CA . LYS A 1 310 ? 11.57 -0.133 -29.25 1 92.5 310 LYS A CA 1
ATOM 2463 C C . LYS A 1 310 ? 10.602 0.074 -30.406 1 92.5 310 LYS A C 1
ATOM 2465 O O . LYS A 1 310 ? 10.992 -0.013 -31.578 1 92.5 310 LYS A O 1
ATOM 2470 N N . LYS A 1 311 ? 9.359 0.237 -30.047 1 91.69 311 LYS A N 1
ATOM 2471 C CA . LYS A 1 311 ? 8.336 0.502 -31.062 1 91.69 311 LYS A CA 1
ATOM 2472 C C . LYS A 1 311 ? 8.234 1.995 -31.359 1 91.69 311 LYS A C 1
ATOM 2474 O O . LYS A 1 311 ? 7.234 2.635 -31.016 1 91.69 311 LYS A O 1
ATOM 2479 N N . SER A 1 312 ? 9.156 2.443 -32.156 1 91.62 312 SER A N 1
ATOM 2480 C CA . SER A 1 312 ? 9.234 3.865 -32.5 1 91.62 312 SER A CA 1
ATOM 2481 C C . SER A 1 312 ? 8 4.328 -33.25 1 91.62 312 SER A C 1
ATOM 2483 O O . SER A 1 312 ? 7.516 3.625 -34.156 1 91.62 312 SER A O 1
ATOM 2485 N N . GLY A 1 313 ? 7.484 5.465 -32.906 1 92.12 313 GLY A N 1
ATOM 2486 C CA . GLY A 1 313 ? 6.352 6.039 -33.594 1 92.12 313 GLY A CA 1
ATOM 2487 C C . GLY A 1 313 ? 5.02 5.734 -32.938 1 92.12 313 GLY A C 1
ATOM 2488 O O . GLY A 1 313 ? 4.035 6.441 -33.156 1 92.12 313 GLY A O 1
ATOM 2489 N N . LYS A 1 314 ? 4.992 4.75 -32.094 1 94.5 314 LYS A N 1
ATOM 2490 C CA . LYS A 1 314 ? 3.75 4.383 -31.422 1 94.5 314 LYS A CA 1
ATOM 2491 C C . LYS A 1 314 ? 3.404 5.383 -30.328 1 94.5 314 LYS A C 1
ATOM 2493 O O . LYS A 1 314 ? 4.293 6.004 -29.734 1 94.5 314 LYS A O 1
ATOM 2498 N N . ARG A 1 315 ? 2.076 5.523 -30.156 1 95.12 315 ARG A N 1
ATOM 2499 C CA . ARG A 1 315 ? 1.602 6.527 -29.203 1 95.12 315 ARG A CA 1
ATOM 2500 C C . ARG A 1 315 ? 0.614 5.922 -28.219 1 95.12 315 ARG A C 1
ATOM 2502 O O . ARG A 1 315 ? -0.03 4.914 -28.516 1 95.12 315 ARG A O 1
ATOM 2509 N N . VAL A 1 316 ? 0.591 6.473 -27.062 1 96.19 316 VAL A N 1
ATOM 2510 C CA . VAL A 1 316 ? -0.413 6.168 -26.047 1 96.19 316 VAL A CA 1
ATOM 2511 C C . VAL A 1 316 ? -1.139 7.445 -25.625 1 96.19 316 VAL A C 1
ATOM 2513 O O . VAL A 1 316 ? -0.512 8.492 -25.453 1 96.19 316 VAL A O 1
ATOM 2516 N N . GLN A 1 317 ? -2.438 7.391 -25.531 1 94.81 317 GLN A N 1
ATOM 2517 C CA . GLN A 1 317 ? -3.248 8.539 -25.141 1 94.81 317 GLN A CA 1
ATOM 2518 C C . GLN A 1 317 ? -3.547 8.523 -23.641 1 94.81 317 GLN A C 1
ATOM 2520 O O . GLN A 1 317 ? -3.678 7.449 -23.047 1 94.81 317 GLN A O 1
ATOM 2525 N N . PHE A 1 318 ? -3.641 9.672 -23.094 1 94.44 318 PHE A N 1
ATOM 2526 C CA . PHE A 1 318 ? -3.963 9.852 -21.688 1 94.44 318 PHE A CA 1
ATOM 2527 C C . PHE A 1 318 ? -5.074 10.875 -21.5 1 94.44 318 PHE A C 1
ATOM 2529 O O . PHE A 1 318 ? -5.344 11.672 -22.406 1 94.44 318 PHE A O 1
ATOM 2536 N N . PRO A 1 319 ? -5.781 10.82 -20.422 1 91.44 319 PRO A N 1
ATOM 2537 C CA . PRO A 1 319 ? -6.832 11.805 -20.141 1 91.44 319 PRO A CA 1
ATOM 2538 C C . PRO A 1 319 ? -6.32 13.242 -20.219 1 91.44 319 PRO A C 1
ATOM 2540 O O . PRO A 1 319 ? -5.176 13.516 -19.859 1 91.44 319 PRO A O 1
ATOM 2543 N N . GLY A 1 320 ? -7.191 14.25 -20.609 1 90.75 320 GLY A N 1
ATOM 2544 C CA . GLY A 1 320 ? -6.828 15.656 -20.734 1 90.75 320 GLY A CA 1
ATOM 2545 C C . GLY A 1 320 ? -6.172 15.992 -22.062 1 90.75 320 GLY A C 1
ATOM 2546 O O . GLY A 1 320 ? -5.309 16.859 -22.125 1 90.75 320 GLY A O 1
ATOM 2547 N N . ASP A 1 321 ? -6.434 15.164 -23.016 1 91.5 321 ASP A N 1
ATOM 2548 C CA . ASP A 1 321 ? -5.918 15.32 -24.375 1 91.5 321 ASP A CA 1
ATOM 2549 C C . ASP A 1 321 ? -4.395 15.234 -24.391 1 91.5 321 ASP A C 1
ATOM 2551 O O . ASP A 1 321 ? -3.736 15.953 -25.156 1 91.5 321 ASP A O 1
ATOM 2555 N N . LYS A 1 322 ? -3.84 14.5 -23.531 1 95.38 322 LYS A N 1
ATOM 2556 C CA . LYS A 1 322 ? -2.398 14.273 -23.453 1 95.38 322 LYS A CA 1
ATOM 2557 C C . LYS A 1 322 ? -1.999 13.016 -24.219 1 95.38 322 LYS A C 1
ATOM 2559 O O . LYS A 1 322 ? -2.814 12.109 -24.406 1 95.38 322 LYS A O 1
ATOM 2564 N N . GLN A 1 323 ? -0.817 12.969 -24.703 1 96 323 GLN A N 1
ATOM 2565 C CA . GLN A 1 323 ? -0.301 11.773 -25.359 1 96 323 GLN A CA 1
ATOM 2566 C C . GLN A 1 323 ? 1.209 11.656 -25.172 1 96 323 GLN A C 1
ATOM 2568 O O . GLN A 1 323 ? 1.879 12.633 -24.828 1 96 323 GLN A O 1
ATOM 2573 N N . ALA A 1 324 ? 1.685 10.492 -25.328 1 97.19 324 ALA A N 1
ATOM 2574 C CA . ALA A 1 324 ? 3.115 10.203 -25.328 1 97.19 324 ALA A CA 1
ATOM 2575 C C . ALA A 1 324 ? 3.5 9.328 -26.516 1 97.19 324 ALA A C 1
ATOM 2577 O O . ALA A 1 324 ? 2.785 8.383 -26.844 1 97.19 324 ALA A O 1
ATOM 2578 N N . ARG A 1 325 ? 4.566 9.68 -27.109 1 96.44 325 ARG A N 1
ATOM 2579 C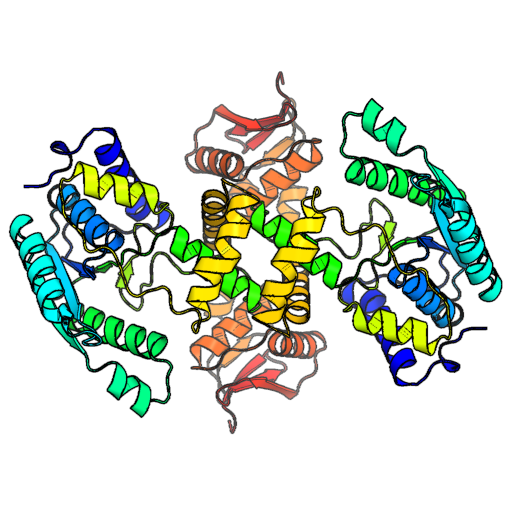 CA . ARG A 1 325 ? 5.023 8.969 -28.297 1 96.44 325 ARG A CA 1
ATOM 2580 C C . ARG A 1 325 ? 6.457 8.484 -28.141 1 96.44 325 ARG A C 1
ATOM 2582 O O . ARG A 1 325 ? 7.324 9.234 -27.688 1 96.44 325 ARG A O 1
ATOM 2589 N N . VAL A 1 326 ? 6.66 7.23 -28.531 1 97.31 326 VAL A N 1
ATOM 2590 C CA . VAL A 1 326 ? 8.008 6.672 -28.5 1 97.31 326 VAL A CA 1
ATOM 2591 C C . VAL A 1 326 ? 8.812 7.191 -29.703 1 97.31 326 VAL A C 1
ATOM 2593 O O . VAL A 1 326 ? 8.328 7.172 -30.828 1 97.31 326 VAL A O 1
ATOM 2596 N N . SER A 1 327 ? 9.992 7.703 -29.453 1 95.25 327 SER A N 1
ATOM 2597 C CA . SER A 1 327 ? 10.906 8.195 -30.484 1 95.25 327 SER A CA 1
ATOM 2598 C C . SER A 1 327 ? 12.312 7.629 -30.281 1 95.25 327 SER A C 1
ATOM 2600 O O . SER A 1 327 ? 12.617 7.062 -29.234 1 95.25 327 SER A O 1
ATOM 2602 N N . PRO A 1 328 ? 13.133 7.719 -31.266 1 93.94 328 PRO A N 1
ATOM 2603 C CA . PRO A 1 328 ? 14.508 7.246 -31.125 1 93.94 328 PRO A CA 1
ATOM 2604 C C . PRO A 1 328 ? 15.258 7.957 -30 1 93.94 328 PRO A C 1
ATOM 2606 O O . PRO A 1 328 ? 16.156 7.367 -29.391 1 93.94 328 PRO A O 1
ATOM 2609 N N . GLU A 1 329 ? 14.875 9.188 -29.734 1 95.38 329 GLU A N 1
ATOM 2610 C CA . GLU A 1 329 ? 15.57 9.977 -28.719 1 95.38 329 GLU A CA 1
ATOM 2611 C C . GLU A 1 329 ? 15 9.719 -27.328 1 95.38 329 GLU A C 1
ATOM 2613 O O . GLU A 1 329 ? 15.586 10.133 -26.328 1 95.38 329 GLU A O 1
ATOM 2618 N N . GLY A 1 330 ? 13.914 9.023 -27.281 1 97.5 330 GLY A N 1
ATOM 2619 C CA . GLY A 1 330 ? 13.242 8.75 -26.016 1 97.5 330 GLY A CA 1
ATOM 2620 C C . GLY A 1 330 ? 11.727 8.766 -26.125 1 97.5 330 GLY A C 1
ATOM 2621 O O . GLY A 1 330 ? 11.164 8.172 -27.047 1 97.5 330 GLY A O 1
ATOM 2622 N N . ILE A 1 331 ? 11.062 9.344 -25.203 1 98.25 331 ILE A N 1
ATOM 2623 C CA . ILE A 1 331 ? 9.609 9.469 -25.234 1 98.25 331 ILE A CA 1
ATOM 2624 C C . ILE A 1 331 ? 9.211 10.945 -25.219 1 98.25 331 ILE A C 1
ATOM 2626 O O . ILE A 1 331 ? 9.727 11.727 -24.422 1 98.25 331 ILE A O 1
ATOM 2630 N N . ILE A 1 332 ? 8.352 11.328 -26.094 1 97.62 332 ILE A N 1
ATOM 2631 C CA . ILE A 1 332 ? 7.895 12.703 -26.172 1 97.62 332 ILE A CA 1
ATOM 2632 C C . ILE A 1 332 ? 6.469 12.812 -25.641 1 97.62 332 ILE A C 1
ATOM 2634 O O . ILE A 1 332 ? 5.566 12.117 -26.125 1 97.62 332 ILE A O 1
ATOM 2638 N N . PHE A 1 333 ? 6.293 13.664 -24.656 1 97.94 333 PHE A N 1
ATOM 2639 C CA . PHE A 1 333 ? 4.984 13.938 -24.078 1 97.94 333 PHE A CA 1
ATOM 2640 C C . PHE A 1 333 ? 4.414 15.242 -24.609 1 97.94 333 PHE A C 1
ATOM 2642 O O . PHE A 1 333 ? 5.105 16.266 -24.641 1 97.94 333 PHE A O 1
ATOM 2649 N N . GLY A 1 334 ? 3.254 15.18 -25.062 1 95.31 334 GLY A N 1
ATOM 2650 C CA . GLY A 1 334 ? 2.598 16.359 -25.594 1 95.31 334 GLY A CA 1
ATOM 2651 C C . GLY A 1 334 ? 1.084 16.266 -25.578 1 95.31 334 GLY A C 1
ATOM 2652 O O . GLY A 1 334 ? 0.518 15.453 -24.844 1 95.31 334 GLY A O 1
ATOM 2653 N N . TRP A 1 335 ? 0.419 17.219 -26.188 1 92 335 TRP A N 1
ATOM 2654 C CA . TRP A 1 335 ? -1.036 17.234 -26.297 1 92 335 TRP A CA 1
ATOM 2655 C C . TRP A 1 335 ? -1.496 16.766 -27.656 1 92 335 TRP A C 1
ATOM 2657 O O . TRP A 1 335 ? -0.72 16.766 -28.625 1 92 335 TRP A O 1
ATOM 2667 N N . LYS A 1 336 ? -2.801 16.359 -27.609 1 83.31 336 LYS A N 1
ATOM 2668 C CA . LYS A 1 336 ? -3.361 15.906 -28.875 1 83.31 336 LYS A CA 1
ATOM 2669 C C . LYS A 1 336 ? -3.318 17.016 -29.922 1 83.31 336 LYS A C 1
ATOM 2671 O O . LYS A 1 336 ? -3.641 18.172 -29.625 1 83.31 336 LYS A O 1
ATOM 2676 N N . GLY A 1 337 ? -2.863 16.703 -31.078 1 73.31 337 GLY A N 1
ATOM 2677 C CA . GLY A 1 337 ? -2.791 17.656 -32.156 1 73.31 337 GLY A CA 1
ATOM 2678 C C . GLY A 1 337 ? -1.393 18.203 -32.375 1 73.31 337 GLY A C 1
ATOM 2679 O O . GLY A 1 337 ? -1.137 18.875 -33.406 1 73.31 337 GLY A O 1
ATOM 2680 N N . ASP A 1 338 ? -0.538 18.016 -31.422 1 62.88 338 ASP A N 1
ATOM 2681 C CA . ASP A 1 338 ? 0.837 18.438 -31.656 1 62.88 338 ASP A CA 1
ATOM 2682 C C . ASP A 1 338 ? 1.609 17.406 -32.469 1 62.88 338 ASP A C 1
ATOM 2684 O O . ASP A 1 338 ? 1.361 16.203 -32.344 1 62.88 338 ASP A O 1
ATOM 2688 N N . MET B 1 1 ? -10.859 -36.188 -24.031 1 81.12 1 MET B N 1
ATOM 2689 C CA . MET B 1 1 ? -9.82 -35.562 -23.234 1 81.12 1 MET B CA 1
ATOM 2690 C C . MET B 1 1 ? -9.922 -34.031 -23.312 1 81.12 1 MET B C 1
ATOM 2692 O O . MET B 1 1 ? -10.281 -33.5 -24.359 1 81.12 1 MET B O 1
ATOM 2696 N N . LEU B 1 2 ? -9.93 -33.438 -22.203 1 88.56 2 LEU B N 1
ATOM 2697 C CA . LEU B 1 2 ? -10.031 -32 -22.156 1 88.56 2 LEU B CA 1
ATOM 2698 C C . LEU B 1 2 ? -8.82 -31.344 -22.828 1 88.56 2 LEU B C 1
ATOM 2700 O O . LEU B 1 2 ? -7.676 -31.641 -22.469 1 88.56 2 LEU B O 1
ATOM 2704 N N . ARG B 1 3 ? -9.062 -30.625 -23.922 1 92.94 3 ARG B N 1
ATOM 2705 C CA . ARG B 1 3 ? -8.055 -29.891 -24.688 1 92.94 3 ARG B CA 1
ATOM 2706 C C . ARG B 1 3 ? -8.492 -28.438 -24.906 1 92.94 3 ARG B C 1
ATOM 2708 O O . ARG B 1 3 ? -9.672 -28.109 -24.75 1 92.94 3 ARG B O 1
ATOM 2715 N N . LEU B 1 4 ? -7.52 -27.641 -25.156 1 93.94 4 LEU B N 1
ATOM 2716 C CA . LEU B 1 4 ? -7.828 -26.234 -25.438 1 93.94 4 LEU B CA 1
ATOM 2717 C C . LEU B 1 4 ? -8.891 -26.125 -26.531 1 93.94 4 LEU B C 1
ATOM 2719 O O . LEU B 1 4 ? -9.797 -25.297 -26.438 1 93.94 4 LEU B O 1
ATOM 2723 N N . GLN B 1 5 ? -8.75 -27.016 -27.484 1 92.56 5 GLN B N 1
ATOM 2724 C CA . GLN B 1 5 ? -9.609 -26.984 -28.656 1 92.56 5 GLN B CA 1
ATOM 2725 C C . GLN B 1 5 ? -11.023 -27.438 -28.328 1 92.56 5 GLN B C 1
ATOM 2727 O O . GLN B 1 5 ? -11.953 -27.203 -29.094 1 92.56 5 GLN B O 1
ATOM 2732 N N . THR B 1 6 ? -11.18 -28.188 -27.281 1 92.94 6 THR B N 1
ATOM 2733 C CA . THR B 1 6 ? -12.492 -28.703 -26.906 1 92.94 6 THR B CA 1
ATOM 2734 C C . THR B 1 6 ? -13.25 -27.688 -26.062 1 92.94 6 THR B C 1
ATOM 2736 O O . THR B 1 6 ? -14.445 -27.859 -25.797 1 92.94 6 THR B O 1
ATOM 2739 N N . LEU B 1 7 ? -12.664 -26.594 -25.625 1 95.62 7 LEU B N 1
ATOM 2740 C CA . LEU B 1 7 ? -13.289 -25.531 -24.828 1 95.62 7 LEU B CA 1
ATOM 2741 C C . LEU B 1 7 ? -13.914 -24.469 -25.719 1 95.62 7 LEU B C 1
ATOM 2743 O O . LEU B 1 7 ? -13.43 -24.219 -26.828 1 95.62 7 LEU B O 1
ATOM 2747 N N . PRO B 1 8 ? -15.016 -23.859 -25.266 1 96.5 8 PRO B N 1
ATOM 2748 C CA . PRO B 1 8 ? -15.484 -22.656 -25.969 1 96.5 8 PRO B CA 1
ATOM 2749 C C . PRO B 1 8 ? -14.398 -21.594 -26.125 1 96.5 8 PRO B C 1
ATOM 2751 O O . PRO B 1 8 ? -13.508 -21.5 -25.281 1 96.5 8 PRO B O 1
ATOM 2754 N N . PRO B 1 9 ? -14.438 -20.828 -27.156 1 96.19 9 PRO B N 1
ATOM 2755 C CA . PRO B 1 9 ? -13.383 -19.859 -27.469 1 96.19 9 PRO B CA 1
ATOM 2756 C C . PRO B 1 9 ? -13.062 -18.953 -26.281 1 96.19 9 PRO B C 1
ATOM 2758 O O . PRO B 1 9 ? -11.891 -18.672 -26.016 1 96.19 9 PRO B O 1
ATOM 2761 N N . ARG B 1 10 ? -14.078 -18.5 -25.609 1 96.38 10 ARG B N 1
ATOM 2762 C CA . ARG B 1 10 ? -13.867 -17.594 -24.484 1 96.38 10 ARG B CA 1
ATOM 2763 C C . ARG B 1 10 ? -13 -18.25 -23.406 1 96.38 10 ARG B C 1
ATOM 2765 O O . ARG B 1 10 ? -12.102 -17.609 -22.859 1 96.38 10 ARG B O 1
ATOM 2772 N N . GLN B 1 11 ? -13.242 -19.516 -23.094 1 97.06 11 GLN B N 1
ATOM 2773 C CA . GLN B 1 11 ? -12.5 -20.234 -22.062 1 97.06 11 GLN B CA 1
ATOM 2774 C C . GLN B 1 11 ? -11.125 -20.656 -22.547 1 97.06 11 GLN B C 1
ATOM 2776 O O . GLN B 1 11 ? -10.164 -20.703 -21.781 1 97.06 11 GLN B O 1
ATOM 2781 N N . ALA B 1 12 ? -11.055 -20.969 -23.859 1 97.25 12 ALA B N 1
ATOM 2782 C CA . ALA B 1 12 ? -9.75 -21.266 -24.438 1 97.25 12 ALA B CA 1
ATOM 2783 C C . ALA B 1 12 ? -8.828 -20.047 -24.344 1 97.25 12 ALA B C 1
ATOM 2785 O O . ALA B 1 12 ? -7.652 -20.188 -23.984 1 97.25 12 ALA B O 1
ATOM 2786 N N . HIS B 1 13 ? -9.422 -18.906 -24.672 1 97.31 13 HIS B N 1
ATOM 2787 C CA . HIS B 1 13 ? -8.664 -17.656 -24.562 1 97.31 13 HIS B CA 1
ATOM 2788 C C . HIS B 1 13 ? -8.258 -17.375 -23.125 1 97.31 13 HIS B C 1
ATOM 2790 O O . HIS B 1 13 ? -7.152 -16.891 -22.875 1 97.31 13 HIS B O 1
ATOM 2796 N N . PHE B 1 14 ? -9.141 -17.703 -22.234 1 97.62 14 PHE B N 1
ATOM 2797 C CA . PHE B 1 14 ? -8.844 -17.547 -20.812 1 97.62 14 PHE B CA 1
ATOM 2798 C C . PHE B 1 14 ? -7.648 -18.391 -20.406 1 97.62 14 PHE B C 1
ATOM 2800 O O . PHE B 1 14 ? -6.742 -17.922 -19.719 1 97.62 14 PHE B O 1
ATOM 2807 N N . CYS B 1 15 ? -7.605 -19.641 -20.844 1 98.19 15 CYS B N 1
ATOM 2808 C CA . CYS B 1 15 ? -6.508 -20.547 -20.531 1 98.19 15 CYS B CA 1
ATOM 2809 C C . CYS B 1 15 ? -5.184 -20 -21.047 1 98.19 15 CYS B C 1
ATOM 2811 O O . CYS B 1 15 ? -4.168 -20.062 -20.359 1 98.19 15 CYS B O 1
ATOM 2813 N N . LEU B 1 16 ? -5.242 -19.438 -22.219 1 97.81 16 LEU B N 1
ATOM 2814 C CA . LEU B 1 16 ? -4.039 -18.891 -22.828 1 97.81 16 LEU B CA 1
ATOM 2815 C C . LEU B 1 16 ? -3.602 -17.625 -22.094 1 97.81 16 LEU B C 1
ATOM 2817 O O . LEU B 1 16 ? -2.406 -17.344 -21.984 1 97.81 16 LEU B O 1
ATOM 2821 N N . GLU B 1 17 ? -4.555 -16.859 -21.625 1 97.56 17 GLU B N 1
ATOM 2822 C CA . GLU B 1 17 ? -4.262 -15.664 -20.859 1 97.56 17 GLU B CA 1
ATOM 2823 C C . GLU B 1 17 ? -3.527 -16.016 -19.562 1 97.56 17 GLU B C 1
ATOM 2825 O O . GLU B 1 17 ? -2.561 -15.344 -19.188 1 97.56 17 GLU B O 1
ATOM 2830 N N . VAL B 1 18 ? -3.996 -17.031 -18.859 1 98.31 18 VAL B N 1
ATOM 2831 C CA . VAL B 1 18 ? -3.348 -17.484 -17.641 1 98.31 18 VAL B CA 1
ATOM 2832 C C . VAL B 1 18 ? -1.929 -17.953 -17.938 1 98.31 18 VAL B C 1
ATOM 2834 O O . VAL B 1 18 ? -0.99 -17.625 -17.203 1 98.31 18 VAL B O 1
ATOM 2837 N N . ASP B 1 19 ? -1.802 -18.688 -19.016 1 98 19 ASP B N 1
ATOM 2838 C CA . ASP B 1 19 ? -0.488 -19.156 -19.438 1 98 19 ASP B CA 1
ATOM 2839 C C . ASP B 1 19 ? 0.446 -17.984 -19.75 1 98 19 ASP B C 1
ATOM 2841 O O . ASP B 1 19 ? 1.638 -18.047 -19.438 1 98 19 ASP B O 1
ATOM 2845 N N . ARG B 1 20 ? -0.086 -16.984 -20.391 1 96.62 20 ARG B N 1
ATOM 2846 C CA . ARG B 1 20 ? 0.7 -15.797 -20.703 1 96.62 20 ARG B CA 1
ATOM 2847 C C . ARG B 1 20 ? 1.194 -15.117 -19.438 1 96.62 20 ARG B C 1
ATOM 2849 O O . ARG B 1 20 ? 2.338 -14.656 -19.375 1 96.62 20 ARG B O 1
ATOM 2856 N N . PHE B 1 21 ? 0.343 -15.039 -18.484 1 97.12 21 PHE B N 1
ATOM 2857 C CA . PHE B 1 21 ? 0.73 -14.484 -17.188 1 97.12 21 PHE B CA 1
ATOM 2858 C C . PHE B 1 21 ? 1.908 -15.242 -16.594 1 97.12 21 PHE B C 1
ATOM 2860 O O . PHE B 1 21 ? 2.902 -14.648 -16.188 1 97.12 21 PHE B O 1
ATOM 2867 N N . VAL B 1 22 ? 1.885 -16.547 -16.594 1 98.12 22 VAL B N 1
ATOM 2868 C CA . VAL B 1 22 ? 2.922 -17.406 -16.031 1 98.12 22 VAL B CA 1
ATOM 2869 C C . VAL B 1 22 ? 4.211 -17.25 -16.828 1 98.12 22 VAL B C 1
ATOM 2871 O O . VAL B 1 22 ? 5.285 -17.031 -16.25 1 98.12 22 VAL B O 1
ATOM 2874 N N . ARG B 1 23 ? 4.129 -17.219 -18.141 1 97.06 23 ARG B N 1
ATOM 2875 C CA . ARG B 1 23 ? 5.293 -17.219 -19.016 1 97.06 23 ARG B CA 1
ATOM 2876 C C . ARG B 1 23 ? 5.922 -15.828 -19.109 1 97.06 23 ARG B C 1
ATOM 2878 O O . ARG B 1 23 ? 7.145 -15.695 -19.078 1 97.06 23 ARG B O 1
ATOM 2885 N N . GLU B 1 24 ? 5.086 -14.828 -19.25 1 93.88 24 GLU B N 1
ATOM 2886 C CA . GLU B 1 24 ? 5.598 -13.5 -19.594 1 93.88 24 GLU B CA 1
ATOM 2887 C C . GLU B 1 24 ? 5.793 -12.648 -18.344 1 93.88 24 GLU B C 1
ATOM 2889 O O . GLU B 1 24 ? 6.805 -11.953 -18.219 1 93.88 24 GLU B O 1
ATOM 2894 N N . GLU B 1 25 ? 4.91 -12.641 -17.438 1 92.88 25 GLU B N 1
ATOM 2895 C CA . GLU B 1 25 ? 5.027 -11.789 -16.25 1 92.88 25 GLU B CA 1
ATOM 2896 C C . GLU B 1 25 ? 5.871 -12.453 -15.172 1 92.88 25 GLU B C 1
ATOM 2898 O O . GLU B 1 25 ? 6.695 -11.797 -14.531 1 92.88 25 GLU B O 1
ATOM 2903 N N . LEU B 1 26 ? 5.625 -13.789 -15.016 1 96.31 26 LEU B N 1
ATOM 2904 C CA . LEU B 1 26 ? 6.383 -14.484 -13.977 1 96.31 26 LEU B CA 1
ATOM 2905 C C . LEU B 1 26 ? 7.672 -15.062 -14.547 1 96.31 26 LEU B C 1
ATOM 2907 O O . LEU B 1 26 ? 8.539 -15.508 -13.797 1 96.31 26 LEU B O 1
ATOM 2911 N N . THR B 1 27 ? 7.781 -15.133 -15.891 1 95.62 27 THR B N 1
ATOM 2912 C CA . THR B 1 27 ? 8.953 -15.648 -16.594 1 95.62 27 THR B CA 1
ATOM 2913 C C . THR B 1 27 ? 9.219 -17.094 -16.219 1 95.62 27 THR B C 1
ATOM 2915 O O . THR B 1 27 ? 10.367 -17.469 -15.938 1 95.62 27 THR B O 1
ATOM 2918 N N . ILE B 1 28 ? 8.141 -17.891 -16.125 1 97.38 28 ILE B N 1
ATOM 2919 C CA . ILE B 1 28 ? 8.219 -19.312 -15.805 1 97.38 28 ILE B CA 1
ATOM 2920 C C . ILE B 1 28 ? 7.695 -20.141 -16.984 1 97.38 28 ILE B C 1
ATOM 2922 O O . ILE B 1 28 ? 6.648 -19.828 -17.547 1 97.38 28 ILE B O 1
ATOM 2926 N N . SER B 1 29 ? 8.367 -21.078 -17.375 1 96.94 29 SER B N 1
ATOM 2927 C CA . SER B 1 29 ? 7.926 -21.984 -18.422 1 96.94 29 SER B CA 1
ATOM 2928 C C . SER B 1 29 ? 7.574 -23.359 -17.844 1 96.94 29 SER B C 1
ATOM 2930 O O . SER B 1 29 ? 8.383 -23.984 -17.156 1 96.94 29 SER B O 1
ATOM 2932 N N . LEU B 1 30 ? 6.418 -23.859 -18.203 1 97.19 30 LEU B N 1
ATOM 2933 C CA . LEU B 1 30 ? 5.977 -25.172 -17.75 1 97.19 30 LEU B CA 1
ATOM 2934 C C . LEU B 1 30 ? 6.234 -26.234 -18.828 1 97.19 30 LEU B C 1
ATOM 2936 O O . LEU B 1 30 ? 5.887 -27.391 -18.641 1 97.19 30 LEU B O 1
ATOM 2940 N N . ALA B 1 31 ? 6.914 -25.859 -19.875 1 96.56 31 ALA B N 1
ATOM 2941 C CA . ALA B 1 31 ? 7.16 -26.75 -21 1 96.56 31 ALA B CA 1
ATOM 2942 C C . ALA B 1 31 ? 8.109 -27.875 -20.609 1 96.56 31 ALA B C 1
ATOM 2944 O O . ALA B 1 31 ? 9.203 -27.625 -20.109 1 96.56 31 ALA B O 1
ATOM 2945 N N . GLY B 1 32 ? 7.621 -29.078 -20.781 1 97.19 32 GLY B N 1
ATOM 2946 C CA . GLY B 1 32 ? 8.445 -30.25 -20.562 1 97.19 32 GLY B CA 1
ATOM 2947 C C . GLY B 1 32 ? 8.758 -30.5 -19.109 1 97.19 32 GLY B C 1
ATOM 2948 O O . GLY B 1 32 ? 9.742 -31.156 -18.781 1 97.19 32 GLY B O 1
ATOM 2949 N N . THR B 1 33 ? 7.98 -29.984 -18.219 1 97.62 33 THR B N 1
ATOM 2950 C CA . THR B 1 33 ? 8.25 -30.094 -16.797 1 97.62 33 THR B CA 1
ATOM 2951 C C . THR B 1 33 ? 7.289 -31.094 -16.141 1 97.62 33 THR B C 1
ATOM 2953 O O . THR B 1 33 ? 6.391 -31.625 -16.797 1 97.62 33 THR B O 1
ATOM 2956 N N . HIS B 1 34 ? 7.539 -31.406 -14.953 1 98.19 34 HIS B N 1
ATOM 2957 C CA . HIS B 1 34 ? 6.641 -32.156 -14.086 1 98.19 34 HIS B CA 1
ATOM 2958 C C . HIS B 1 34 ? 5.895 -31.234 -13.125 1 98.19 34 HIS B C 1
ATOM 2960 O O . HIS B 1 34 ? 6.516 -30.516 -12.344 1 98.19 34 HIS B O 1
ATOM 2966 N N . VAL B 1 35 ? 4.621 -31.297 -13.227 1 98.19 35 VAL B N 1
ATOM 2967 C CA . VAL B 1 35 ? 3.809 -30.328 -12.5 1 98.19 35 VAL B CA 1
ATOM 2968 C C . VAL B 1 35 ? 2.885 -31.062 -11.523 1 98.19 35 VAL B C 1
ATOM 2970 O O . VAL B 1 35 ? 2.148 -31.969 -11.922 1 98.19 35 VAL B O 1
ATOM 2973 N N . MET B 1 36 ? 2.957 -30.688 -10.242 1 98.31 36 MET B N 1
ATOM 2974 C CA . MET B 1 36 ? 2.023 -31.188 -9.234 1 98.31 36 MET B CA 1
ATOM 2975 C C . MET B 1 36 ? 0.89 -30.188 -9.008 1 98.31 36 MET B C 1
ATOM 2977 O O . MET B 1 36 ? 1.135 -29.016 -8.75 1 98.31 36 MET B O 1
ATOM 2981 N N . LEU B 1 37 ? -0.323 -30.656 -9.141 1 98.19 37 LEU B N 1
ATOM 2982 C CA . LEU B 1 37 ? -1.507 -29.844 -8.914 1 98.19 37 LEU B CA 1
ATOM 2983 C C . LEU B 1 37 ? -2.131 -30.141 -7.555 1 98.19 37 LEU B C 1
ATOM 2985 O O . LEU B 1 37 ? -2.473 -31.297 -7.27 1 98.19 37 LEU B O 1
ATOM 2989 N N . ALA B 1 38 ? -2.24 -29.109 -6.719 1 96.88 38 ALA B N 1
ATOM 2990 C CA . ALA B 1 38 ? -2.959 -29.266 -5.457 1 96.88 38 ALA B CA 1
ATOM 2991 C C . ALA B 1 38 ? -4.469 -29.172 -5.668 1 96.88 38 ALA B C 1
ATOM 2993 O O . ALA B 1 38 ? -4.977 -28.109 -6.051 1 96.88 38 ALA B O 1
ATOM 2994 N N . VAL B 1 39 ? -5.18 -30.234 -5.309 1 94 39 VAL B N 1
ATOM 2995 C CA . VAL B 1 39 ? -6.609 -30.266 -5.598 1 94 39 VAL B CA 1
ATOM 2996 C C . VAL B 1 39 ? -7.383 -30.656 -4.344 1 94 39 VAL B C 1
ATOM 2998 O O . VAL B 1 39 ? -7.172 -31.734 -3.785 1 94 39 VAL B O 1
ATOM 3001 N N . SER B 1 40 ? -8.266 -29.797 -3.922 1 88.62 40 SER B N 1
ATOM 3002 C CA . SER B 1 40 ? -9.086 -30.062 -2.744 1 88.62 40 SER B CA 1
ATOM 3003 C C . SER B 1 40 ? -10.445 -30.625 -3.137 1 88.62 40 SER B C 1
ATOM 3005 O O . SER B 1 40 ? -11.148 -31.203 -2.303 1 88.62 40 SER B O 1
ATOM 3007 N N . GLY B 1 41 ? -10.844 -30.406 -4.367 1 89.19 41 GLY B N 1
ATOM 3008 C CA . GLY B 1 41 ? -12.164 -30.812 -4.812 1 89.19 41 GLY B CA 1
ATOM 3009 C C . GLY B 1 41 ? -13.133 -29.656 -4.953 1 89.19 41 GLY B C 1
ATOM 3010 O O . GLY B 1 41 ? -14.195 -29.797 -5.559 1 89.19 41 GLY B O 1
ATOM 3011 N N . GLY B 1 42 ? -12.742 -28.5 -4.406 1 91.56 42 GLY B N 1
ATOM 3012 C CA . GLY B 1 42 ? -13.547 -27.312 -4.598 1 91.56 42 GLY B CA 1
ATOM 3013 C C . GLY B 1 42 ? -13.438 -26.734 -6 1 91.56 42 GLY B C 1
ATOM 3014 O O . GLY B 1 42 ? -12.594 -27.156 -6.785 1 91.56 42 GLY B O 1
ATOM 3015 N N . VAL B 1 43 ? -14.234 -25.797 -6.289 1 94 43 VAL B N 1
ATOM 3016 C CA . VAL B 1 43 ? -14.367 -25.266 -7.641 1 94 43 VAL B CA 1
ATOM 3017 C C . VAL B 1 43 ? -13.039 -24.672 -8.094 1 94 43 VAL B C 1
ATOM 3019 O O . VAL B 1 43 ? -12.656 -24.797 -9.258 1 94 43 VAL B O 1
ATOM 3022 N N . ASP B 1 44 ? -12.289 -24.062 -7.219 1 95.88 44 ASP B N 1
ATOM 3023 C CA . ASP B 1 44 ? -11.031 -23.422 -7.586 1 95.88 44 ASP B CA 1
ATOM 3024 C C . ASP B 1 44 ? -9.984 -24.469 -7.98 1 95.88 44 ASP B C 1
ATOM 3026 O O . ASP B 1 44 ? -9.312 -24.312 -9.008 1 95.88 44 ASP B O 1
ATOM 3030 N N . SER B 1 45 ? -9.883 -25.516 -7.184 1 95.88 45 SER B N 1
ATOM 3031 C CA . SER B 1 45 ? -8.891 -26.531 -7.469 1 95.88 45 SER B CA 1
ATOM 3032 C C . SER B 1 45 ? -9.273 -27.359 -8.695 1 95.88 45 SER B C 1
ATOM 3034 O O . SER B 1 45 ? -8.406 -27.812 -9.438 1 95.88 45 SER B O 1
ATOM 3036 N N . VAL B 1 46 ? -10.562 -27.5 -8.891 1 96.12 46 VAL B N 1
ATOM 3037 C CA . VAL B 1 46 ? -11.023 -28.203 -10.086 1 96.12 46 VAL B CA 1
ATOM 3038 C C . VAL B 1 46 ? -10.734 -27.359 -11.328 1 96.12 46 VAL B C 1
ATOM 3040 O O . VAL B 1 46 ? -10.398 -27.906 -12.383 1 96.12 46 VAL B O 1
ATOM 3043 N N . ALA B 1 47 ? -10.875 -26.047 -11.188 1 97.75 47 ALA B N 1
ATOM 3044 C CA . ALA B 1 47 ? -10.492 -25.156 -12.281 1 97.75 47 ALA B CA 1
ATOM 3045 C C . ALA B 1 47 ? -9.008 -25.312 -12.617 1 97.75 47 ALA B C 1
ATOM 3047 O O . ALA B 1 47 ? -8.625 -25.281 -13.789 1 97.75 47 ALA B O 1
ATOM 3048 N N . LEU B 1 48 ? -8.242 -25.453 -11.609 1 98.19 48 LEU B N 1
ATOM 3049 C CA . LEU B 1 48 ? -6.809 -25.656 -11.797 1 98.19 48 LEU B CA 1
ATOM 3050 C C . LEU B 1 48 ? -6.547 -26.938 -12.594 1 98.19 48 LEU B C 1
ATOM 3052 O O . LEU B 1 48 ? -5.727 -26.938 -13.516 1 98.19 48 LEU B O 1
ATOM 3056 N N . LEU B 1 49 ? -7.246 -28 -12.234 1 96.94 49 LEU B N 1
ATOM 3057 C CA . LEU B 1 49 ? -7.156 -29.266 -12.953 1 96.94 49 LEU B CA 1
ATOM 3058 C C . LEU B 1 49 ? -7.559 -29.094 -14.414 1 96.94 49 LEU B C 1
ATOM 3060 O O . LEU B 1 49 ? -6.875 -29.578 -15.312 1 96.94 49 LEU B O 1
ATOM 3064 N N . ALA B 1 50 ? -8.656 -28.422 -14.602 1 97.31 50 ALA B N 1
ATOM 3065 C CA . ALA B 1 50 ? -9.18 -28.188 -15.945 1 97.31 50 ALA B CA 1
ATOM 3066 C C . ALA B 1 50 ? -8.188 -27.406 -16.797 1 97.31 50 ALA B C 1
ATOM 3068 O O . ALA B 1 50 ? -7.914 -27.781 -17.953 1 97.31 50 ALA B O 1
ATOM 3069 N N . TRP B 1 51 ? -7.664 -26.344 -16.25 1 98.25 51 TRP B N 1
ATOM 3070 C CA . TRP B 1 51 ? -6.707 -25.484 -16.953 1 98.25 51 TRP B CA 1
ATOM 3071 C C . TRP B 1 51 ? -5.453 -26.266 -17.328 1 98.25 51 TRP B C 1
ATOM 3073 O O . TRP B 1 51 ? -5.004 -26.219 -18.469 1 98.25 51 TRP B O 1
ATOM 3083 N N . ALA B 1 52 ? -4.922 -27.016 -16.359 1 98 52 ALA B N 1
ATOM 3084 C CA . ALA B 1 52 ? -3.693 -27.781 -16.594 1 98 52 ALA B CA 1
ATOM 3085 C C . ALA B 1 52 ? -3.912 -28.859 -17.625 1 98 52 ALA B C 1
ATOM 3087 O O . ALA B 1 52 ? -3.066 -29.078 -18.5 1 98 52 ALA B O 1
ATOM 3088 N N . ALA B 1 53 ? -5.008 -29.516 -17.5 1 97.25 53 ALA B N 1
ATOM 3089 C CA . ALA B 1 53 ? -5.336 -30.578 -18.453 1 97.25 53 ALA B CA 1
ATOM 3090 C C . ALA B 1 53 ? -5.449 -30.016 -19.875 1 97.25 53 ALA B C 1
ATOM 3092 O O . ALA B 1 53 ? -4.945 -30.625 -20.828 1 97.25 53 ALA B O 1
ATOM 3093 N N . ALA B 1 54 ? -6.117 -28.906 -20 1 97.25 54 ALA B N 1
ATOM 3094 C CA . ALA B 1 54 ? -6.312 -28.281 -21.297 1 97.25 54 ALA B CA 1
ATOM 3095 C C . ALA B 1 54 ? -4.98 -27.859 -21.906 1 97.25 54 ALA B C 1
ATOM 3097 O O . ALA B 1 54 ? -4.812 -27.875 -23.125 1 97.25 54 ALA B O 1
ATOM 3098 N N . MET B 1 55 ? -4.016 -27.484 -21.078 1 97.31 55 MET B N 1
ATOM 3099 C CA . MET B 1 55 ? -2.748 -26.922 -21.516 1 97.31 55 MET B CA 1
ATOM 3100 C C . MET B 1 55 ? -1.682 -28 -21.641 1 97.31 55 MET B C 1
ATOM 3102 O O . MET B 1 55 ? -0.585 -27.75 -22.141 1 97.31 55 MET B O 1
ATOM 3106 N N . ARG B 1 56 ? -1.956 -29.219 -21.188 1 96 56 ARG B N 1
ATOM 3107 C CA . ARG B 1 56 ? -1.011 -30.328 -21.062 1 96 56 ARG B CA 1
ATOM 3108 C C . ARG B 1 56 ? -0.25 -30.547 -22.359 1 96 56 ARG B C 1
ATOM 3110 O O . ARG B 1 56 ? 0.98 -30.625 -22.359 1 96 56 ARG B O 1
ATOM 3117 N N . ASP B 1 57 ? -0.938 -30.609 -23.453 1 94.62 57 ASP B N 1
ATOM 3118 C CA . ASP B 1 57 ? -0.328 -30.906 -24.75 1 94.62 57 ASP B CA 1
ATOM 3119 C C . ASP B 1 57 ? 0.588 -29.766 -25.188 1 94.62 57 ASP B C 1
ATOM 3121 O O . ASP B 1 57 ? 1.665 -30 -25.75 1 94.62 57 ASP B O 1
ATOM 3125 N N . LYS B 1 58 ? 0.115 -28.578 -24.922 1 94.94 58 LYS B N 1
ATOM 3126 C CA . LYS B 1 58 ? 0.916 -27.422 -25.281 1 94.94 58 LYS B CA 1
ATOM 3127 C C . LYS B 1 58 ? 2.236 -27.406 -24.516 1 94.94 58 LYS B C 1
ATOM 3129 O O . LYS B 1 58 ? 3.277 -27.047 -25.078 1 94.94 58 LYS B O 1
ATOM 3134 N N . TRP B 1 59 ? 2.205 -27.828 -23.297 1 96.19 59 TRP B N 1
ATOM 3135 C CA . TRP B 1 59 ? 3.383 -27.812 -22.438 1 96.19 59 TRP B CA 1
ATOM 3136 C C . TRP B 1 59 ? 4.258 -29.047 -22.672 1 96.19 59 TRP B C 1
ATOM 3138 O O . TRP B 1 59 ? 5.465 -29.016 -22.422 1 96.19 59 TRP B O 1
ATOM 3148 N N . GLY B 1 60 ? 3.656 -30.109 -23.141 1 96.25 60 GLY B N 1
ATOM 3149 C CA . GLY B 1 60 ? 4.355 -31.375 -23.078 1 96.25 60 GLY B CA 1
ATOM 3150 C C . GLY B 1 60 ? 4.773 -31.766 -21.672 1 96.25 60 GLY B C 1
ATOM 3151 O O . GLY B 1 60 ? 5.836 -32.375 -21.484 1 96.25 60 GLY B O 1
ATOM 3152 N N . ALA B 1 61 ? 4.008 -31.359 -20.734 1 95.81 61 ALA B N 1
ATOM 3153 C CA . ALA B 1 61 ? 4.34 -31.562 -19.328 1 95.81 61 ALA B CA 1
ATOM 3154 C C . ALA B 1 61 ? 3.688 -32.812 -18.781 1 95.81 61 ALA B C 1
ATOM 3156 O O . ALA B 1 61 ? 2.713 -33.312 -19.359 1 95.81 61 ALA B O 1
ATOM 3157 N N . ARG B 1 62 ? 4.242 -33.344 -17.766 1 97.06 62 ARG B N 1
ATOM 3158 C CA . ARG B 1 62 ? 3.619 -34.406 -17 1 97.06 62 ARG B CA 1
ATOM 3159 C C . ARG B 1 62 ? 2.877 -33.844 -15.789 1 97.06 62 ARG B C 1
ATOM 3161 O O . ARG B 1 62 ? 3.461 -33.125 -14.969 1 97.06 62 ARG B O 1
ATOM 3168 N N . LEU B 1 63 ? 1.656 -34.188 -15.734 1 97.75 63 LEU B N 1
ATOM 3169 C CA . LEU B 1 63 ? 0.818 -33.625 -14.672 1 97.75 63 LEU B CA 1
ATOM 3170 C C . LEU B 1 63 ? 0.566 -34.688 -13.594 1 97.75 63 LEU B C 1
ATOM 3172 O O . LEU B 1 63 ? 0.372 -35.844 -13.891 1 97.75 63 LEU B O 1
ATOM 3176 N N . PHE B 1 64 ? 0.626 -34.219 -12.344 1 97.88 64 PHE B N 1
ATOM 3177 C CA . PHE B 1 64 ? 0.255 -35 -11.172 1 97.88 64 PHE B CA 1
ATOM 3178 C C . PHE B 1 64 ? -0.723 -34.219 -10.297 1 97.88 64 PHE B C 1
ATOM 3180 O O . PHE B 1 64 ? -0.776 -33 -10.344 1 97.88 64 PHE B O 1
ATOM 3187 N N . CYS B 1 65 ? -1.536 -34.969 -9.562 1 97.31 65 CYS B N 1
ATOM 3188 C CA . CYS B 1 65 ? -2.469 -34.375 -8.617 1 97.31 65 CYS B CA 1
ATOM 3189 C C . CYS B 1 65 ? -2.223 -34.875 -7.203 1 97.31 65 CYS B C 1
ATOM 3191 O O . CYS B 1 65 ? -1.941 -36.062 -7.004 1 97.31 65 CYS B O 1
ATOM 3193 N N . ALA B 1 66 ? -2.186 -33.969 -6.289 1 96 66 ALA B N 1
ATOM 3194 C CA . ALA B 1 66 ? -2.143 -34.344 -4.875 1 96 66 ALA B CA 1
ATOM 3195 C C . ALA B 1 66 ? -3.357 -33.781 -4.129 1 96 66 ALA B C 1
ATOM 3197 O O . ALA B 1 66 ? -3.75 -32.656 -4.336 1 96 66 ALA B O 1
ATOM 3198 N N . HIS B 1 67 ? -3.943 -34.594 -3.342 1 92.5 67 HIS B N 1
ATOM 3199 C CA . HIS B 1 67 ? -5.121 -34.281 -2.547 1 92.5 67 HIS B CA 1
ATOM 3200 C C . HIS B 1 67 ? -4.922 -34.656 -1.083 1 92.5 67 HIS B C 1
ATOM 3202 O O . HIS B 1 67 ? -4.523 -35.781 -0.778 1 92.5 67 HIS B O 1
ATOM 3208 N N . LEU B 1 68 ? -5.121 -33.625 -0.243 1 87.62 68 LEU B N 1
ATOM 3209 C CA . LEU B 1 68 ? -5.031 -33.906 1.184 1 87.62 68 LEU B CA 1
ATOM 3210 C C . LEU B 1 68 ? -6.406 -33.844 1.839 1 87.62 68 LEU B C 1
ATOM 3212 O O . LEU B 1 68 ? -7.09 -32.844 1.758 1 87.62 68 LEU B O 1
ATOM 3216 N N . ASP B 1 69 ? -6.758 -34.906 2.455 1 81 69 ASP B N 1
ATOM 3217 C CA . ASP B 1 69 ? -7.973 -34.969 3.258 1 81 69 ASP B CA 1
ATOM 3218 C C . ASP B 1 69 ? -7.695 -34.594 4.711 1 81 69 ASP B C 1
ATOM 3220 O O . ASP B 1 69 ? -6.941 -35.281 5.402 1 81 69 ASP B O 1
ATOM 3224 N N . HIS B 1 70 ? -8.281 -33.562 5.137 1 72.81 70 HIS B N 1
ATOM 3225 C CA . HIS B 1 70 ? -7.969 -33.062 6.465 1 72.81 70 HIS B CA 1
ATOM 3226 C C . HIS B 1 70 ? -8.68 -33.844 7.547 1 72.81 70 HIS B C 1
ATOM 3228 O O . HIS B 1 70 ? -8.445 -33.656 8.742 1 72.81 70 HIS B O 1
ATOM 3234 N N . GLY B 1 71 ? -9.461 -34.844 7.113 1 64.94 71 GLY B N 1
ATOM 3235 C CA . GLY B 1 71 ? -10.086 -35.781 8.039 1 64.94 71 GLY B CA 1
ATOM 3236 C C . GLY B 1 71 ? -11.047 -35.094 9 1 64.94 71 GLY B C 1
ATOM 3237 O O . GLY B 1 71 ? -11.266 -35.594 10.109 1 64.94 71 GLY B O 1
ATOM 3238 N N . LEU B 1 72 ? -11.43 -33.875 8.766 1 59.81 72 LEU B N 1
ATOM 3239 C CA . LEU B 1 72 ? -12.227 -33.125 9.711 1 59.81 72 LEU B CA 1
ATOM 3240 C C . LEU B 1 72 ? -13.695 -33.531 9.656 1 59.81 72 LEU B C 1
ATOM 3242 O O . LEU B 1 72 ? -14.445 -33.312 10.609 1 59.81 72 LEU B O 1
ATOM 3246 N N . ARG B 1 73 ? -14.117 -34.188 8.516 1 60.88 73 ARG B N 1
ATOM 3247 C CA . ARG B 1 73 ? -15.508 -34.625 8.383 1 60.88 73 ARG B CA 1
ATOM 3248 C C . ARG B 1 73 ? -15.609 -36.062 7.906 1 60.88 73 ARG B C 1
ATOM 3250 O O . ARG B 1 73 ? -14.742 -36.531 7.18 1 60.88 73 ARG B O 1
ATOM 3257 N N . PRO B 1 74 ? -16.641 -36.656 8.352 1 56.62 74 PRO B N 1
ATOM 3258 C CA . PRO B 1 74 ? -16.859 -38.031 7.91 1 56.62 74 PRO B CA 1
ATOM 3259 C C . PRO B 1 74 ? -16.953 -38.156 6.391 1 56.62 74 PRO B C 1
ATOM 3261 O O . PRO B 1 74 ? -16.594 -39.188 5.832 1 56.62 74 PRO B O 1
ATOM 3264 N N . GLU B 1 75 ? -17.438 -37.125 5.781 1 58.28 75 GLU B N 1
ATOM 3265 C CA . GLU B 1 75 ? -17.688 -37.125 4.344 1 58.28 75 GLU B CA 1
ATOM 3266 C C . GLU B 1 75 ? -16.406 -37 3.547 1 58.28 75 GLU B C 1
ATOM 3268 O O . GLU B 1 75 ? -16.422 -37 2.314 1 58.28 75 GLU B O 1
ATOM 3273 N N . SER B 1 76 ? -15.328 -37.062 4.242 1 62 76 SER B N 1
ATOM 3274 C CA . SER B 1 76 ? -14.023 -36.844 3.631 1 62 76 SER B CA 1
ATOM 3275 C C . SER B 1 76 ? -13.695 -38 2.656 1 62 76 SER B C 1
ATOM 3277 O O . SER B 1 76 ? -13.109 -37.75 1.6 1 62 76 SER B O 1
ATOM 3279 N N . SER B 1 77 ? -14.273 -39.062 2.85 1 69.06 77 SER B N 1
ATOM 3280 C CA . SER B 1 77 ? -14 -40.188 1.971 1 69.06 77 SER B CA 1
ATOM 3281 C C . SER B 1 77 ? -14.656 -40 0.606 1 69.06 77 SER B C 1
ATOM 3283 O O . SER B 1 77 ? -14.055 -40.312 -0.424 1 69.06 77 SER B O 1
ATOM 3285 N N . GLN B 1 78 ? -15.766 -39.469 0.619 1 77.06 78 GLN B N 1
ATOM 3286 C CA . GLN B 1 78 ? -16.469 -39.219 -0.637 1 77.06 78 GLN B CA 1
ATOM 3287 C C . GLN B 1 78 ? -15.773 -38.156 -1.461 1 77.06 78 GLN B C 1
ATOM 3289 O O . GLN B 1 78 ? -15.695 -38.25 -2.688 1 77.06 78 GLN B O 1
ATOM 3294 N N . GLU B 1 79 ? -15.266 -37.219 -0.783 1 80.38 79 GLU B N 1
ATOM 3295 C CA . GLU B 1 79 ? -14.547 -36.156 -1.465 1 80.38 79 GLU B CA 1
ATOM 3296 C C . GLU B 1 79 ? -13.297 -36.688 -2.154 1 80.38 79 GLU B C 1
ATOM 3298 O O . GLU B 1 79 ? -13 -36.312 -3.295 1 80.38 79 GLU B O 1
ATOM 3303 N N . ARG B 1 80 ? -12.641 -37.562 -1.457 1 86.19 80 ARG B N 1
ATOM 3304 C CA . ARG B 1 80 ? -11.445 -38.188 -2.012 1 86.19 80 ARG B CA 1
ATOM 3305 C C . ARG B 1 80 ? -11.773 -38.969 -3.275 1 86.19 80 ARG B C 1
ATOM 3307 O O . ARG B 1 80 ? -11.047 -38.906 -4.266 1 86.19 80 ARG B O 1
ATOM 3314 N N . GLN B 1 81 ? -12.828 -39.656 -3.195 1 88.12 81 GLN B N 1
ATOM 3315 C CA . GLN B 1 81 ? -13.234 -40.5 -4.332 1 88.12 81 GLN B CA 1
ATOM 3316 C C . GLN B 1 81 ? -13.602 -39.625 -5.531 1 88.12 81 GLN B C 1
ATOM 3318 O O . GLN B 1 81 ? -13.289 -39.969 -6.672 1 88.12 81 GLN B O 1
ATOM 3323 N N . ARG B 1 82 ? -14.203 -38.594 -5.273 1 88.56 82 ARG B N 1
ATOM 3324 C CA . ARG B 1 82 ? -14.609 -37.688 -6.34 1 88.56 82 ARG B CA 1
ATOM 3325 C C . ARG B 1 82 ? -13.398 -37.062 -7.02 1 88.56 82 ARG B C 1
ATOM 3327 O O . ARG B 1 82 ? -13.359 -36.938 -8.242 1 88.56 82 ARG B O 1
ATOM 3334 N N . VAL B 1 83 ? -12.453 -36.688 -6.238 1 92.12 83 VAL B N 1
ATOM 3335 C CA . VAL B 1 83 ? -11.234 -36.094 -6.789 1 92.12 83 VAL B CA 1
ATOM 3336 C C . VAL B 1 83 ? -10.492 -37.125 -7.645 1 92.12 83 VAL B C 1
ATOM 3338 O O . VAL B 1 83 ? -10.031 -36.812 -8.742 1 92.12 83 VAL B O 1
ATOM 3341 N N . HIS B 1 84 ? -10.43 -38.312 -7.18 1 93.56 84 HIS B N 1
ATOM 3342 C CA . HIS B 1 84 ? -9.773 -39.375 -7.938 1 93.56 84 HIS B CA 1
ATOM 3343 C C . HIS B 1 84 ? -10.5 -39.656 -9.258 1 93.56 84 HIS B C 1
ATOM 3345 O O . HIS B 1 84 ? -9.859 -39.844 -10.289 1 93.56 84 HIS B O 1
ATOM 3351 N N . ALA B 1 85 ? -11.773 -39.656 -9.148 1 93.69 85 ALA B N 1
ATOM 3352 C CA . ALA B 1 85 ? -12.57 -39.875 -10.352 1 93.69 85 ALA B CA 1
ATOM 3353 C C . ALA B 1 85 ? -12.328 -38.781 -11.391 1 93.69 85 ALA B C 1
ATOM 3355 O O . ALA B 1 85 ? -12.219 -39.062 -12.586 1 93.69 85 ALA B O 1
ATOM 3356 N N . LEU B 1 86 ? -12.336 -37.594 -10.922 1 93.5 86 LEU B N 1
ATOM 3357 C CA . LEU B 1 86 ? -12.07 -36.469 -11.797 1 93.5 86 LEU B CA 1
ATOM 3358 C C . LEU B 1 86 ? -10.703 -36.594 -12.461 1 93.5 86 LEU B C 1
ATOM 3360 O O . LEU B 1 86 ? -10.562 -36.344 -13.656 1 93.5 86 LEU B O 1
ATOM 3364 N N . CYS B 1 87 ? -9.727 -36.938 -11.695 1 95.5 87 CYS B N 1
ATOM 3365 C CA . CYS B 1 87 ? -8.367 -37.094 -12.195 1 95.5 87 CYS B CA 1
ATOM 3366 C C . CYS B 1 87 ? -8.281 -38.219 -13.211 1 95.5 87 CYS B C 1
ATOM 3368 O O . CYS B 1 87 ? -7.598 -38.125 -14.227 1 95.5 87 CYS B O 1
ATOM 3370 N N . ASP B 1 88 ? -8.961 -39.281 -12.914 1 94.81 88 ASP B N 1
ATOM 3371 C CA . ASP B 1 88 ? -9.008 -40.406 -13.836 1 94.81 88 ASP B CA 1
ATOM 3372 C C . ASP B 1 88 ? -9.609 -40 -15.18 1 94.81 88 ASP B C 1
ATOM 3374 O O . ASP B 1 88 ? -9.102 -40.375 -16.234 1 94.81 88 ASP B O 1
ATOM 3378 N N . GLN B 1 89 ? -10.617 -39.25 -15.07 1 93.25 89 GLN B N 1
ATOM 3379 C CA . GLN B 1 89 ? -11.273 -38.75 -16.281 1 93.25 89 GLN B CA 1
ATOM 3380 C C . GLN B 1 89 ? -10.305 -37.906 -17.125 1 93.25 89 GLN B C 1
ATOM 3382 O O . GLN B 1 89 ? -10.406 -37.906 -18.344 1 93.25 89 GLN B O 1
ATOM 3387 N N . LEU B 1 90 ? -9.367 -37.312 -16.516 1 95.12 90 LEU B N 1
ATOM 3388 C CA . LEU B 1 90 ? -8.438 -36.406 -17.203 1 95.12 90 LEU B CA 1
ATOM 3389 C C . LEU B 1 90 ? -7.09 -37.094 -17.406 1 95.12 90 LEU B C 1
ATOM 3391 O O . LEU B 1 90 ? -6.156 -36.469 -17.922 1 95.12 90 LEU B O 1
ATOM 3395 N N . ALA B 1 91 ? -6.949 -38.312 -16.984 1 95 91 ALA B N 1
ATOM 3396 C CA . ALA B 1 91 ? -5.723 -39.094 -17.109 1 95 91 ALA B CA 1
ATOM 3397 C C . ALA B 1 91 ? -4.566 -38.438 -16.359 1 95 91 ALA B C 1
ATOM 3399 O O . ALA B 1 91 ? -3.475 -38.281 -16.906 1 95 91 ALA B O 1
ATOM 3400 N N . ILE B 1 92 ? -4.836 -37.969 -15.203 1 96.62 92 ILE B N 1
ATOM 3401 C CA . ILE B 1 92 ? -3.83 -37.375 -14.328 1 96.62 92 ILE B CA 1
ATOM 3402 C C . ILE B 1 92 ? -3.656 -38.25 -13.078 1 96.62 92 ILE B C 1
ATOM 3404 O O . ILE B 1 92 ? -4.609 -38.438 -12.328 1 96.62 92 ILE B O 1
ATOM 3408 N N . PRO B 1 93 ? -2.467 -38.781 -12.898 1 97 93 PRO B N 1
ATOM 3409 C CA . PRO B 1 93 ? -2.246 -39.531 -11.672 1 97 93 PRO B CA 1
ATOM 3410 C C . PRO B 1 93 ? -2.549 -38.75 -10.406 1 97 93 PRO B C 1
ATOM 3412 O O . PRO B 1 93 ? -2.146 -37.562 -10.305 1 97 93 PRO B O 1
ATOM 3415 N N . CYS B 1 94 ? -3.285 -39.375 -9.461 1 96.19 94 CYS B N 1
ATOM 3416 C CA . CYS B 1 94 ? -3.729 -38.688 -8.258 1 96.19 94 CYS B CA 1
ATOM 3417 C C . CYS B 1 94 ? -3.213 -39.406 -7.008 1 96.19 94 CYS B C 1
ATOM 3419 O O . CYS B 1 94 ? -3.322 -40.625 -6.891 1 96.19 94 CYS B O 1
ATOM 3421 N N . PHE B 1 95 ? -2.625 -38.594 -6.129 1 94.38 95 PHE B N 1
ATOM 3422 C CA . PHE B 1 95 ? -2.141 -39.094 -4.84 1 94.38 95 PHE B CA 1
ATOM 3423 C C . PHE B 1 95 ? -2.92 -38.438 -3.695 1 94.38 95 PHE B C 1
ATOM 3425 O O . PHE B 1 95 ? -3.1 -37.219 -3.66 1 94.38 95 PHE B O 1
ATOM 3432 N N . SER B 1 96 ? -3.402 -39.281 -2.832 1 91.75 96 SER B N 1
ATOM 3433 C CA . SER B 1 96 ? -4.176 -38.75 -1.711 1 91.75 96 SER B CA 1
ATOM 3434 C C . SER B 1 96 ? -3.539 -39.125 -0.378 1 91.75 96 SER B C 1
ATOM 3436 O O . SER B 1 96 ? -2.924 -40.188 -0.256 1 91.75 96 SER B O 1
ATOM 3438 N N . GLY B 1 97 ? -3.549 -38.156 0.518 1 86.94 97 GLY B N 1
ATOM 3439 C CA . GLY B 1 97 ? -3.123 -38.375 1.888 1 86.94 97 GLY B CA 1
ATOM 3440 C C . GLY B 1 97 ? -4.152 -37.969 2.914 1 86.94 97 GLY B C 1
ATOM 3441 O O . GLY B 1 97 ? -5.148 -37.312 2.572 1 86.94 97 GLY B O 1
ATOM 3442 N N . ARG B 1 98 ? -4.016 -38.5 4.168 1 83.94 98 ARG B N 1
ATOM 3443 C CA . ARG B 1 98 ? -4.883 -38.094 5.277 1 83.94 98 ARG B CA 1
ATOM 3444 C C . ARG B 1 98 ? -4.078 -37.469 6.402 1 83.94 98 ARG B C 1
ATOM 3446 O O . ARG B 1 98 ? -2.967 -37.906 6.707 1 83.94 98 ARG B O 1
ATOM 3453 N N . SER B 1 99 ? -4.637 -36.344 6.793 1 79.06 99 SER B N 1
ATOM 3454 C CA . SER B 1 99 ? -3.951 -35.719 7.906 1 79.06 99 SER B CA 1
ATOM 3455 C C . SER B 1 99 ? -4.809 -35.719 9.172 1 79.06 99 SER B C 1
ATOM 3457 O O . SER B 1 99 ? -6.031 -35.844 9.094 1 79.06 99 SER B O 1
ATOM 3459 N N . GLU B 1 100 ? -4.137 -35.781 10.273 1 80.75 100 GLU B N 1
ATOM 3460 C CA . GLU B 1 100 ? -4.793 -35.594 11.57 1 80.75 100 GLU B CA 1
ATOM 3461 C C . GLU B 1 100 ? -4.688 -34.156 12.062 1 80.75 100 GLU B C 1
ATOM 3463 O O . GLU B 1 100 ? -3.994 -33.875 13.039 1 80.75 100 GLU B O 1
ATOM 3468 N N . THR B 1 101 ? -5.465 -33.312 11.438 1 80.81 101 THR B N 1
ATOM 3469 C CA . THR B 1 101 ? -5.348 -31.875 11.625 1 80.81 101 THR B CA 1
ATOM 3470 C C . THR B 1 101 ? -5.66 -31.484 13.062 1 80.81 101 THR B C 1
ATOM 3472 O O . THR B 1 101 ? -4.945 -30.688 13.664 1 80.81 101 THR B O 1
ATOM 3475 N N . ARG B 1 102 ? -6.707 -32.094 13.625 1 78 102 ARG B N 1
ATOM 3476 C CA . ARG B 1 102 ? -7.113 -31.75 14.984 1 78 102 ARG B CA 1
ATOM 3477 C C . ARG B 1 102 ? -6.02 -32.094 15.984 1 78 102 ARG B C 1
ATOM 3479 O O . ARG B 1 102 ? -5.723 -31.328 16.891 1 78 102 ARG B O 1
ATOM 3486 N N . ARG B 1 103 ? -5.48 -33.188 15.781 1 81.56 103 ARG B N 1
ATOM 3487 C CA . ARG B 1 103 ? -4.426 -33.656 16.672 1 81.56 103 ARG B CA 1
ATOM 3488 C C . ARG B 1 103 ? -3.191 -32.781 16.578 1 81.56 103 ARG B C 1
ATOM 3490 O O . ARG B 1 103 ? -2.586 -32.406 17.594 1 81.56 103 ARG B O 1
ATOM 3497 N N . TYR B 1 104 ? -2.865 -32.469 15.461 1 83.31 104 TYR B N 1
ATOM 3498 C CA . TYR B 1 104 ? -1.711 -31.594 15.219 1 83.31 104 TYR B CA 1
ATOM 3499 C C . TYR B 1 104 ? -1.934 -30.203 15.812 1 83.31 104 TYR B C 1
ATOM 3501 O O . TYR B 1 104 ? -1.026 -29.641 16.422 1 83.31 104 TYR B O 1
ATOM 3509 N N . ALA B 1 105 ? -3.07 -29.703 15.594 1 83.12 105 ALA B N 1
ATOM 3510 C CA . ALA B 1 105 ? -3.418 -28.391 16.141 1 83.12 105 ALA B CA 1
ATOM 3511 C C . ALA B 1 105 ? -3.268 -28.359 17.656 1 83.12 105 ALA B C 1
ATOM 3513 O O . ALA B 1 105 ? -2.699 -27.422 18.203 1 83.12 105 ALA B O 1
ATOM 3514 N N . GLN B 1 106 ? -3.752 -29.375 18.25 1 84.31 106 GLN B N 1
ATOM 3515 C CA . GLN B 1 106 ? -3.678 -29.5 19.703 1 84.31 106 GLN B CA 1
ATOM 3516 C C . GLN B 1 106 ? -2.232 -29.641 20.172 1 84.31 106 GLN B C 1
ATOM 3518 O O . GLN B 1 106 ? -1.81 -28.953 21.109 1 84.31 106 GLN B O 1
ATOM 3523 N N . ARG B 1 107 ? -1.573 -30.375 19.469 1 84.75 107 ARG B N 1
ATOM 3524 C CA . ARG B 1 107 ? -0.193 -30.672 19.844 1 84.75 107 ARG B CA 1
ATOM 3525 C C . ARG B 1 107 ? 0.679 -29.422 19.719 1 84.75 107 ARG B C 1
ATOM 3527 O O . ARG B 1 107 ? 1.544 -29.172 20.562 1 84.75 107 ARG B O 1
ATOM 3534 N N . CYS B 1 108 ? 0.473 -28.656 18.766 1 84.06 108 CYS B N 1
ATOM 3535 C CA . CYS B 1 108 ? 1.336 -27.531 18.469 1 84.06 108 CYS B CA 1
ATOM 3536 C C . CYS B 1 108 ? 0.7 -26.219 18.938 1 84.06 108 CYS B C 1
ATOM 3538 O O . CYS B 1 108 ? 1.246 -25.141 18.719 1 84.06 108 CYS B O 1
ATOM 3540 N N . GLN B 1 109 ? -0.443 -26.344 19.562 1 85.12 109 GLN B N 1
ATOM 3541 C CA . GLN B 1 109 ? -1.151 -25.172 20.109 1 85.12 109 GLN B CA 1
ATOM 3542 C C . GLN B 1 109 ? -1.399 -24.141 19.016 1 85.12 109 GLN B C 1
ATOM 3544 O O . GLN B 1 109 ? -1.099 -22.953 19.203 1 85.12 109 GLN B O 1
ATOM 3549 N N . LEU B 1 110 ? -1.855 -24.656 17.922 1 80.94 110 LEU B N 1
ATOM 3550 C CA . LEU B 1 110 ? -2.207 -23.812 16.781 1 80.94 110 LEU B CA 1
ATOM 3551 C C . LEU B 1 110 ? -3.715 -23.828 16.547 1 80.94 110 LEU B C 1
ATOM 3553 O O . LEU B 1 110 ? -4.418 -24.719 17.016 1 80.94 110 LEU B O 1
ATOM 3557 N N . GLY B 1 111 ? -4.102 -22.797 15.852 1 78 111 GLY B N 1
ATOM 3558 C CA . GLY B 1 111 ? -5.469 -22.844 15.359 1 78 111 GLY B CA 1
ATOM 3559 C C . GLY B 1 111 ? -5.676 -23.922 14.297 1 78 111 GLY B C 1
ATOM 3560 O O . GLY B 1 111 ? -4.742 -24.266 13.57 1 78 111 GLY B O 1
ATOM 3561 N N . ILE B 1 112 ? -6.859 -24.484 14.273 1 77.44 112 ILE B N 1
ATOM 3562 C CA . ILE B 1 112 ? -7.195 -25.578 13.367 1 77.44 112 ILE B CA 1
ATOM 3563 C C . ILE B 1 112 ? -6.895 -25.172 11.93 1 77.44 112 ILE B C 1
ATOM 3565 O O . ILE B 1 112 ? -6.371 -25.953 11.141 1 77.44 112 ILE B O 1
ATOM 3569 N N . GLU B 1 113 ? -7.184 -23.953 11.586 1 77.81 113 GLU B N 1
ATOM 3570 C CA . GLU B 1 113 ? -6.953 -23.469 10.227 1 77.81 113 GLU B CA 1
ATOM 3571 C C . GLU B 1 113 ? -5.461 -23.406 9.906 1 77.81 113 GLU B C 1
ATOM 3573 O O . GLU B 1 113 ? -5.031 -23.859 8.844 1 77.81 113 GLU B O 1
ATOM 3578 N N . GLU B 1 114 ? -4.758 -22.891 10.812 1 81.88 114 GLU B N 1
ATOM 3579 C CA . GLU B 1 114 ? -3.312 -22.812 10.625 1 81.88 114 GLU B CA 1
ATOM 3580 C C . GLU B 1 114 ? -2.676 -24.188 10.578 1 81.88 114 GLU B C 1
ATOM 3582 O O . GLU B 1 114 ? -1.794 -24.453 9.758 1 81.88 114 GLU B O 1
ATOM 3587 N N . ALA B 1 115 ? -3.084 -25.016 11.43 1 83.19 115 ALA B N 1
ATOM 3588 C CA . ALA B 1 115 ? -2.592 -26.391 11.453 1 83.19 115 ALA B CA 1
ATOM 3589 C C . ALA B 1 115 ? -2.9 -27.109 10.133 1 83.19 115 ALA B C 1
ATOM 3591 O O . ALA B 1 115 ? -2.043 -27.797 9.586 1 83.19 115 ALA B O 1
ATOM 3592 N N . GLY B 1 116 ? -4.121 -26.906 9.695 1 83 116 GLY B N 1
ATOM 3593 C CA . GLY B 1 116 ? -4.512 -27.5 8.422 1 83 116 GLY B CA 1
ATOM 3594 C C . GLY B 1 116 ? -3.666 -27.016 7.262 1 83 116 GLY B C 1
ATOM 3595 O O . GLY B 1 116 ? -3.271 -27.797 6.398 1 83 116 GLY B O 1
ATOM 3596 N N . ARG B 1 117 ? -3.391 -25.812 7.301 1 85.19 117 ARG B N 1
ATOM 3597 C CA . ARG B 1 117 ? -2.572 -25.203 6.254 1 85.19 117 ARG B CA 1
ATOM 3598 C C . ARG B 1 117 ? -1.159 -25.781 6.27 1 85.19 117 ARG B C 1
ATOM 3600 O O . ARG B 1 117 ? -0.635 -26.188 5.227 1 85.19 117 ARG B O 1
ATOM 3607 N N . LEU B 1 118 ? -0.621 -25.828 7.375 1 87.69 118 LEU B N 1
ATOM 3608 C CA . LEU B 1 118 ? 0.746 -26.312 7.523 1 87.69 118 LEU B CA 1
ATOM 3609 C C . LEU B 1 118 ? 0.854 -27.766 7.074 1 87.69 118 LEU B C 1
ATOM 3611 O O . LEU B 1 118 ? 1.772 -28.125 6.332 1 87.69 118 LEU B O 1
ATOM 3615 N N . LEU B 1 119 ? -0.091 -28.5 7.504 1 88.31 119 LEU B N 1
ATOM 3616 C CA . LEU B 1 119 ? -0.083 -29.922 7.168 1 88.31 119 LEU B CA 1
ATOM 3617 C C . LEU B 1 119 ? -0.316 -30.125 5.676 1 88.31 119 LEU B C 1
ATOM 3619 O O . LEU B 1 119 ? 0.3 -31.016 5.066 1 88.31 119 LEU B O 1
ATOM 3623 N N . ARG B 1 120 ? -1.142 -29.359 5.164 1 89.94 120 ARG B N 1
ATOM 3624 C CA . ARG B 1 120 ? -1.411 -29.438 3.734 1 89.94 120 ARG B CA 1
ATOM 3625 C C . ARG B 1 120 ? -0.143 -29.188 2.924 1 89.94 120 ARG B C 1
ATOM 3627 O O . ARG B 1 120 ? 0.2 -29.984 2.041 1 89.94 120 ARG B O 1
ATOM 3634 N N . TYR B 1 121 ? 0.552 -28.188 3.25 1 92.56 121 TYR B N 1
ATOM 3635 C CA . TYR B 1 121 ? 1.733 -27.828 2.469 1 92.56 121 TYR B CA 1
ATOM 3636 C C . TYR B 1 121 ? 2.857 -28.828 2.699 1 92.56 121 TYR B C 1
ATOM 3638 O O . TYR B 1 121 ? 3.621 -29.141 1.781 1 92.56 121 TYR B O 1
ATOM 3646 N N . ARG B 1 122 ? 2.924 -29.312 3.902 1 91.31 122 ARG B N 1
ATOM 3647 C CA . ARG B 1 122 ? 3.91 -30.344 4.172 1 91.31 122 ARG B CA 1
ATOM 3648 C C . ARG B 1 122 ? 3.664 -31.578 3.299 1 91.31 122 ARG B C 1
ATOM 3650 O O . ARG B 1 122 ? 4.602 -32.125 2.727 1 91.31 122 ARG B O 1
ATOM 3657 N N . TYR B 1 123 ? 2.461 -31.953 3.225 1 92.69 123 TYR B N 1
ATOM 3658 C CA . TYR B 1 123 ? 2.084 -33.094 2.416 1 92.69 123 TYR B CA 1
ATOM 3659 C C . TYR B 1 123 ? 2.324 -32.844 0.936 1 92.69 123 TYR B C 1
ATOM 3661 O O . TYR B 1 123 ? 2.957 -33.656 0.247 1 92.69 123 TYR B O 1
ATOM 3669 N N . LEU B 1 124 ? 1.848 -31.688 0.45 1 95.06 124 LEU B N 1
ATOM 3670 C CA . LEU B 1 124 ? 1.947 -31.344 -0.962 1 95.06 124 LEU B CA 1
ATOM 3671 C C . LEU B 1 124 ? 3.406 -31.266 -1.4 1 95.06 124 LEU B C 1
ATOM 3673 O O . LEU B 1 124 ? 3.779 -31.812 -2.438 1 95.06 124 LEU B O 1
ATOM 3677 N N . GLU B 1 125 ? 4.199 -30.578 -0.612 1 95.12 125 GLU B N 1
ATOM 3678 C CA . GLU B 1 125 ? 5.613 -30.422 -0.933 1 95.12 125 GLU B CA 1
ATOM 3679 C C . GLU B 1 125 ? 6.34 -31.766 -0.887 1 95.12 125 GLU B C 1
ATOM 3681 O O . GLU B 1 125 ? 7.207 -32.031 -1.721 1 95.12 125 GLU B O 1
ATOM 3686 N N . GLY B 1 126 ? 5.98 -32.594 0.08 1 94.88 126 GLY B N 1
ATOM 3687 C CA . GLY B 1 126 ? 6.566 -33.938 0.194 1 94.88 126 GLY B CA 1
ATOM 3688 C C . GLY B 1 126 ? 6.309 -34.812 -1.019 1 94.88 126 GLY B C 1
ATOM 3689 O O . GLY B 1 126 ? 7.234 -35.406 -1.571 1 94.88 126 GLY B O 1
ATOM 3690 N N . ILE B 1 127 ? 5.09 -34.875 -1.451 1 95.25 127 ILE B N 1
ATOM 3691 C CA . ILE B 1 127 ? 4.723 -35.719 -2.586 1 95.25 127 ILE B CA 1
ATOM 3692 C C . ILE B 1 127 ? 5.344 -35.156 -3.865 1 95.25 127 ILE B C 1
ATOM 3694 O O . ILE B 1 127 ? 5.793 -35.938 -4.727 1 95.25 127 ILE B O 1
ATOM 3698 N N . ALA B 1 128 ? 5.309 -33.844 -4.016 1 96.25 128 ALA B N 1
ATOM 3699 C CA . ALA B 1 128 ? 5.922 -33.219 -5.18 1 96.25 128 ALA B CA 1
ATOM 3700 C C . ALA B 1 128 ? 7.398 -33.562 -5.289 1 96.25 128 ALA B C 1
ATOM 3702 O O . ALA B 1 128 ? 7.898 -33.844 -6.379 1 96.25 128 ALA B O 1
ATOM 3703 N N . HIS B 1 129 ? 8.039 -33.531 -4.188 1 95.31 129 HIS B N 1
ATOM 3704 C CA . HIS B 1 129 ? 9.453 -33.875 -4.152 1 95.31 129 HIS B CA 1
ATOM 3705 C C . HIS B 1 129 ? 9.664 -35.344 -4.527 1 95.31 129 HIS B C 1
ATOM 3707 O O . HIS B 1 129 ? 10.547 -35.656 -5.332 1 95.31 129 HIS B O 1
ATOM 3713 N N . ARG B 1 130 ? 8.906 -36.188 -3.977 1 95.12 130 ARG B N 1
ATOM 3714 C CA . ARG B 1 130 ? 9.023 -37.625 -4.211 1 95.12 130 ARG B CA 1
ATOM 3715 C C . ARG B 1 130 ? 8.789 -37.969 -5.68 1 95.12 130 ARG B C 1
ATOM 3717 O O . ARG B 1 130 ? 9.398 -38.906 -6.215 1 95.12 130 ARG B O 1
ATOM 3724 N N . ARG B 1 131 ? 7.961 -37.219 -6.336 1 95.44 131 ARG B N 1
ATOM 3725 C CA . ARG B 1 131 ? 7.598 -37.469 -7.723 1 95.44 131 ARG B CA 1
ATOM 3726 C C . ARG B 1 131 ? 8.477 -36.688 -8.688 1 95.44 131 ARG B C 1
ATOM 3728 O O . ARG B 1 131 ? 8.281 -36.75 -9.906 1 95.44 131 ARG B O 1
ATOM 3735 N N . GLY B 1 132 ? 9.414 -35.844 -8.133 1 96.06 132 GLY B N 1
ATOM 3736 C CA . GLY B 1 132 ? 10.344 -35.094 -8.945 1 96.06 132 GLY B CA 1
ATOM 3737 C C . GLY B 1 132 ? 9.672 -33.938 -9.695 1 96.06 132 GLY B C 1
ATOM 3738 O O . GLY B 1 132 ? 10.023 -33.656 -10.836 1 96.06 132 GLY B O 1
ATOM 3739 N N . CYS B 1 133 ? 8.703 -33.406 -9.109 1 97.56 133 CYS B N 1
ATOM 3740 C CA . CYS B 1 133 ? 7.996 -32.281 -9.758 1 97.56 133 CYS B CA 1
ATOM 3741 C C . CYS B 1 133 ? 8.82 -31.016 -9.719 1 97.56 133 CYS B C 1
ATOM 3743 O O . CYS B 1 133 ? 9.492 -30.734 -8.727 1 97.56 133 CYS B O 1
ATOM 3745 N N . ASP B 1 134 ? 8.75 -30.281 -10.789 1 97.75 134 ASP B N 1
ATOM 3746 C CA . ASP B 1 134 ? 9.438 -29 -10.898 1 97.75 134 ASP B CA 1
ATOM 3747 C C . ASP B 1 134 ? 8.625 -27.875 -10.258 1 97.75 134 ASP B C 1
ATOM 3749 O O . ASP B 1 134 ? 9.188 -26.891 -9.766 1 97.75 134 ASP B O 1
ATOM 3753 N N . TYR B 1 135 ? 7.328 -28.031 -10.289 1 98.06 135 TYR B N 1
ATOM 3754 C CA . TYR B 1 135 ? 6.438 -26.984 -9.781 1 98.06 135 TYR B CA 1
ATOM 3755 C C . TYR B 1 135 ? 5.277 -27.594 -9.008 1 98.06 135 TYR B C 1
ATOM 3757 O O . TYR B 1 135 ? 4.762 -28.656 -9.375 1 98.06 135 TYR B O 1
ATOM 3765 N N . LEU B 1 136 ? 4.914 -26.969 -7.93 1 98.31 136 LEU B N 1
ATOM 3766 C CA . LEU B 1 136 ? 3.664 -27.188 -7.215 1 98.31 136 LEU B CA 1
ATOM 3767 C C . LEU B 1 136 ? 2.68 -26.047 -7.461 1 98.31 136 LEU B C 1
ATOM 3769 O O . LEU B 1 136 ? 2.973 -24.891 -7.152 1 98.31 136 LEU B O 1
ATOM 3773 N N . LEU B 1 137 ? 1.512 -26.344 -8.039 1 98.5 137 LEU B N 1
ATOM 3774 C CA . LEU B 1 137 ? 0.541 -25.312 -8.359 1 98.5 137 LEU B CA 1
ATOM 3775 C C . LEU B 1 137 ? -0.623 -25.328 -7.375 1 98.5 137 LEU B C 1
ATOM 3777 O O . LEU B 1 137 ? -1.122 -26.406 -7.02 1 98.5 137 LEU B O 1
ATOM 3781 N N . THR B 1 138 ? -0.969 -24.156 -6.871 1 98 138 THR B N 1
ATOM 3782 C CA . THR B 1 138 ? -2.184 -24 -6.078 1 98 138 THR B CA 1
ATOM 3783 C C . THR B 1 138 ? -3.172 -23.078 -6.793 1 98 138 THR B C 1
ATOM 3785 O O . THR B 1 138 ? -2.805 -22.375 -7.73 1 98 138 THR B O 1
ATOM 3788 N N . ALA B 1 139 ? -4.422 -23.109 -6.367 1 97.81 139 ALA B N 1
ATOM 3789 C CA . ALA B 1 139 ? -5.484 -22.453 -7.125 1 97.81 139 ALA B CA 1
ATOM 3790 C C . ALA B 1 139 ? -5.863 -21.125 -6.492 1 97.81 139 ALA B C 1
ATOM 3792 O O . ALA B 1 139 ? -7.008 -20.672 -6.602 1 97.81 139 ALA B O 1
ATOM 3793 N N . HIS B 1 140 ? -4.898 -20.578 -5.777 1 97.5 140 HIS B N 1
ATOM 3794 C CA . HIS B 1 140 ? -5.176 -19.234 -5.262 1 97.5 140 HIS B CA 1
ATOM 3795 C C . HIS B 1 140 ? -5.488 -18.266 -6.391 1 97.5 140 HIS B C 1
ATOM 3797 O O . HIS B 1 140 ? -4.855 -18.312 -7.453 1 97.5 140 HIS B O 1
ATOM 3803 N N . HIS B 1 141 ? -6.453 -17.453 -6.137 1 98.06 141 HIS B N 1
ATOM 3804 C CA . HIS B 1 141 ? -6.953 -16.562 -7.172 1 98.06 141 HIS B CA 1
ATOM 3805 C C . HIS B 1 141 ? -7.047 -15.125 -6.664 1 98.06 141 HIS B C 1
ATOM 3807 O O . HIS B 1 141 ? -6.535 -14.812 -5.586 1 98.06 141 HIS B O 1
ATOM 3813 N N . ALA B 1 142 ? -7.645 -14.242 -7.426 1 97.62 142 ALA B N 1
ATOM 3814 C CA . ALA B 1 142 ? -7.629 -12.812 -7.141 1 97.62 142 ALA B CA 1
ATOM 3815 C C . ALA B 1 142 ? -8.375 -12.5 -5.844 1 97.62 142 ALA B C 1
ATOM 3817 O O . ALA B 1 142 ? -7.996 -11.586 -5.109 1 97.62 142 ALA B O 1
ATOM 3818 N N . ASN B 1 143 ? -9.445 -13.297 -5.586 1 95.94 143 ASN B N 1
ATOM 3819 C CA . ASN B 1 143 ? -10.18 -13.086 -4.34 1 95.94 143 ASN B CA 1
ATOM 3820 C C . ASN B 1 143 ? -9.312 -13.406 -3.123 1 95.94 143 ASN B C 1
ATOM 3822 O O . ASN B 1 143 ? -9.391 -12.719 -2.107 1 95.94 143 ASN B O 1
ATOM 3826 N N . ASP B 1 144 ? -8.523 -14.477 -3.262 1 95.56 144 ASP B N 1
ATOM 3827 C CA . ASP B 1 144 ? -7.582 -14.805 -2.193 1 95.56 144 ASP B CA 1
ATOM 3828 C C . ASP B 1 144 ? -6.539 -13.703 -2.018 1 95.56 144 ASP B C 1
ATOM 3830 O O . ASP B 1 144 ? -6.16 -13.375 -0.892 1 95.56 144 ASP B O 1
ATOM 3834 N N . LEU B 1 145 ? -6.082 -13.172 -3.135 1 97.75 145 LEU B N 1
ATOM 3835 C CA . LEU B 1 145 ? -5.105 -12.094 -3.107 1 97.75 145 LEU B CA 1
ATOM 3836 C C . LEU B 1 145 ? -5.672 -10.859 -2.404 1 97.75 145 LEU B C 1
ATOM 3838 O O . LEU B 1 145 ? -4.996 -10.25 -1.573 1 97.75 145 LEU B O 1
ATOM 3842 N N . ALA B 1 146 ? -6.902 -10.547 -2.734 1 97.12 146 ALA B N 1
ATOM 3843 C CA . ALA B 1 146 ? -7.574 -9.406 -2.113 1 97.12 146 ALA B CA 1
ATOM 3844 C C . ALA B 1 146 ? -7.688 -9.594 -0.604 1 97.12 146 ALA B C 1
ATOM 3846 O O . ALA B 1 146 ? -7.441 -8.664 0.163 1 97.12 146 ALA B O 1
ATOM 3847 N N . GLU B 1 147 ? -8.055 -10.781 -0.25 1 95.81 147 GLU B N 1
ATOM 3848 C CA . GLU B 1 147 ? -8.148 -11.109 1.17 1 95.81 147 GLU B CA 1
ATOM 3849 C C . GLU B 1 147 ? -6.801 -10.938 1.864 1 95.81 147 GLU B C 1
ATOM 3851 O O . GLU B 1 147 ? -6.715 -10.305 2.916 1 95.81 147 GLU B O 1
ATOM 3856 N N . ASP B 1 148 ? -5.824 -11.492 1.236 1 96.31 148 ASP B N 1
ATOM 3857 C CA . ASP B 1 148 ? -4.484 -11.461 1.813 1 96.31 148 ASP B CA 1
ATOM 3858 C C . ASP B 1 148 ? -3.969 -10.023 1.922 1 96.31 148 ASP B C 1
ATOM 3860 O O . ASP B 1 148 ? -3.42 -9.633 2.953 1 96.31 148 ASP B O 1
ATOM 3864 N N . SER B 1 149 ? -4.117 -9.242 0.871 1 97.19 149 SER B N 1
ATOM 3865 C CA . SER B 1 149 ? -3.693 -7.844 0.869 1 97.19 149 SER B CA 1
ATOM 3866 C C . SER B 1 149 ? -4.406 -7.047 1.956 1 97.19 149 SER B C 1
ATOM 3868 O O . SER B 1 149 ? -3.787 -6.238 2.646 1 97.19 149 SER B O 1
ATOM 3870 N N . LEU B 1 150 ? -5.691 -7.301 2.076 1 96.12 150 LEU B N 1
ATOM 3871 C CA . LEU B 1 150 ? -6.473 -6.613 3.098 1 96.12 150 LEU B CA 1
ATOM 3872 C C . LEU B 1 150 ? -5.98 -6.973 4.496 1 96.12 150 LEU B C 1
ATOM 3874 O O . LEU B 1 150 ? -5.848 -6.102 5.355 1 96.12 150 LEU B O 1
ATOM 3878 N N . MET B 1 151 ? -5.711 -8.211 4.719 1 95.38 151 MET B N 1
ATOM 3879 C CA . MET B 1 151 ? -5.188 -8.648 6.012 1 95.38 151 MET B CA 1
ATOM 3880 C C . MET B 1 151 ? -3.844 -7.984 6.305 1 95.38 151 MET B C 1
ATOM 3882 O O . MET B 1 151 ? -3.596 -7.547 7.43 1 95.38 151 MET B O 1
ATOM 3886 N N . ARG B 1 152 ? -3.029 -7.926 5.312 1 95.94 152 ARG B N 1
ATOM 3887 C CA . ARG B 1 152 ? -1.727 -7.281 5.453 1 95.94 152 ARG B CA 1
ATOM 3888 C C . ARG B 1 152 ? -1.877 -5.789 5.711 1 95.94 152 ARG B C 1
ATOM 3890 O O . ARG B 1 152 ? -1.126 -5.211 6.5 1 95.94 152 ARG B O 1
ATOM 3897 N N . PHE B 1 153 ? -2.869 -5.199 5.105 1 95.75 153 PHE B N 1
ATOM 3898 C CA . PHE B 1 153 ? -3.182 -3.789 5.312 1 95.75 153 PHE B CA 1
ATOM 3899 C C . PHE B 1 153 ? -3.58 -3.531 6.762 1 95.75 153 PHE B C 1
ATOM 3901 O O . PHE B 1 153 ? -3.102 -2.58 7.383 1 95.75 153 PHE B O 1
ATOM 3908 N N . ILE B 1 154 ? -4.383 -4.402 7.273 1 94.56 154 ILE B N 1
ATOM 3909 C CA . ILE B 1 154 ? -4.875 -4.281 8.641 1 94.56 154 ILE B CA 1
ATOM 3910 C C . ILE B 1 154 ? -3.727 -4.488 9.625 1 94.56 154 ILE B C 1
ATOM 3912 O O . ILE B 1 154 ? -3.611 -3.762 10.617 1 94.56 154 ILE B O 1
ATOM 3916 N N . ARG B 1 155 ? -2.834 -5.359 9.281 1 92.81 155 ARG B N 1
ATOM 3917 C CA . ARG B 1 155 ? -1.716 -5.699 10.156 1 92.81 155 ARG B CA 1
ATOM 3918 C C . ARG B 1 155 ? -0.632 -4.629 10.102 1 92.81 155 ARG B C 1
ATOM 3920 O O . ARG B 1 155 ? 0.177 -4.512 11.023 1 92.81 155 ARG B O 1
ATOM 3927 N N . GLY B 1 156 ? -0.578 -3.926 9.078 1 93.25 156 GLY B N 1
ATOM 3928 C CA . GLY B 1 156 ? 0.439 -2.9 8.906 1 93.25 156 GLY B CA 1
ATOM 3929 C C . GLY B 1 156 ? 1.688 -3.406 8.211 1 93.25 156 GLY B C 1
ATOM 3930 O O . GLY B 1 156 ? 2.805 -3.055 8.594 1 93.25 156 GLY B O 1
ATOM 3931 N N . THR B 1 157 ? 1.494 -4.258 7.246 1 93.81 157 THR B N 1
ATOM 3932 C CA . THR B 1 157 ? 2.607 -4.773 6.457 1 93.81 157 THR B CA 1
ATOM 3933 C C . THR B 1 157 ? 3.182 -3.684 5.555 1 93.81 157 THR B C 1
ATOM 3935 O O . THR B 1 157 ? 2.434 -2.898 4.969 1 93.81 157 THR B O 1
ATOM 3938 N N . GLY B 1 158 ? 4.484 -3.631 5.504 1 94.69 158 GLY B N 1
ATOM 3939 C CA . GLY B 1 158 ? 5.141 -2.607 4.703 1 94.69 158 GLY B CA 1
ATOM 3940 C C . GLY B 1 158 ? 5.094 -2.893 3.215 1 94.69 158 GLY B C 1
ATOM 3941 O O . GLY B 1 158 ? 4.777 -4.008 2.801 1 94.69 158 GLY B O 1
ATOM 3942 N N . TRP B 1 159 ? 5.363 -1.864 2.43 1 96.44 159 TRP B N 1
ATOM 3943 C CA . TRP B 1 159 ? 5.496 -1.997 0.983 1 96.44 159 TRP B CA 1
ATOM 3944 C C . TRP B 1 159 ? 6.875 -2.535 0.611 1 96.44 159 TRP B C 1
ATOM 3946 O O . TRP B 1 159 ? 7.887 -2.115 1.181 1 96.44 159 TRP B O 1
ATOM 3956 N N . PRO B 1 160 ? 6.875 -3.484 -0.299 1 97.19 160 PRO B N 1
ATOM 3957 C CA . PRO B 1 160 ? 5.836 -3.873 -1.254 1 97.19 160 PRO B CA 1
ATOM 3958 C C . PRO B 1 160 ? 5.016 -5.07 -0.779 1 97.19 160 PRO B C 1
ATOM 3960 O O . PRO B 1 160 ? 4.031 -5.441 -1.421 1 97.19 160 PRO B O 1
ATOM 3963 N N . ALA B 1 161 ? 5.332 -5.617 0.358 1 96.25 161 ALA B N 1
ATOM 3964 C CA . ALA B 1 161 ? 4.688 -6.832 0.851 1 96.25 161 ALA B CA 1
ATOM 3965 C C . ALA B 1 161 ? 3.195 -6.605 1.083 1 96.25 161 ALA B C 1
ATOM 3967 O O . ALA B 1 161 ? 2.408 -7.555 1.073 1 96.25 161 ALA B O 1
ATOM 3968 N N . LEU B 1 162 ? 2.803 -5.41 1.222 1 97 162 LEU B N 1
ATOM 3969 C CA . LEU B 1 162 ? 1.409 -5.035 1.444 1 97 162 LEU B CA 1
ATOM 3970 C C . LEU B 1 162 ? 0.529 -5.508 0.292 1 97 162 LEU B C 1
ATOM 3972 O O . LEU B 1 162 ? -0.662 -5.77 0.481 1 97 162 LEU B O 1
ATOM 3976 N N . ALA B 1 163 ? 1.092 -5.637 -0.923 1 97.5 163 ALA B N 1
ATOM 3977 C CA . ALA B 1 163 ? 0.323 -5.938 -2.129 1 97.5 163 ALA B CA 1
ATOM 3978 C C . ALA B 1 163 ? -0.182 -7.375 -2.111 1 97.5 163 ALA B C 1
ATOM 3980 O O . ALA B 1 163 ? -1.048 -7.746 -2.908 1 97.5 163 ALA B O 1
ATOM 3981 N N . GLY B 1 164 ? 0.333 -8.18 -1.219 1 97.38 164 GLY B N 1
ATOM 3982 C CA . GLY B 1 164 ? -0.215 -9.523 -1.062 1 97.38 164 GLY B CA 1
ATOM 3983 C C . GLY B 1 164 ? 0.784 -10.617 -1.385 1 97.38 164 GLY B C 1
ATOM 3984 O O . GLY B 1 164 ? 1.98 -10.352 -1.521 1 97.38 164 GLY B O 1
ATOM 3985 N N . MET B 1 165 ? 0.32 -11.805 -1.497 1 97.25 165 MET B N 1
ATOM 3986 C CA . MET B 1 165 ? 1.143 -13 -1.66 1 97.25 165 MET B CA 1
ATOM 3987 C C . MET B 1 165 ? 1.783 -13.031 -3.043 1 97.25 165 MET B C 1
ATOM 3989 O O . MET B 1 165 ? 1.282 -12.406 -3.98 1 97.25 165 MET B O 1
ATOM 3993 N N . ALA B 1 166 ? 2.855 -13.734 -3.139 1 97.25 166 ALA B N 1
ATOM 3994 C CA . ALA B 1 166 ? 3.562 -13.891 -4.406 1 97.25 166 ALA B CA 1
ATOM 3995 C C . ALA B 1 166 ? 2.879 -14.93 -5.289 1 97.25 166 ALA B C 1
ATOM 3997 O O . ALA B 1 166 ? 2.242 -15.859 -4.781 1 97.25 166 ALA B O 1
ATOM 3998 N N . ALA B 1 167 ? 3.01 -14.703 -6.566 1 98.44 167 ALA B N 1
ATOM 3999 C CA . ALA B 1 167 ? 2.516 -15.703 -7.508 1 98.44 167 ALA B CA 1
ATOM 4000 C C . ALA B 1 167 ? 3.502 -16.859 -7.648 1 98.44 167 ALA B C 1
ATOM 4002 O O . ALA B 1 167 ? 3.119 -17.969 -8.031 1 98.44 167 ALA B O 1
ATOM 4003 N N . TRP B 1 168 ? 4.754 -16.594 -7.355 1 97.94 168 TRP B N 1
ATOM 4004 C CA . TRP B 1 168 ? 5.816 -17.578 -7.469 1 97.94 168 TRP B CA 1
ATOM 4005 C C . TRP B 1 168 ? 6.711 -17.562 -6.23 1 97.94 168 TRP B C 1
ATOM 4007 O O . TRP B 1 168 ? 7.223 -16.5 -5.844 1 97.94 168 TRP B O 1
ATOM 4017 N N . ASP B 1 169 ? 6.793 -18.656 -5.559 1 96.12 169 ASP B N 1
ATOM 4018 C CA . ASP B 1 169 ? 7.715 -18.891 -4.449 1 96.12 169 ASP B CA 1
ATOM 4019 C C . ASP B 1 169 ? 8.789 -19.891 -4.828 1 96.12 169 ASP B C 1
ATOM 4021 O O . ASP B 1 169 ? 8.57 -21.109 -4.742 1 96.12 169 ASP B O 1
ATOM 4025 N N . PRO B 1 170 ? 9.961 -19.469 -5.238 1 94.62 170 PRO B N 1
ATOM 4026 C CA . PRO B 1 170 ? 11 -20.391 -5.707 1 94.62 170 PRO B CA 1
ATOM 4027 C C . PRO B 1 170 ? 11.469 -21.344 -4.617 1 94.62 170 PRO B C 1
ATOM 4029 O O . PRO B 1 170 ? 11.836 -22.484 -4.91 1 94.62 170 PRO B O 1
ATOM 4032 N N . GLY B 1 171 ? 11.484 -20.906 -3.365 1 91.31 171 GLY B N 1
ATOM 4033 C CA . GLY B 1 171 ? 11.906 -21.781 -2.275 1 91.31 171 GLY B CA 1
ATOM 4034 C C . GLY B 1 171 ? 11.039 -23.016 -2.131 1 91.31 171 GLY B C 1
ATOM 4035 O O . GLY B 1 171 ? 11.547 -24.109 -1.859 1 91.31 171 GLY B O 1
ATOM 4036 N N . ARG B 1 172 ? 9.789 -22.859 -2.457 1 93.31 172 ARG B N 1
ATOM 4037 C CA . ARG B 1 172 ? 8.836 -23.953 -2.322 1 93.31 172 ARG B CA 1
ATOM 4038 C C . ARG B 1 172 ? 8.43 -24.5 -3.688 1 93.31 172 ARG B C 1
ATOM 4040 O O . ARG B 1 172 ? 7.613 -25.422 -3.779 1 93.31 172 ARG B O 1
ATOM 4047 N N . ARG B 1 173 ? 8.969 -23.875 -4.723 1 96.31 173 ARG B N 1
ATOM 4048 C CA . ARG B 1 173 ? 8.578 -24.203 -6.09 1 96.31 173 ARG B CA 1
ATOM 4049 C C . ARG B 1 173 ? 7.062 -24.109 -6.258 1 96.31 173 ARG B C 1
ATOM 4051 O O . ARG B 1 173 ? 6.457 -24.969 -6.918 1 96.31 173 ARG B O 1
ATOM 4058 N N . LEU B 1 174 ? 6.488 -23.156 -5.547 1 97.69 174 LEU B N 1
ATOM 4059 C CA . LEU B 1 174 ? 5.039 -22.984 -5.5 1 97.69 174 LEU B CA 1
ATOM 4060 C C . LEU B 1 174 ? 4.594 -21.891 -6.473 1 97.69 174 LEU B C 1
ATOM 4062 O O . LEU B 1 174 ? 5.082 -20.766 -6.418 1 97.69 174 LEU B O 1
ATOM 4066 N N . LEU B 1 175 ? 3.727 -22.281 -7.367 1 98.44 175 LEU B N 1
ATOM 4067 C CA . LEU B 1 175 ? 3.211 -21.375 -8.391 1 98.44 175 LEU B CA 1
ATOM 4068 C C . LEU B 1 175 ? 1.704 -21.203 -8.242 1 98.44 175 LEU B C 1
ATOM 4070 O O . LEU B 1 175 ? 0.975 -22.172 -8.023 1 98.44 175 LEU B O 1
ATOM 4074 N N . ARG B 1 176 ? 1.248 -19.969 -8.305 1 98.75 176 ARG B N 1
ATOM 4075 C CA . ARG B 1 176 ? -0.171 -19.641 -8.266 1 98.75 176 ARG B CA 1
ATOM 4076 C C . ARG B 1 176 ? -0.616 -18.984 -9.57 1 98.75 176 ARG B C 1
ATOM 4078 O O . ARG B 1 176 ? -0.759 -17.766 -9.648 1 98.75 176 ARG B O 1
ATOM 4085 N N . PRO B 1 177 ? -0.984 -19.75 -10.531 1 98.69 177 PRO B N 1
ATOM 4086 C CA . PRO B 1 177 ? -1.244 -19.234 -11.875 1 98.69 177 PRO B CA 1
ATOM 4087 C C . PRO B 1 177 ? -2.49 -18.344 -11.93 1 98.69 177 PRO B C 1
ATOM 4089 O O . PRO B 1 177 ? -2.6 -17.484 -12.797 1 98.69 177 PRO B O 1
ATOM 4092 N N . PHE B 1 178 ? -3.438 -18.562 -10.992 1 98.69 178 PHE B N 1
ATOM 4093 C CA . PHE B 1 178 ? -4.719 -17.875 -11.023 1 98.69 178 PHE B CA 1
ATOM 4094 C C . PHE B 1 178 ? -4.688 -16.641 -10.125 1 98.69 178 PHE B C 1
ATOM 4096 O O . PHE B 1 178 ? -5.723 -16.016 -9.883 1 98.69 178 PHE B O 1
ATOM 4103 N N . LEU B 1 179 ? -3.523 -16.203 -9.672 1 98.62 179 LEU B N 1
ATOM 4104 C CA . LEU B 1 179 ? -3.432 -15.234 -8.586 1 98.62 179 LEU B CA 1
ATOM 4105 C C . LEU B 1 179 ? -4.141 -13.938 -8.953 1 98.62 179 LEU B C 1
ATOM 4107 O O . LEU B 1 179 ? -4.691 -13.258 -8.078 1 98.62 179 LEU B O 1
ATOM 4111 N N . LEU B 1 180 ? -4.168 -13.555 -10.266 1 98 180 LEU B N 1
ATOM 4112 C CA . LEU B 1 180 ? -4.773 -12.297 -10.688 1 98 180 LEU B CA 1
ATOM 4113 C C . LEU B 1 180 ? -6.105 -12.547 -11.383 1 98 180 LEU B C 1
ATOM 4115 O O . LEU B 1 180 ? -6.656 -11.648 -12.023 1 98 180 LEU B O 1
ATOM 4119 N N . THR B 1 181 ? -6.629 -13.766 -11.266 1 97.75 181 THR B N 1
ATOM 4120 C CA . THR B 1 181 ? -7.859 -14.164 -11.938 1 97.75 181 THR B CA 1
ATOM 4121 C C . THR B 1 181 ? -9.039 -14.148 -10.969 1 97.75 181 THR B C 1
ATOM 4123 O O . THR B 1 181 ? -9.008 -14.82 -9.938 1 97.75 181 THR B O 1
ATOM 4126 N N . PRO B 1 182 ? -10.086 -13.398 -11.297 1 96.5 182 PRO B N 1
ATOM 4127 C CA . PRO B 1 182 ? -11.266 -13.438 -10.43 1 96.5 182 PRO B CA 1
ATOM 4128 C C . PRO B 1 182 ? -11.922 -14.812 -10.367 1 96.5 182 PRO B C 1
ATOM 4130 O O . PRO B 1 182 ? -11.953 -15.531 -11.375 1 96.5 182 PRO B O 1
ATOM 4133 N N . LYS B 1 183 ? -12.516 -15.141 -9.305 1 95.56 183 LYS B N 1
ATOM 4134 C CA . LYS B 1 183 ? -13.102 -16.453 -9.039 1 95.56 183 LYS B CA 1
ATOM 4135 C C . LYS B 1 183 ? -14.172 -16.797 -10.078 1 95.56 183 LYS B C 1
ATOM 4137 O O . LYS B 1 183 ? -14.305 -17.953 -10.484 1 95.56 183 LYS B O 1
ATOM 4142 N N . HIS B 1 184 ? -14.945 -15.82 -10.508 1 95.12 184 HIS B N 1
ATOM 4143 C CA . HIS B 1 184 ? -16.047 -16.094 -11.422 1 95.12 184 HIS B CA 1
ATOM 4144 C C . HIS B 1 184 ? -15.547 -16.656 -12.742 1 95.12 184 HIS B C 1
ATOM 4146 O O . HIS B 1 184 ? -16.25 -17.422 -13.398 1 95.12 184 HIS B O 1
ATOM 4152 N N . ARG B 1 185 ? -14.328 -16.297 -13.148 1 96.94 185 ARG B N 1
ATOM 4153 C CA . ARG B 1 185 ? -13.758 -16.828 -14.375 1 96.94 185 ARG B CA 1
ATOM 4154 C C . ARG B 1 185 ? -13.391 -18.297 -14.203 1 96.94 185 ARG B C 1
ATOM 4156 O O . ARG B 1 185 ? -13.422 -19.078 -15.164 1 96.94 185 ARG B O 1
ATOM 4163 N N . LEU B 1 186 ? -12.992 -18.656 -12.984 1 97.69 186 LEU B N 1
ATOM 4164 C CA . LEU B 1 186 ? -12.68 -20.047 -12.695 1 97.69 186 LEU B CA 1
AT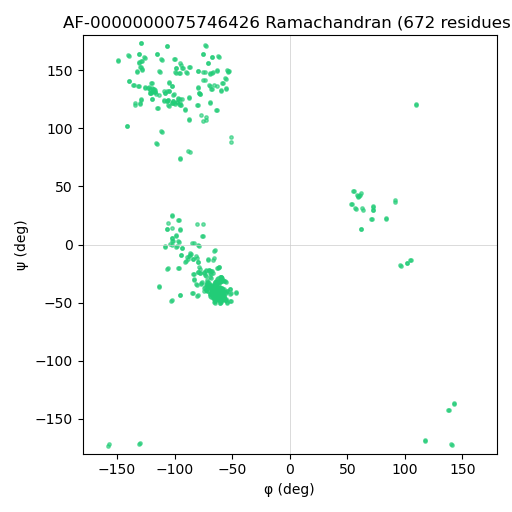OM 4165 C C . LEU B 1 186 ? -13.938 -20.906 -12.75 1 97.69 186 LEU B C 1
ATOM 4167 O O . LEU B 1 186 ? -13.914 -22.016 -13.305 1 97.69 186 LEU B O 1
ATOM 4171 N N . HIS B 1 187 ? -15.008 -20.375 -12.188 1 95.81 187 HIS B N 1
ATOM 4172 C CA . HIS B 1 187 ? -16.297 -21.062 -12.227 1 95.81 187 HIS B CA 1
ATOM 4173 C C . HIS B 1 187 ? -16.75 -21.297 -13.664 1 95.81 187 HIS B C 1
ATOM 4175 O O . HIS B 1 187 ? -17.203 -22.391 -14 1 95.81 187 HIS B O 1
ATOM 4181 N N . ALA B 1 188 ? -16.594 -20.297 -14.453 1 97.12 188 ALA B N 1
ATOM 4182 C CA . ALA B 1 188 ? -16.984 -20.391 -15.859 1 97.12 188 ALA B CA 1
ATOM 4183 C C . ALA B 1 188 ? -16.188 -21.469 -16.594 1 97.12 188 ALA B C 1
ATOM 4185 O O . ALA B 1 188 ? -16.703 -22.172 -17.453 1 97.12 188 ALA B O 1
ATOM 4186 N N . LEU B 1 189 ? -14.93 -21.562 -16.266 1 97.38 189 LEU B N 1
ATOM 4187 C CA . LEU B 1 189 ? -14.078 -22.562 -16.891 1 97.38 189 LEU B CA 1
ATOM 4188 C C . LEU B 1 189 ? -14.531 -23.969 -16.531 1 97.38 189 LEU B C 1
ATOM 4190 O O . LEU B 1 189 ? -14.625 -24.844 -17.406 1 97.38 189 LEU B O 1
ATOM 4194 N N . VAL B 1 190 ? -14.797 -24.188 -15.242 1 96.62 190 VAL B N 1
ATOM 4195 C CA . VAL B 1 190 ? -15.211 -25.516 -14.766 1 96.62 190 VAL B CA 1
ATOM 4196 C C . VAL B 1 190 ? -16.531 -25.906 -15.414 1 96.62 190 VAL B C 1
ATOM 4198 O O . VAL B 1 190 ? -16.703 -27.047 -15.859 1 96.62 190 VAL B O 1
ATOM 4201 N N . GLN B 1 191 ? -17.422 -24.953 -15.516 1 95.56 191 GLN B N 1
ATOM 4202 C CA . GLN B 1 191 ? -18.719 -25.203 -16.156 1 95.56 191 GLN B CA 1
ATOM 4203 C C . GLN B 1 191 ? -18.547 -25.547 -17.625 1 95.56 191 GLN B C 1
ATOM 4205 O O . GLN B 1 191 ? -19.141 -26.5 -18.125 1 95.56 191 GLN B O 1
ATOM 4210 N N . ALA B 1 192 ? -17.75 -24.797 -18.266 1 96.19 192 ALA B N 1
ATOM 4211 C CA . ALA B 1 192 ? -17.516 -25 -19.688 1 96.19 192 ALA B CA 1
ATOM 4212 C C . ALA B 1 192 ? -16.844 -26.344 -19.953 1 96.19 192 ALA B C 1
ATOM 4214 O O . ALA B 1 192 ? -17.062 -26.969 -20.984 1 96.19 192 ALA B O 1
ATOM 4215 N N . ALA B 1 193 ? -16 -26.797 -19 1 95.19 193 ALA B N 1
ATOM 4216 C CA . ALA B 1 193 ? -15.273 -28.062 -19.141 1 95.19 193 ALA B CA 1
ATOM 4217 C C . ALA B 1 193 ? -16.156 -29.25 -18.766 1 95.19 193 ALA B C 1
ATOM 4219 O O . ALA B 1 193 ? -15.773 -30.406 -18.969 1 95.19 193 ALA B O 1
ATOM 4220 N N . GLY B 1 194 ? -17.312 -29 -18.203 1 92.81 194 GLY B N 1
ATOM 4221 C CA . GLY B 1 194 ? -18.25 -30.047 -17.828 1 92.81 194 GLY B CA 1
ATOM 4222 C C . GLY B 1 194 ? -17.797 -30.844 -16.625 1 92.81 194 GLY B C 1
ATOM 4223 O O . GLY B 1 194 ? -18.047 -32.062 -16.531 1 92.81 194 GLY B O 1
ATOM 4224 N N . LEU B 1 195 ? -17.094 -30.25 -15.805 1 92.44 195 LEU B N 1
ATOM 4225 C CA . LEU B 1 195 ? -16.578 -30.953 -14.641 1 92.44 195 LEU B CA 1
ATOM 4226 C C . LEU B 1 195 ? -17.438 -30.672 -13.414 1 92.44 195 LEU B C 1
ATOM 4228 O O . LEU B 1 195 ? -18.031 -29.609 -13.297 1 92.44 195 LEU B O 1
ATOM 4232 N N . CYS B 1 196 ? -17.484 -31.609 -12.453 1 87.81 196 CYS B N 1
ATOM 4233 C CA . CYS B 1 196 ? -18.234 -31.469 -11.203 1 87.81 196 CYS B CA 1
ATOM 4234 C C . CYS B 1 196 ? -17.312 -31.062 -10.062 1 87.81 196 CYS B C 1
ATOM 4236 O O . CYS B 1 196 ? -16.109 -31.344 -10.094 1 87.81 196 CYS B O 1
ATOM 4238 N N . TRP B 1 197 ? -17.891 -30.312 -9.148 1 85.25 197 TRP B N 1
ATOM 4239 C CA . TRP B 1 197 ? -17.109 -29.922 -7.977 1 85.25 197 TRP B CA 1
ATOM 4240 C C . TRP B 1 197 ? -17.969 -29.969 -6.715 1 85.25 197 TRP B C 1
ATOM 4242 O O . TRP B 1 197 ? -19.188 -30.141 -6.793 1 85.25 197 TRP B O 1
ATOM 4252 N N . GLU B 1 198 ? -17.25 -29.984 -5.574 1 77.56 198 GLU B N 1
ATOM 4253 C CA . GLU B 1 198 ? -17.938 -30 -4.285 1 77.56 198 GLU B CA 1
ATOM 4254 C C . GLU B 1 198 ? -18.25 -28.594 -3.803 1 77.56 198 GLU B C 1
ATOM 4256 O O . GLU B 1 198 ? -17.406 -27.688 -3.91 1 77.56 198 GLU B O 1
ATOM 4261 N N . GLU B 1 199 ? -19.516 -28.375 -3.479 1 67.88 199 GLU B N 1
ATOM 4262 C CA . GLU B 1 199 ? -19.859 -27.078 -2.904 1 67.88 199 GLU B CA 1
ATOM 4263 C C . GLU B 1 199 ? -19.406 -26.969 -1.454 1 67.88 199 GLU B C 1
ATOM 4265 O O . GLU B 1 199 ? -19.531 -27.938 -0.688 1 67.88 199 GLU B O 1
ATOM 4270 N N . ASP B 1 200 ? -18.469 -26.297 -1.188 1 57.03 200 ASP B N 1
ATOM 4271 C CA . ASP B 1 200 ? -17.797 -26.125 0.099 1 57.03 200 ASP B CA 1
ATOM 4272 C C . ASP B 1 200 ? -18.797 -25.781 1.194 1 57.03 200 ASP B C 1
ATOM 4274 O O . ASP B 1 200 ? -19.516 -24.781 1.092 1 57.03 200 ASP B O 1
ATOM 4278 N N . SER B 1 201 ? -19.359 -26.734 1.96 1 52.38 201 SER B N 1
ATOM 4279 C CA . SER B 1 201 ? -20.188 -26.422 3.121 1 52.38 201 SER B CA 1
ATOM 4280 C C . SER B 1 201 ? -19.375 -25.719 4.207 1 52.38 201 SER B C 1
ATOM 4282 O O . SER B 1 201 ? -19.953 -25.109 5.113 1 52.38 201 SER B O 1
ATOM 4284 N N . SER B 1 202 ? -18.141 -25.953 4.469 1 49.62 202 SER B N 1
ATOM 4285 C CA . SER B 1 202 ? -17.5 -25.719 5.758 1 49.62 202 SER B CA 1
ATOM 4286 C C . SER B 1 202 ? -17.219 -24.234 5.977 1 49.62 202 SER B C 1
ATOM 4288 O O . SER B 1 202 ? -16.797 -23.828 7.062 1 49.62 202 SER B O 1
ATOM 4290 N N . ASN B 1 203 ? -16.953 -23.469 5.012 1 52.16 203 ASN B N 1
ATOM 4291 C CA . ASN B 1 203 ? -15.969 -22.391 5.172 1 52.16 203 ASN B CA 1
ATOM 4292 C C . ASN B 1 203 ? -16.531 -21.219 5.969 1 52.16 203 ASN B C 1
ATOM 4294 O O . ASN B 1 203 ? -15.922 -20.156 6.055 1 52.16 203 ASN B O 1
ATOM 4298 N N . ARG B 1 204 ? -17.719 -21.469 6.758 1 56.31 204 ARG B N 1
ATOM 4299 C CA . ARG B 1 204 ? -18.359 -20.25 7.23 1 56.31 204 ARG B CA 1
ATOM 4300 C C . ARG B 1 204 ? -18.109 -20.047 8.719 1 56.31 204 ARG B C 1
ATOM 4302 O O . ARG B 1 204 ? -18.812 -19.266 9.367 1 56.31 204 ARG B O 1
ATOM 4309 N N . ASP B 1 205 ? -17.125 -20.688 9.289 1 55.91 205 ASP B N 1
ATOM 4310 C CA . ASP B 1 205 ? -16.984 -20.391 10.711 1 55.91 205 ASP B CA 1
ATOM 4311 C C . ASP B 1 205 ? -16.312 -19.031 10.922 1 55.91 205 ASP B C 1
ATOM 4313 O O . ASP B 1 205 ? -15.133 -18.859 10.602 1 55.91 205 ASP B O 1
ATOM 4317 N N . PRO B 1 206 ? -17.031 -18.094 11.406 1 59.88 206 PRO B N 1
ATOM 4318 C CA . PRO B 1 206 ? -16.516 -16.734 11.602 1 59.88 206 PRO B CA 1
ATOM 4319 C C . PRO B 1 206 ? -15.414 -16.672 12.641 1 59.88 206 PRO B C 1
ATOM 4321 O O . PRO B 1 206 ? -14.773 -15.625 12.805 1 59.88 206 PRO B O 1
ATOM 4324 N N . ALA B 1 207 ? -15.18 -17.703 13.242 1 59.97 207 ALA B N 1
ATOM 4325 C CA . ALA B 1 207 ? -14.203 -17.672 14.328 1 59.97 207 ALA B CA 1
ATOM 4326 C C . ALA B 1 207 ? -12.805 -17.375 13.789 1 59.97 207 ALA B C 1
ATOM 4328 O O . ALA B 1 207 ? -11.938 -16.875 14.523 1 59.97 207 ALA B O 1
ATOM 4329 N N . TYR B 1 208 ? -12.672 -17.438 12.531 1 73.12 208 TYR B N 1
ATOM 4330 C CA . TYR B 1 208 ? -11.336 -17.25 11.992 1 73.12 208 TYR B CA 1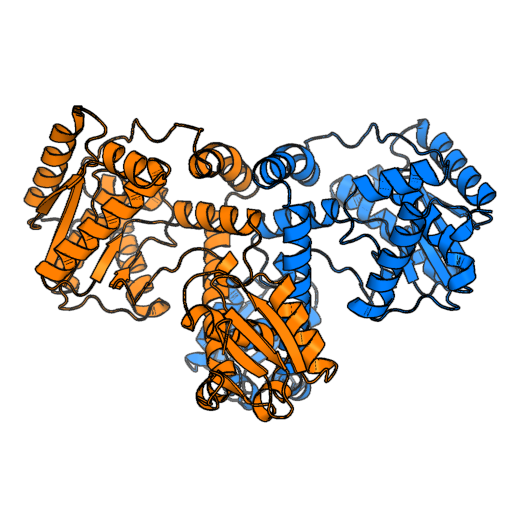
ATOM 4331 C C . TYR B 1 208 ? -11.227 -15.906 11.273 1 73.12 208 TYR B C 1
ATOM 4333 O O . TYR B 1 208 ? -12.164 -15.484 10.594 1 73.12 208 TYR B O 1
ATOM 4341 N N . GLN B 1 209 ? -10.156 -15.18 11.602 1 77.5 209 GLN B N 1
ATOM 4342 C CA . GLN B 1 209 ? -9.945 -13.859 11.023 1 77.5 209 GLN B CA 1
ATOM 4343 C C . GLN B 1 209 ? -10.164 -13.875 9.516 1 77.5 209 GLN B C 1
ATOM 4345 O O . GLN B 1 209 ? -10.828 -12.984 8.969 1 77.5 209 GLN B O 1
ATOM 4350 N N . ARG B 1 210 ? -9.703 -14.875 8.938 1 77.94 210 ARG B N 1
ATOM 4351 C CA . ARG B 1 210 ? -9.828 -14.969 7.488 1 77.94 210 ARG B CA 1
ATOM 4352 C C . ARG B 1 210 ? -11.297 -15.062 7.07 1 77.94 210 ARG B C 1
ATOM 4354 O O . ARG B 1 210 ? -11.695 -14.492 6.055 1 77.94 210 ARG B O 1
ATOM 4361 N N . ASN B 1 211 ? -12.008 -15.727 7.855 1 80.62 211 ASN B N 1
ATOM 4362 C CA . ASN B 1 211 ? -13.43 -15.859 7.551 1 80.62 211 ASN B CA 1
ATOM 4363 C C . ASN B 1 211 ? -14.164 -14.531 7.727 1 80.62 211 ASN B C 1
ATOM 4365 O O . ASN B 1 211 ? -15.039 -14.195 6.926 1 80.62 211 ASN B O 1
ATOM 4369 N N . ARG B 1 212 ? -13.742 -13.82 8.719 1 85.44 212 ARG B N 1
ATOM 4370 C CA . ARG B 1 212 ? -14.352 -12.516 8.945 1 85.44 212 ARG B CA 1
ATOM 4371 C C . ARG B 1 212 ? -14.008 -11.555 7.812 1 85.44 212 ARG B C 1
ATOM 4373 O O . ARG B 1 212 ? -14.883 -10.836 7.312 1 85.44 212 ARG B O 1
ATOM 4380 N N . ILE B 1 213 ? -12.82 -11.617 7.387 1 88.81 213 ILE B N 1
ATOM 4381 C CA . ILE B 1 213 ? -12.375 -10.766 6.289 1 88.81 213 ILE B CA 1
ATOM 4382 C C . ILE B 1 213 ? -13.117 -11.141 5.012 1 88.81 213 ILE B C 1
ATOM 4384 O O . ILE B 1 213 ? -13.648 -10.273 4.316 1 88.81 213 ILE B O 1
ATOM 4388 N N . ARG B 1 214 ? -13.234 -12.383 4.816 1 87.94 214 ARG B N 1
ATOM 4389 C CA . ARG B 1 214 ? -13.805 -12.906 3.578 1 87.94 214 ARG B CA 1
ATOM 4390 C C . ARG B 1 214 ? -15.305 -12.641 3.512 1 87.94 214 ARG B C 1
ATOM 4392 O O . ARG B 1 214 ? -15.828 -12.266 2.461 1 87.94 214 ARG B O 1
ATOM 4399 N N . HIS B 1 215 ? -15.93 -12.727 4.621 1 88.19 215 HIS B N 1
ATOM 4400 C CA . HIS B 1 215 ? -17.391 -12.75 4.578 1 88.19 215 HIS B CA 1
ATOM 4401 C C . HIS B 1 215 ? -17.984 -11.422 5.039 1 88.19 215 HIS B C 1
ATOM 4403 O O . HIS B 1 215 ? -19.094 -11.07 4.664 1 88.19 215 HIS B O 1
ATOM 4409 N N . GLN B 1 216 ? -17.219 -10.656 5.766 1 88.25 216 GLN B N 1
ATOM 4410 C CA . GLN B 1 216 ? -17.797 -9.453 6.352 1 88.25 216 GLN B CA 1
ATOM 4411 C C . GLN B 1 216 ? -17.172 -8.195 5.742 1 88.25 216 GLN B C 1
ATOM 4413 O O . GLN B 1 216 ? -17.875 -7.223 5.457 1 88.25 216 GLN B O 1
ATOM 4418 N N . ILE B 1 217 ? -15.953 -8.219 5.457 1 91.94 217 ILE B N 1
ATOM 4419 C CA . ILE B 1 217 ? -15.273 -6.977 5.113 1 91.94 217 ILE B CA 1
ATOM 4420 C C . ILE B 1 217 ? -15.086 -6.891 3.598 1 91.94 217 ILE B C 1
ATOM 4422 O O . ILE B 1 217 ? -15.453 -5.887 2.977 1 91.94 217 ILE B O 1
ATOM 4426 N N . LEU B 1 218 ? -14.609 -7.926 2.996 1 91.81 218 LEU B N 1
ATOM 4427 C CA . LEU B 1 218 ? -14.273 -7.922 1.576 1 91.81 218 LEU B CA 1
ATOM 4428 C C . LEU B 1 218 ? -15.5 -7.605 0.728 1 91.81 218 LEU B C 1
ATOM 4430 O O . LEU B 1 218 ? -15.43 -6.777 -0.184 1 91.81 218 LEU B O 1
ATOM 4434 N N . PRO B 1 219 ? -16.656 -8.203 1.065 1 92 219 PRO B N 1
ATOM 4435 C CA . PRO B 1 219 ? -17.844 -7.875 0.272 1 92 219 PRO B CA 1
ATOM 4436 C C . PRO B 1 219 ? -18.203 -6.395 0.324 1 92 219 PRO B C 1
ATOM 4438 O O . PRO B 1 219 ? -18.703 -5.84 -0.658 1 92 219 PRO B O 1
ATOM 4441 N N . LEU B 1 220 ? -17.922 -5.738 1.431 1 91.69 220 LEU B N 1
ATOM 4442 C CA . LEU B 1 220 ? -18.188 -4.309 1.564 1 91.69 220 LEU B CA 1
ATOM 4443 C C . LEU B 1 220 ? -17.266 -3.498 0.664 1 91.69 220 LEU B C 1
ATOM 4445 O O . LEU B 1 220 ? -17.688 -2.5 0.071 1 91.69 220 LEU B O 1
ATOM 4449 N N . LEU B 1 221 ? -16.031 -3.939 0.523 1 93.69 221 LEU B N 1
ATOM 4450 C CA . LEU B 1 221 ? -15.078 -3.248 -0.338 1 93.69 221 LEU B CA 1
ATOM 4451 C C . LEU B 1 221 ? -15.469 -3.395 -1.806 1 93.69 221 LEU B C 1
ATOM 4453 O O . LEU B 1 221 ? -15.414 -2.426 -2.566 1 93.69 221 LEU B O 1
ATOM 4457 N N . ILE B 1 222 ? -15.867 -4.59 -2.129 1 92.38 222 ILE B N 1
ATOM 4458 C CA . ILE B 1 222 ? -16.266 -4.863 -3.506 1 92.38 222 ILE B CA 1
ATOM 4459 C C . ILE B 1 222 ? -17.516 -4.059 -3.855 1 92.38 222 ILE B C 1
ATOM 4461 O O . ILE B 1 222 ? -17.656 -3.576 -4.984 1 92.38 222 ILE B O 1
ATOM 4465 N N . LYS B 1 223 ? -18.406 -3.93 -2.9 1 92.06 223 LYS B N 1
ATOM 4466 C CA . LYS B 1 223 ? -19.594 -3.113 -3.096 1 92.06 223 LYS B CA 1
ATOM 4467 C C . LYS B 1 223 ? -19.234 -1.653 -3.352 1 92.06 223 LYS B C 1
ATOM 4469 O O . LYS B 1 223 ? -19.859 -0.986 -4.18 1 92.06 223 LYS B O 1
ATOM 4474 N N . GLU B 1 224 ? -18.203 -1.145 -2.684 1 91.75 224 GLU B N 1
ATOM 4475 C CA . GLU B 1 224 ? -17.766 0.238 -2.84 1 91.75 224 GLU B CA 1
ATOM 4476 C C . GLU B 1 224 ? -17.078 0.449 -4.188 1 91.75 224 GLU B C 1
ATOM 4478 O O . GLU B 1 224 ? -17.141 1.538 -4.758 1 91.75 224 GLU B O 1
ATOM 4483 N N . ASN B 1 225 ? -16.375 -0.577 -4.656 1 94.19 225 ASN B N 1
ATOM 4484 C CA . ASN B 1 225 ? -15.695 -0.554 -5.941 1 94.19 225 ASN B CA 1
ATOM 4485 C C . ASN B 1 225 ? -15.797 -1.897 -6.656 1 94.19 225 ASN B C 1
ATOM 4487 O O . ASN B 1 225 ? -15.008 -2.807 -6.398 1 94.19 225 ASN B O 1
ATOM 4491 N N . PRO B 1 226 ? -16.656 -1.973 -7.609 1 93.88 226 PRO B N 1
ATOM 4492 C CA . PRO B 1 226 ? -16.844 -3.238 -8.32 1 93.88 226 PRO B CA 1
ATOM 4493 C C . PRO B 1 226 ? -15.578 -3.711 -9.039 1 93.88 226 PRO B C 1
ATOM 4495 O O . PRO B 1 226 ? -15.469 -4.891 -9.383 1 93.88 226 PRO B O 1
ATOM 4498 N N . ASN B 1 227 ? -14.641 -2.789 -9.281 1 94 227 ASN B N 1
ATOM 4499 C CA . ASN B 1 227 ? -13.391 -3.135 -9.945 1 94 227 ASN B CA 1
ATOM 4500 C C . ASN B 1 227 ? -12.273 -3.389 -8.938 1 94 227 ASN B C 1
ATOM 4502 O O . ASN B 1 227 ? -11.094 -3.365 -9.289 1 94 227 ASN B O 1
ATOM 4506 N N . PHE B 1 228 ? -12.672 -3.686 -7.727 1 95.56 228 PHE B N 1
ATOM 4507 C CA . PHE B 1 228 ? -11.703 -3.807 -6.641 1 95.56 228 PHE B CA 1
ATOM 4508 C C . PHE B 1 228 ? -10.688 -4.902 -6.941 1 95.56 228 PHE B C 1
ATOM 4510 O O . PHE B 1 228 ? -9.492 -4.734 -6.691 1 95.56 228 PHE B O 1
ATOM 4517 N N . LEU B 1 229 ? -11.094 -6.035 -7.473 1 96.25 229 LEU B N 1
ATOM 4518 C CA . LEU B 1 229 ? -10.18 -7.129 -7.766 1 96.25 229 LEU B CA 1
ATOM 4519 C C . LEU B 1 229 ? -9.172 -6.727 -8.836 1 96.25 229 LEU B C 1
ATOM 4521 O O . LEU B 1 229 ? -8 -7.102 -8.773 1 96.25 229 LEU B O 1
ATOM 4525 N N . GLU B 1 230 ? -9.609 -5.996 -9.766 1 94.62 230 GLU B N 1
ATOM 4526 C CA . GLU B 1 230 ? -8.719 -5.492 -10.805 1 94.62 230 GLU B CA 1
ATOM 4527 C C . GLU B 1 230 ? -7.695 -4.52 -10.227 1 94.62 230 GLU B C 1
ATOM 4529 O O . GLU B 1 230 ? -6.523 -4.543 -10.609 1 94.62 230 GLU B O 1
ATOM 4534 N N . THR B 1 231 ? -8.133 -3.688 -9.297 1 94.44 231 THR B N 1
ATOM 4535 C CA . THR B 1 231 ? -7.23 -2.711 -8.703 1 94.44 231 THR B CA 1
ATOM 4536 C C . THR B 1 231 ? -6.188 -3.404 -7.836 1 94.44 231 THR B C 1
ATOM 4538 O O . THR B 1 231 ? -5.035 -2.967 -7.77 1 94.44 231 THR B O 1
ATOM 4541 N N . ILE B 1 232 ? -6.625 -4.453 -7.211 1 96.31 232 ILE B N 1
ATOM 4542 C CA . ILE B 1 232 ? -5.691 -5.23 -6.398 1 96.31 232 ILE B CA 1
ATOM 4543 C C . ILE B 1 232 ? -4.625 -5.855 -7.293 1 96.31 232 ILE B C 1
ATOM 4545 O O . ILE B 1 232 ? -3.447 -5.898 -6.93 1 96.31 232 ILE B O 1
ATOM 4549 N N . ALA B 1 233 ? -5.039 -6.32 -8.438 1 96.19 233 ALA B N 1
ATOM 4550 C CA . ALA B 1 233 ? -4.098 -6.895 -9.391 1 96.19 233 ALA B CA 1
ATOM 4551 C C . ALA B 1 233 ? -3.086 -5.855 -9.867 1 96.19 233 ALA B C 1
ATOM 4553 O O . ALA B 1 233 ? -1.894 -6.145 -9.977 1 96.19 233 ALA B O 1
ATOM 4554 N N . GLN B 1 234 ? -3.555 -4.688 -10.086 1 94.12 234 GLN B N 1
ATOM 4555 C CA . GLN B 1 234 ? -2.67 -3.609 -10.516 1 94.12 234 GLN B CA 1
ATOM 4556 C C . GLN B 1 234 ? -1.688 -3.23 -9.414 1 94.12 234 GLN B C 1
ATOM 4558 O O . GLN B 1 234 ? -0.51 -2.98 -9.68 1 94.12 234 GLN B O 1
ATOM 4563 N N . THR B 1 235 ? -2.225 -3.139 -8.219 1 95.88 235 THR B N 1
ATOM 4564 C CA . THR B 1 235 ? -1.369 -2.859 -7.066 1 95.88 235 THR B CA 1
ATOM 4565 C C . THR B 1 235 ? -0.302 -3.939 -6.914 1 95.88 235 THR B C 1
ATOM 4567 O O . THR B 1 235 ? 0.855 -3.639 -6.613 1 95.88 235 THR B O 1
ATOM 4570 N N . TRP B 1 236 ? -0.707 -5.176 -7.094 1 97.56 236 TRP B N 1
ATOM 4571 C CA . TRP B 1 236 ? 0.219 -6.301 -7.027 1 97.56 236 TRP B CA 1
ATOM 4572 C C . TRP B 1 236 ? 1.32 -6.16 -8.078 1 97.56 236 TRP B C 1
ATOM 4574 O O . TRP B 1 236 ? 2.5 -6.352 -7.773 1 97.56 236 TRP B O 1
ATOM 4584 N N . ARG B 1 237 ? 0.989 -5.789 -9.305 1 96.12 237 ARG B N 1
ATOM 4585 C CA . ARG B 1 237 ? 1.964 -5.613 -10.375 1 96.12 237 ARG B CA 1
ATOM 4586 C C . ARG B 1 237 ? 2.936 -4.484 -10.055 1 96.12 237 ARG B C 1
ATOM 4588 O O . ARG B 1 237 ? 4.133 -4.594 -10.32 1 96.12 237 ARG B O 1
ATOM 4595 N N . GLN B 1 238 ? 2.406 -3.414 -9.477 1 96.12 238 GLN B N 1
ATOM 4596 C CA . GLN B 1 238 ? 3.287 -2.328 -9.055 1 96.12 238 GLN B CA 1
ATOM 4597 C C . GLN B 1 238 ? 4.281 -2.805 -8 1 96.12 238 GLN B C 1
ATOM 4599 O O . GLN B 1 238 ? 5.461 -2.443 -8.047 1 96.12 238 GLN B O 1
ATOM 4604 N N . ALA B 1 239 ? 3.797 -3.566 -7.098 1 97.38 239 ALA B N 1
ATOM 4605 C CA . ALA B 1 239 ? 4.652 -4.102 -6.043 1 97.38 239 ALA B CA 1
ATOM 4606 C C . ALA B 1 239 ? 5.77 -4.965 -6.625 1 97.38 239 ALA B C 1
ATOM 4608 O O . ALA B 1 239 ? 6.906 -4.918 -6.156 1 97.38 239 ALA B O 1
ATOM 4609 N N . GLN B 1 240 ? 5.414 -5.742 -7.66 1 96.5 240 GLN B N 1
ATOM 4610 C CA . GLN B 1 240 ? 6.43 -6.559 -8.32 1 96.5 240 GLN B CA 1
ATOM 4611 C C . GLN B 1 240 ? 7.496 -5.688 -8.977 1 96.5 240 GLN B C 1
ATOM 4613 O O . GLN B 1 240 ? 8.688 -5.965 -8.859 1 96.5 240 GLN B O 1
ATOM 4618 N N . ALA B 1 241 ? 7.055 -4.641 -9.602 1 95.44 241 ALA B N 1
ATOM 4619 C CA . ALA B 1 241 ? 7.98 -3.727 -10.258 1 95.44 241 ALA B CA 1
ATOM 4620 C C . ALA B 1 241 ? 8.875 -3.023 -9.242 1 95.44 241 ALA B C 1
ATOM 4622 O O . ALA B 1 241 ? 10.078 -2.875 -9.469 1 95.44 241 ALA B O 1
ATOM 4623 N N . ASP B 1 242 ? 8.289 -2.584 -8.172 1 97.44 242 ASP B N 1
ATOM 4624 C CA . ASP B 1 242 ? 9.062 -1.919 -7.125 1 97.44 242 ASP B CA 1
ATOM 4625 C C . ASP B 1 242 ? 10.055 -2.881 -6.48 1 97.44 242 ASP B C 1
ATOM 4627 O O . ASP B 1 242 ? 11.203 -2.512 -6.207 1 97.44 242 ASP B O 1
ATOM 4631 N N . THR B 1 243 ? 9.57 -4.086 -6.227 1 96.94 243 THR B N 1
ATOM 4632 C CA . THR B 1 243 ? 10.461 -5.098 -5.668 1 96.94 243 THR B CA 1
ATOM 4633 C C . THR B 1 243 ? 11.68 -5.305 -6.562 1 96.94 243 THR B C 1
ATOM 4635 O O . THR B 1 243 ? 12.812 -5.316 -6.086 1 96.94 243 THR B O 1
ATOM 4638 N N . ALA B 1 244 ? 11.438 -5.457 -7.82 1 96 244 ALA B N 1
ATOM 4639 C CA . ALA B 1 244 ? 12.531 -5.645 -8.773 1 96 244 ALA B CA 1
ATOM 4640 C C . ALA B 1 244 ? 13.469 -4.441 -8.781 1 96 244 ALA B C 1
ATOM 4642 O O . ALA B 1 244 ? 14.688 -4.598 -8.836 1 96 244 ALA B O 1
ATOM 4643 N N . ALA B 1 245 ? 12.93 -3.26 -8.695 1 96.56 245 ALA B N 1
ATOM 4644 C CA . ALA B 1 245 ? 13.734 -2.041 -8.664 1 96.56 245 ALA B CA 1
ATOM 4645 C C . ALA B 1 245 ? 14.594 -1.984 -7.406 1 96.56 245 ALA B C 1
ATOM 4647 O O . ALA B 1 245 ? 15.797 -1.709 -7.484 1 96.56 245 ALA B O 1
ATOM 4648 N N . PHE B 1 246 ? 13.984 -2.266 -6.262 1 97 246 PHE B N 1
ATOM 4649 C CA . PHE B 1 246 ? 14.719 -2.266 -5.004 1 97 246 PHE B CA 1
ATOM 4650 C C . PHE B 1 246 ? 15.836 -3.299 -5.035 1 97 246 PHE B C 1
ATOM 4652 O O . PHE B 1 246 ? 16.953 -3.031 -4.57 1 97 246 PHE B O 1
ATOM 4659 N N . ASP B 1 247 ? 15.508 -4.457 -5.578 1 95.81 247 ASP B N 1
ATOM 4660 C CA . ASP B 1 247 ? 16.516 -5.512 -5.68 1 95.81 247 ASP B CA 1
ATOM 4661 C C . ASP B 1 247 ? 17.719 -5.051 -6.488 1 95.81 247 ASP B C 1
ATOM 4663 O O . ASP B 1 247 ? 18.859 -5.27 -6.086 1 95.81 247 ASP B O 1
ATOM 4667 N N . THR B 1 248 ? 17.406 -4.418 -7.543 1 94.69 248 THR B N 1
ATOM 4668 C CA . THR B 1 248 ? 18.469 -3.918 -8.406 1 94.69 248 THR B CA 1
ATOM 4669 C C . THR B 1 248 ? 19.297 -2.861 -7.684 1 94.69 248 THR B C 1
ATOM 4671 O O . THR B 1 248 ? 20.531 -2.889 -7.73 1 94.69 248 THR B O 1
ATOM 4674 N N . MET B 1 249 ? 18.703 -2.051 -6.977 1 94.25 249 MET B N 1
ATOM 4675 C CA . MET B 1 249 ? 19.359 -0.923 -6.316 1 94.25 249 MET B CA 1
ATOM 4676 C C . MET B 1 249 ? 20.188 -1.394 -5.121 1 94.25 249 MET B C 1
ATOM 4678 O O . MET B 1 249 ? 21.125 -0.72 -4.711 1 94.25 249 MET B O 1
ATOM 4682 N N . LEU B 1 250 ? 19.812 -2.533 -4.598 1 96.88 250 LEU B N 1
ATOM 4683 C CA . LEU B 1 250 ? 20.484 -3.025 -3.398 1 96.88 250 LEU B CA 1
ATOM 4684 C C . LEU B 1 250 ? 21.562 -4.031 -3.756 1 96.88 250 LEU B C 1
ATOM 4686 O O . LEU B 1 250 ? 22.25 -4.551 -2.873 1 96.88 250 LEU B O 1
ATOM 4690 N N . THR B 1 251 ? 21.766 -4.254 -5.039 1 96.88 251 THR B N 1
ATOM 4691 C CA . THR B 1 251 ? 22.719 -5.266 -5.488 1 96.88 251 THR B CA 1
ATOM 4692 C C . THR B 1 251 ? 24.125 -4.949 -4.984 1 96.88 251 THR B C 1
ATOM 4694 O O . THR B 1 251 ? 24.797 -5.809 -4.398 1 96.88 251 THR B O 1
ATOM 4697 N N . ALA B 1 252 ? 24.594 -3.715 -5.18 1 96 252 ALA B N 1
ATOM 4698 C CA . ALA B 1 252 ? 25.938 -3.312 -4.766 1 96 252 ALA B CA 1
ATOM 4699 C C . ALA B 1 252 ? 26.109 -3.434 -3.256 1 96 252 ALA B C 1
ATOM 4701 O O . ALA B 1 252 ? 27.141 -3.889 -2.773 1 96 252 ALA B O 1
ATOM 4702 N N . ALA B 1 253 ? 25.109 -3.047 -2.529 1 97.31 253 ALA B N 1
ATOM 4703 C CA . ALA B 1 253 ? 25.141 -3.123 -1.071 1 97.31 253 ALA B CA 1
ATOM 4704 C C . ALA B 1 253 ? 25.266 -4.57 -0.601 1 97.31 253 ALA B C 1
ATOM 4706 O O . ALA B 1 253 ? 26.062 -4.875 0.286 1 97.31 253 ALA B O 1
ATOM 4707 N N . ARG B 1 254 ? 24.516 -5.461 -1.199 1 97.38 254 ARG B N 1
ATOM 4708 C CA . ARG B 1 254 ? 24.547 -6.883 -0.869 1 97.38 254 ARG B CA 1
ATOM 4709 C C . ARG B 1 254 ? 25.938 -7.465 -1.101 1 97.38 254 ARG B C 1
ATOM 4711 O O . ARG B 1 254 ? 26.438 -8.234 -0.278 1 97.38 254 ARG B O 1
ATOM 4718 N N . GLN B 1 255 ? 26.484 -7.043 -2.199 1 97.44 255 GLN B N 1
ATOM 4719 C CA . GLN B 1 255 ? 27.797 -7.562 -2.58 1 97.44 255 GLN B CA 1
ATOM 4720 C C . GLN B 1 255 ? 28.891 -7.039 -1.65 1 97.44 255 GLN B C 1
ATOM 4722 O O . GLN B 1 255 ? 29.938 -7.66 -1.511 1 97.44 255 GLN B O 1
ATOM 4727 N N . ALA B 1 256 ? 28.641 -5.961 -1.011 1 97.56 256 ALA B N 1
ATOM 4728 C CA . ALA B 1 256 ? 29.656 -5.316 -0.174 1 97.56 256 ALA B CA 1
ATOM 4729 C C . ALA B 1 256 ? 29.609 -5.867 1.25 1 97.56 256 ALA B C 1
ATOM 4731 O O . ALA B 1 256 ? 30.484 -5.562 2.062 1 97.56 256 ALA B O 1
ATOM 4732 N N . GLU B 1 257 ? 28.562 -6.625 1.544 1 97.56 257 GLU B N 1
ATOM 4733 C CA . GLU B 1 257 ? 28.469 -7.219 2.873 1 97.56 257 GLU B CA 1
ATOM 4734 C C . GLU B 1 257 ? 29.703 -8.055 3.193 1 97.56 257 GLU B C 1
ATOM 4736 O O . GLU B 1 257 ? 30.25 -8.727 2.316 1 97.56 257 GLU B O 1
ATOM 4741 N N . ARG B 1 258 ? 30.125 -8.008 4.48 1 96.44 258 ARG B N 1
ATOM 4742 C CA . ARG B 1 258 ? 31.297 -8.758 4.902 1 96.44 258 ARG B CA 1
ATOM 4743 C C . ARG B 1 258 ? 31.062 -9.461 6.23 1 96.44 258 ARG B C 1
A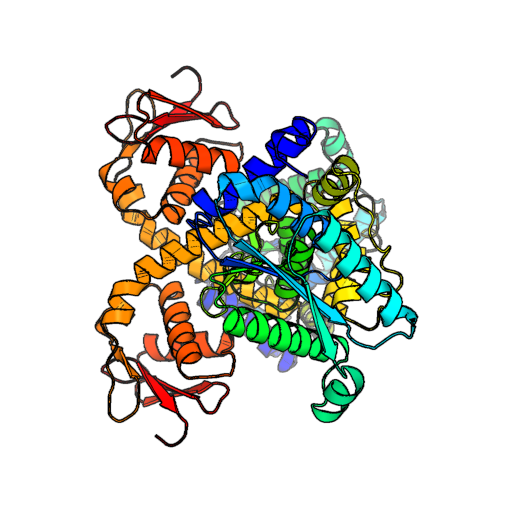TOM 4745 O O . ARG B 1 258 ? 30.453 -8.891 7.145 1 96.44 258 ARG B O 1
ATOM 4752 N N . VAL B 1 259 ? 31.531 -10.672 6.238 1 95.5 259 VAL B N 1
ATOM 4753 C CA . VAL B 1 259 ? 31.5 -11.391 7.504 1 95.5 259 VAL B CA 1
ATOM 4754 C C . VAL B 1 259 ? 32.656 -10.93 8.398 1 95.5 259 VAL B C 1
ATOM 4756 O O . VAL B 1 259 ? 33.812 -10.898 7.965 1 95.5 259 VAL B O 1
ATOM 4759 N N . VAL B 1 260 ? 32.344 -10.602 9.602 1 93.56 260 VAL B N 1
ATOM 4760 C CA . VAL B 1 260 ? 33.344 -10.188 10.594 1 93.56 260 VAL B CA 1
ATOM 4761 C C . VAL B 1 260 ? 33.156 -11 11.875 1 93.56 260 VAL B C 1
ATOM 4763 O O . VAL B 1 260 ? 32.219 -11.812 11.977 1 93.56 260 VAL B O 1
ATOM 4766 N N . LYS B 1 261 ? 34.062 -10.828 12.797 1 89.44 261 LYS B N 1
ATOM 4767 C CA . LYS B 1 261 ? 34.062 -11.617 14.031 1 89.44 261 LYS B CA 1
ATOM 4768 C C . LYS B 1 261 ? 32.719 -11.492 14.758 1 89.44 261 LYS B C 1
ATOM 4770 O O . LYS B 1 261 ? 32.219 -12.461 15.336 1 89.44 261 LYS B O 1
ATOM 4775 N N . GLN B 1 262 ? 32.094 -10.359 14.648 1 88.69 262 GLN B N 1
ATOM 4776 C CA . GLN B 1 262 ? 30.891 -10.094 15.438 1 88.69 262 GLN B CA 1
ATOM 4777 C C . GLN B 1 262 ? 29.625 -10.258 14.602 1 88.69 262 GLN B C 1
ATOM 4779 O O . GLN B 1 262 ? 28.531 -9.93 15.055 1 88.69 262 GLN B O 1
ATOM 4784 N N . GLY B 1 263 ? 29.828 -10.727 13.344 1 94.19 263 GLY B N 1
ATOM 4785 C CA . GLY B 1 263 ? 28.641 -10.922 12.539 1 94.19 263 GLY B CA 1
ATOM 4786 C C . GLY B 1 263 ? 28.797 -10.453 11.102 1 94.19 263 GLY B C 1
ATOM 4787 O O . GLY B 1 263 ? 29.844 -10.695 10.484 1 94.19 263 GLY B O 1
ATOM 4788 N N . LEU B 1 264 ? 27.719 -9.891 10.625 1 97 264 LEU B N 1
ATOM 4789 C CA . LEU B 1 264 ? 27.703 -9.398 9.25 1 97 264 LEU B CA 1
ATOM 4790 C C . LEU B 1 264 ? 27.781 -7.879 9.211 1 97 264 LEU B C 1
ATOM 4792 O O . LEU B 1 264 ? 26.984 -7.195 9.836 1 97 264 LEU B O 1
ATOM 4796 N N . LEU B 1 265 ? 28.75 -7.391 8.516 1 97.81 265 LEU B N 1
ATOM 4797 C CA . LEU B 1 265 ? 28.969 -5.949 8.422 1 97.81 265 LEU B CA 1
ATOM 4798 C C . LEU B 1 265 ? 28.312 -5.379 7.168 1 97.81 265 LEU B C 1
ATOM 4800 O O . LEU B 1 265 ? 28.547 -5.867 6.059 1 97.81 265 LEU B O 1
ATOM 4804 N N . ALA B 1 266 ? 27.422 -4.445 7.309 1 98.25 266 ALA B N 1
ATOM 4805 C CA . ALA B 1 266 ? 27 -3.537 6.25 1 98.25 266 ALA B CA 1
ATOM 4806 C C . ALA B 1 266 ? 27.891 -2.305 6.191 1 98.25 266 ALA B C 1
ATOM 4808 O O . ALA B 1 266 ? 27.812 -1.43 7.055 1 98.25 266 ALA B O 1
ATOM 4809 N N . PRO B 1 267 ? 28.703 -2.203 5.215 1 98.06 267 PRO B N 1
ATOM 4810 C CA . PRO B 1 267 ? 29.766 -1.19 5.211 1 98.06 267 PRO B CA 1
ATOM 4811 C C . PRO B 1 267 ? 29.234 0.23 5.07 1 98.06 267 PRO B C 1
ATOM 4813 O O . PRO B 1 267 ? 28.266 0.458 4.324 1 98.06 267 PRO B O 1
ATOM 4816 N N . ARG B 1 268 ? 29.906 1.11 5.676 1 97.12 268 ARG B N 1
ATOM 4817 C CA . ARG B 1 268 ? 29.531 2.52 5.723 1 97.12 268 ARG B CA 1
ATOM 4818 C C . ARG B 1 268 ? 29.438 3.107 4.32 1 97.12 268 ARG B C 1
ATOM 4820 O O . ARG B 1 268 ? 28.547 3.924 4.047 1 97.12 268 ARG B O 1
ATOM 4827 N N . GLN B 1 269 ? 30.312 2.73 3.48 1 96.56 269 GLN B N 1
ATOM 4828 C CA . GLN B 1 269 ? 30.328 3.266 2.121 1 96.56 269 GLN B CA 1
ATOM 4829 C C . GLN B 1 269 ? 28.984 3.057 1.429 1 96.56 269 GLN B C 1
ATOM 4831 O O . GLN B 1 269 ? 28.453 3.984 0.824 1 96.56 269 GLN B O 1
ATOM 4836 N N . GLU B 1 270 ? 28.484 1.859 1.543 1 97 270 GLU B N 1
ATOM 4837 C CA . GLU B 1 270 ? 27.203 1.539 0.925 1 97 270 GLU B CA 1
ATOM 4838 C C . GLU B 1 270 ? 26.047 2.213 1.664 1 97 270 GLU B C 1
ATOM 4840 O O . GLU B 1 270 ? 25.094 2.691 1.04 1 97 270 GLU B O 1
ATOM 4845 N N . LEU B 1 271 ? 26.125 2.234 2.969 1 97.62 271 LEU B N 1
ATOM 4846 C CA . LEU B 1 271 ? 25.094 2.879 3.766 1 97.62 271 LEU B CA 1
ATOM 4847 C C . LEU B 1 271 ? 24.953 4.348 3.383 1 97.62 271 LEU B C 1
ATOM 4849 O O . LEU B 1 271 ? 23.828 4.855 3.277 1 97.62 271 LEU B O 1
ATOM 4853 N N . GLU B 1 272 ? 25.969 4.984 3.148 1 95.94 272 GLU B N 1
ATOM 4854 C CA . GLU B 1 272 ? 25.984 6.414 2.855 1 95.94 272 GLU B CA 1
ATOM 4855 C C . GLU B 1 272 ? 25.438 6.695 1.456 1 95.94 272 GLU B C 1
ATOM 4857 O O . GLU B 1 272 ? 24.906 7.773 1.196 1 95.94 272 GLU B O 1
ATOM 4862 N N . SER B 1 273 ? 25.578 5.742 0.618 1 94.81 273 SER B N 1
ATOM 4863 C CA . SER B 1 273 ? 25.156 5.938 -0.766 1 94.81 273 SER B CA 1
ATOM 4864 C C . SER B 1 273 ? 23.656 5.68 -0.931 1 94.81 273 SER B C 1
ATOM 4866 O O . SER B 1 273 ? 23.062 6.07 -1.939 1 94.81 273 SER B O 1
ATOM 4868 N N . LEU B 1 274 ? 23.062 5.098 0.07 1 96.25 274 LEU B N 1
ATOM 4869 C CA . LEU B 1 274 ? 21.672 4.691 -0.049 1 96.25 274 LEU B CA 1
ATOM 4870 C C . LEU B 1 274 ? 20.75 5.676 0.672 1 96.25 274 LEU B C 1
ATOM 4872 O O . LEU B 1 274 ? 21.078 6.152 1.761 1 96.25 274 LEU B O 1
ATOM 4876 N N . PRO B 1 275 ? 19.609 6.004 -0.034 1 95.75 275 PRO B N 1
ATOM 4877 C CA . PRO B 1 275 ? 18.578 6.707 0.747 1 95.75 275 PRO B CA 1
ATOM 4878 C C . PRO B 1 275 ? 18.047 5.875 1.911 1 95.75 275 PRO B C 1
ATOM 4880 O O . PRO B 1 275 ? 18.203 4.652 1.916 1 95.75 275 PRO B O 1
ATOM 4883 N N . ALA B 1 276 ? 17.422 6.527 2.875 1 95.81 276 ALA B N 1
ATOM 4884 C CA . ALA B 1 276 ? 16.938 5.883 4.094 1 95.81 276 ALA B CA 1
ATOM 4885 C C . ALA B 1 276 ? 16.016 4.715 3.768 1 95.81 276 ALA B C 1
ATOM 4887 O O . ALA B 1 276 ? 16.094 3.66 4.398 1 95.81 276 ALA B O 1
ATOM 4888 N N . ALA B 1 277 ? 15.156 4.895 2.795 1 96.94 277 ALA B N 1
ATOM 4889 C CA . ALA B 1 277 ? 14.18 3.873 2.428 1 96.94 277 ALA B CA 1
ATOM 4890 C C . ALA B 1 277 ? 14.867 2.568 2.035 1 96.94 277 ALA B C 1
ATOM 4892 O O . ALA B 1 277 ? 14.383 1.482 2.363 1 96.94 277 ALA B O 1
ATOM 4893 N N . LEU B 1 278 ? 15.961 2.658 1.354 1 97.38 278 LEU B N 1
ATOM 4894 C CA . LEU B 1 278 ? 16.688 1.476 0.901 1 97.38 278 LEU B CA 1
ATOM 4895 C C . LEU B 1 278 ? 17.531 0.894 2.027 1 97.38 278 LEU B C 1
ATOM 4897 O O . LEU B 1 278 ? 17.703 -0.324 2.119 1 97.38 278 LEU B O 1
ATOM 4901 N N . ARG B 1 279 ? 18.094 1.796 2.91 1 97.75 279 ARG B N 1
ATOM 4902 C CA . ARG B 1 279 ? 18.812 1.289 4.07 1 97.75 279 ARG B CA 1
ATOM 4903 C C . ARG B 1 279 ? 17.922 0.396 4.926 1 97.75 279 ARG B C 1
ATOM 4905 O O . ARG B 1 279 ? 18.328 -0.7 5.32 1 97.75 279 ARG B O 1
ATOM 4912 N N . LEU B 1 280 ? 16.75 0.894 5.156 1 97 280 LEU B N 1
ATOM 4913 C CA . LEU B 1 280 ? 15.828 0.147 5.996 1 97 280 LEU B CA 1
ATOM 4914 C C . LEU B 1 280 ? 15.508 -1.213 5.383 1 97 280 LEU B C 1
ATOM 4916 O O . LEU B 1 280 ? 15.43 -2.217 6.094 1 97 280 LEU B O 1
ATOM 4920 N N . ARG B 1 281 ? 15.25 -1.233 4.078 1 96.88 281 ARG B N 1
ATOM 4921 C CA . ARG B 1 281 ? 14.969 -2.494 3.396 1 96.88 281 ARG B CA 1
ATOM 4922 C C . ARG B 1 281 ? 16.188 -3.422 3.445 1 96.88 281 ARG B C 1
ATOM 4924 O O . ARG B 1 281 ? 16.031 -4.637 3.582 1 96.88 281 ARG B O 1
ATOM 4931 N N . TRP B 1 282 ? 17.391 -2.844 3.34 1 97.62 282 TRP B N 1
ATOM 4932 C CA . TRP B 1 282 ? 18.625 -3.611 3.451 1 97.62 282 TRP B CA 1
ATOM 4933 C C . TRP B 1 282 ? 18.766 -4.215 4.844 1 97.62 282 TRP B C 1
ATOM 4935 O O . TRP B 1 282 ? 19.078 -5.398 4.984 1 97.62 282 TRP B O 1
ATOM 4945 N N . TYR B 1 283 ? 18.484 -3.381 5.926 1 97.81 283 TYR B N 1
ATOM 4946 C CA . TYR B 1 283 ? 18.5 -3.873 7.297 1 97.81 283 TYR B CA 1
ATOM 4947 C C . TYR B 1 283 ? 17.578 -5.086 7.453 1 97.81 283 TYR B C 1
ATOM 4949 O O . TYR B 1 283 ? 17.984 -6.113 8 1 97.81 283 TYR B O 1
ATOM 4957 N N . LYS B 1 284 ? 16.438 -4.914 6.984 1 96.56 284 LYS B N 1
ATOM 4958 C CA . LYS B 1 284 ? 15.43 -5.961 7.125 1 96.56 284 LYS B CA 1
ATOM 4959 C C . LYS B 1 284 ? 15.867 -7.242 6.422 1 96.56 284 LYS B C 1
ATOM 4961 O O . LYS B 1 284 ? 15.656 -8.344 6.938 1 96.56 284 LYS B O 1
ATOM 4966 N N . GLU B 1 285 ? 16.359 -7.09 5.223 1 95.62 285 GLU B N 1
ATOM 4967 C CA . GLU B 1 285 ? 16.812 -8.242 4.453 1 95.62 285 GLU B CA 1
ATOM 4968 C C . GLU B 1 285 ? 17.875 -9.023 5.215 1 95.62 285 GLU B C 1
ATOM 4970 O O . GLU B 1 285 ? 17.844 -10.258 5.246 1 95.62 285 GLU B O 1
ATOM 4975 N N . ILE B 1 286 ? 18.844 -8.312 5.773 1 96.81 286 ILE B N 1
ATOM 4976 C CA . ILE B 1 286 ? 19.922 -8.945 6.535 1 96.81 286 ILE B CA 1
ATOM 4977 C C . ILE B 1 286 ? 19.344 -9.695 7.73 1 96.81 286 ILE B C 1
ATOM 4979 O O . ILE B 1 286 ? 19.656 -10.867 7.949 1 96.81 286 ILE B O 1
ATOM 4983 N N . LEU B 1 287 ? 18.438 -9.031 8.414 1 96.56 287 LEU B N 1
ATOM 4984 C CA . LEU B 1 287 ? 17.844 -9.609 9.609 1 96.56 287 LEU B CA 1
ATOM 4985 C C . LEU B 1 287 ? 17 -10.836 9.258 1 96.56 287 LEU B C 1
ATOM 4987 O O . LEU B 1 287 ? 17 -11.828 10 1 96.56 287 LEU B O 1
ATOM 4991 N N . ASP B 1 288 ? 16.297 -10.781 8.141 1 93.5 288 ASP B N 1
ATOM 4992 C CA . ASP B 1 288 ? 15.492 -11.914 7.688 1 93.5 288 ASP B CA 1
ATOM 4993 C C . ASP B 1 288 ? 16.375 -13.117 7.371 1 93.5 288 ASP B C 1
ATOM 4995 O O . ASP B 1 288 ? 16 -14.258 7.664 1 93.5 288 ASP B O 1
ATOM 4999 N N . ARG B 1 289 ? 17.547 -12.875 6.789 1 93.19 289 ARG B N 1
ATOM 5000 C CA . ARG B 1 289 ? 18.469 -13.945 6.426 1 93.19 289 ARG B CA 1
ATOM 5001 C C . ARG B 1 289 ? 19.062 -14.602 7.668 1 93.19 289 ARG B C 1
ATOM 5003 O O . ARG B 1 289 ? 19.469 -15.766 7.633 1 93.19 289 ARG B O 1
ATOM 5010 N N . MET B 1 290 ? 19.062 -13.883 8.742 1 93.06 290 MET B N 1
ATOM 5011 C CA . MET B 1 290 ? 19.688 -14.352 9.977 1 93.06 290 MET B CA 1
ATOM 5012 C C . MET B 1 290 ? 18.766 -15.336 10.711 1 93.06 290 MET B C 1
ATOM 5014 O O . MET B 1 290 ? 19.219 -16.031 11.633 1 93.06 290 MET B O 1
ATOM 5018 N N . GLY B 1 291 ? 17.5 -15.352 10.312 1 88.62 291 GLY B N 1
ATOM 5019 C CA . GLY B 1 291 ? 16.609 -16.328 10.938 1 88.62 291 GLY B CA 1
ATOM 5020 C C . GLY B 1 291 ? 15.227 -15.766 11.219 1 88.62 291 GLY B C 1
ATOM 5021 O O . GLY B 1 291 ? 14.891 -14.664 10.773 1 88.62 291 GLY B O 1
ATOM 5022 N N . PRO B 1 292 ? 14.453 -16.578 11.945 1 86.56 292 PRO B N 1
ATOM 5023 C CA . PRO B 1 292 ? 13.07 -16.172 12.195 1 86.56 292 PRO B CA 1
ATOM 5024 C C . PRO B 1 292 ? 12.969 -14.945 13.109 1 86.56 292 PRO B C 1
ATOM 5026 O O . PRO B 1 292 ? 13.922 -14.625 13.82 1 86.56 292 PRO B O 1
ATOM 5029 N N . GLY B 1 293 ? 11.852 -14.328 13.062 1 86.75 293 GLY B N 1
ATOM 5030 C CA . GLY B 1 293 ? 11.617 -13.094 13.797 1 86.75 293 GLY B CA 1
ATOM 5031 C C . GLY B 1 293 ? 11.508 -11.875 12.906 1 86.75 293 GLY B C 1
ATOM 5032 O O . GLY B 1 293 ? 12.461 -11.523 12.195 1 86.75 293 GLY B O 1
ATOM 5033 N N . GLN B 1 294 ? 10.484 -11.281 12.992 1 84.81 294 GLN B N 1
ATOM 5034 C CA . GLN B 1 294 ? 10.227 -10.164 12.086 1 84.81 294 GLN B CA 1
ATOM 5035 C C . GLN B 1 294 ? 10.609 -8.836 12.727 1 84.81 294 GLN B C 1
ATOM 5037 O O . GLN B 1 294 ? 10.117 -8.5 13.805 1 84.81 294 GLN B O 1
ATOM 5042 N N . ALA B 1 295 ? 11.508 -8.188 12.102 1 88.06 295 ALA B N 1
ATOM 5043 C CA . ALA B 1 295 ? 11.867 -6.848 12.562 1 88.06 295 ALA B CA 1
ATOM 5044 C C . ALA B 1 295 ? 10.727 -5.863 12.32 1 88.06 295 ALA B C 1
ATOM 5046 O O . ALA B 1 295 ? 10.125 -5.852 11.242 1 88.06 295 ALA B O 1
ATOM 5047 N N . LEU B 1 296 ? 10.438 -5.09 13.328 1 85.88 296 LEU B N 1
ATOM 5048 C CA . LEU B 1 296 ? 9.406 -4.07 13.219 1 85.88 296 LEU B CA 1
ATOM 5049 C C . LEU B 1 296 ? 9.969 -2.775 12.656 1 85.88 296 LEU B C 1
ATOM 5051 O O . LEU B 1 296 ? 11.148 -2.467 12.852 1 85.88 296 LEU B O 1
ATOM 5055 N N . SER B 1 297 ? 9.117 -2.061 12.031 1 88.38 297 SER B N 1
ATOM 5056 C CA . SER B 1 297 ? 9.492 -0.807 11.383 1 88.38 297 SER B CA 1
ATOM 5057 C C . SER B 1 297 ? 10.109 0.165 12.383 1 88.38 297 SER B C 1
ATOM 5059 O O . SER B 1 297 ? 11.07 0.87 12.062 1 88.38 297 SER B O 1
ATOM 5061 N N . ALA B 1 298 ? 9.562 0.173 13.531 1 86.44 298 ALA B N 1
ATOM 5062 C CA . ALA B 1 298 ? 10.039 1.099 14.562 1 86.44 298 ALA B CA 1
ATOM 5063 C C . ALA B 1 298 ? 11.492 0.812 14.922 1 86.44 298 ALA B C 1
ATOM 5065 O O . ALA B 1 298 ? 12.289 1.736 15.102 1 86.44 298 ALA B O 1
ATOM 5066 N N . ASN B 1 299 ? 11.844 -0.453 14.992 1 93.19 299 ASN B N 1
ATOM 5067 C CA . ASN B 1 299 ? 13.203 -0.837 15.344 1 93.19 299 ASN B CA 1
ATOM 5068 C C . ASN B 1 299 ? 14.18 -0.556 14.203 1 93.19 299 ASN B C 1
ATOM 5070 O O . ASN B 1 299 ? 15.312 -0.15 14.438 1 93.19 299 ASN B O 1
ATOM 5074 N N . LEU B 1 300 ? 13.742 -0.793 13.039 1 95.38 300 LEU B N 1
ATOM 5075 C CA . LEU B 1 300 ? 14.57 -0.497 11.875 1 95.38 300 LEU B CA 1
ATOM 5076 C C . LEU B 1 300 ? 14.859 0.998 11.781 1 95.38 300 LEU B C 1
ATOM 5078 O O . LEU B 1 300 ? 15.992 1.397 11.5 1 95.38 300 LEU B O 1
ATOM 5082 N N . GLY B 1 301 ? 13.82 1.734 12.008 1 93.94 301 GLY B N 1
ATOM 5083 C CA . GLY B 1 301 ? 13.984 3.18 12.016 1 93.94 301 GLY B CA 1
ATOM 5084 C C . GLY B 1 301 ? 14.922 3.668 13.102 1 93.94 301 GLY B C 1
ATOM 5085 O O . GLY B 1 301 ? 15.734 4.566 12.875 1 93.94 301 GLY B O 1
ATOM 5086 N N . ALA B 1 302 ? 14.781 3.1 14.25 1 94.12 302 ALA B N 1
ATOM 5087 C CA . ALA B 1 302 ? 15.648 3.457 15.367 1 94.12 302 ALA B CA 1
ATOM 5088 C C . ALA B 1 302 ? 17.109 3.162 15.039 1 94.12 302 ALA B C 1
ATOM 5090 O O . ALA B 1 302 ? 18 3.969 15.344 1 94.12 302 ALA B O 1
ATOM 5091 N N . LEU B 1 303 ? 17.344 2.055 14.453 1 96.81 303 LEU B N 1
ATOM 5092 C CA . LEU B 1 303 ? 18.688 1.696 14.039 1 96.81 303 LEU B CA 1
ATOM 5093 C C . LEU B 1 303 ? 19.25 2.713 13.047 1 96.81 303 LEU B C 1
ATOM 5095 O O . LEU B 1 303 ? 20.391 3.15 13.172 1 96.81 303 LEU B O 1
ATOM 5099 N N . ASP B 1 304 ? 18.422 3.006 12.078 1 96.81 304 ASP B N 1
ATOM 5100 C CA . ASP B 1 304 ? 18.859 3.943 11.047 1 96.81 304 ASP B CA 1
ATOM 5101 C C . ASP B 1 304 ? 19.156 5.316 11.648 1 96.81 304 ASP B C 1
ATOM 5103 O O . ASP B 1 304 ? 20.078 6 11.211 1 96.81 304 ASP B O 1
ATOM 5107 N N . ALA B 1 305 ? 18.328 5.73 12.594 1 94.56 305 ALA B N 1
ATOM 5108 C CA . ALA B 1 305 ? 18.547 7.004 13.281 1 94.56 305 ALA B CA 1
ATOM 5109 C C . ALA B 1 305 ? 19.875 7 14.031 1 94.56 305 ALA B C 1
ATOM 5111 O O . ALA B 1 305 ? 20.625 7.969 13.969 1 94.56 305 ALA B O 1
ATOM 5112 N N . LEU B 1 306 ? 20.125 5.957 14.734 1 96.12 306 LEU B N 1
ATOM 5113 C CA . LEU B 1 306 ? 21.375 5.832 15.469 1 96.12 306 LEU B CA 1
ATOM 5114 C C . LEU B 1 306 ? 22.562 5.91 14.516 1 96.12 306 LEU B C 1
ATOM 5116 O O . LEU B 1 306 ? 23.578 6.555 14.82 1 96.12 306 LEU B O 1
ATOM 5120 N N . TYR B 1 307 ? 22.422 5.289 13.391 1 96.12 307 TYR B N 1
ATOM 5121 C CA . TYR B 1 307 ? 23.484 5.285 12.391 1 96.12 307 TYR B CA 1
ATOM 5122 C C . TYR B 1 307 ? 23.719 6.68 11.828 1 96.12 307 TYR B C 1
ATOM 5124 O O . TYR B 1 307 ? 24.859 7.152 11.758 1 96.12 307 TYR B O 1
ATOM 5132 N N . THR B 1 308 ? 22.641 7.309 11.438 1 94.31 308 THR B N 1
ATOM 5133 C CA . THR B 1 308 ? 22.75 8.609 10.789 1 94.31 308 THR B CA 1
ATOM 5134 C C . THR B 1 308 ? 23.219 9.672 11.773 1 94.31 308 THR B C 1
ATOM 5136 O O . THR B 1 308 ? 23.875 10.641 11.383 1 94.31 308 THR B O 1
ATOM 5139 N N . GLU B 1 309 ? 22.922 9.469 13.031 1 93.25 309 GLU B N 1
ATOM 5140 C CA . GLU B 1 309 ? 23.359 10.383 14.07 1 93.25 309 GLU B CA 1
ATOM 5141 C C . GLU B 1 309 ? 24.781 10.047 14.531 1 93.25 309 GLU B C 1
ATOM 5143 O O . GLU B 1 309 ? 25.312 10.68 15.445 1 93.25 309 GLU B O 1
ATOM 5148 N N . LYS B 1 310 ? 25.375 9.078 13.945 1 92.19 310 LYS B N 1
ATOM 5149 C CA . LYS B 1 310 ? 26.75 8.664 14.188 1 92.19 310 LYS B CA 1
ATOM 5150 C C . LYS B 1 310 ? 26.953 8.273 15.648 1 92.19 310 LYS B C 1
ATOM 5152 O O . LYS B 1 310 ? 27.938 8.68 16.266 1 92.19 310 LYS B O 1
ATOM 5157 N N . LYS B 1 311 ? 25.984 7.582 16.156 1 91.44 311 LYS B N 1
ATOM 5158 C CA . LYS B 1 311 ? 26.078 7.102 17.531 1 91.44 311 LYS B CA 1
ATOM 5159 C C . LYS B 1 311 ? 26.766 5.746 17.594 1 91.44 311 LYS B C 1
ATOM 5161 O O . LYS B 1 311 ? 26.141 4.73 17.906 1 91.44 311 LYS B O 1
ATOM 5166 N N . SER B 1 312 ? 28.078 5.816 17.531 1 91.56 312 SER B N 1
ATOM 5167 C CA . SER B 1 312 ? 28.875 4.602 17.484 1 91.56 312 SER B CA 1
ATOM 5168 C C . SER B 1 312 ? 28.75 3.818 18.797 1 91.56 312 SER B C 1
ATOM 5170 O O . SER B 1 312 ? 28.75 4.406 19.875 1 91.56 312 SER B O 1
ATOM 5172 N N . GLY B 1 313 ? 28.609 2.535 18.688 1 92.19 313 GLY B N 1
ATOM 5173 C CA . GLY B 1 313 ? 28.562 1.681 19.859 1 92.19 313 GLY B CA 1
ATOM 5174 C C . GLY B 1 313 ? 27.141 1.35 20.297 1 92.19 313 GLY B C 1
ATOM 5175 O O . GLY B 1 313 ? 26.906 0.355 20.984 1 92.19 313 GLY B O 1
ATOM 5176 N N . LYS B 1 314 ? 26.172 2.105 19.859 1 94.5 314 LYS B N 1
ATOM 5177 C CA . LYS B 1 314 ? 24.781 1.86 20.219 1 94.5 314 LYS B CA 1
ATOM 5178 C C . LYS B 1 314 ? 24.219 0.651 19.484 1 94.5 314 LYS B C 1
ATOM 5180 O O . LYS B 1 314 ? 24.656 0.337 18.375 1 94.5 314 LYS B O 1
ATOM 5185 N N . ARG B 1 315 ? 23.297 -0.007 20.203 1 95.19 315 ARG B N 1
ATOM 5186 C CA . ARG B 1 315 ? 22.75 -1.246 19.656 1 95.19 315 ARG B CA 1
ATOM 5187 C C . ARG B 1 315 ? 21.234 -1.223 19.656 1 95.19 315 ARG B C 1
ATOM 5189 O O . ARG B 1 315 ? 20.625 -0.507 20.453 1 95.19 315 ARG B O 1
ATOM 5196 N N . VAL B 1 316 ? 20.672 -1.908 18.719 1 96.19 316 VAL B N 1
ATOM 5197 C CA . VAL B 1 316 ? 19.234 -2.166 18.672 1 96.19 316 VAL B CA 1
ATOM 5198 C C . VAL B 1 316 ? 18.984 -3.67 18.656 1 96.19 316 VAL B C 1
ATOM 5200 O O . VAL B 1 316 ? 19.672 -4.41 17.938 1 96.19 316 VAL B O 1
ATOM 5203 N N . GLN B 1 317 ? 18.047 -4.125 19.438 1 94.75 317 GLN B N 1
ATOM 5204 C CA . GLN B 1 317 ? 17.703 -5.543 19.5 1 94.75 317 GLN B CA 1
ATOM 5205 C C . GLN B 1 317 ? 16.516 -5.863 18.594 1 94.75 317 GLN B C 1
ATOM 5207 O O . GLN B 1 317 ? 15.633 -5.023 18.391 1 94.75 317 GLN B O 1
ATOM 5212 N N . PHE B 1 318 ? 16.531 -7.039 18.062 1 94.38 318 PHE B N 1
ATOM 5213 C CA . PHE B 1 318 ? 15.469 -7.539 17.203 1 94.38 318 PHE B CA 1
ATOM 5214 C C . PHE B 1 318 ? 15.016 -8.93 17.641 1 94.38 318 PHE B C 1
ATOM 5216 O O . PHE B 1 318 ? 15.734 -9.617 18.375 1 94.38 318 PHE B O 1
ATOM 5223 N N . PRO B 1 319 ? 13.82 -9.297 17.281 1 91.38 319 PRO B N 1
ATOM 5224 C CA . PRO B 1 319 ? 13.336 -10.633 17.625 1 91.38 319 PRO B CA 1
ATOM 5225 C C . PRO B 1 319 ? 14.266 -11.742 17.141 1 91.38 319 PRO B C 1
ATOM 5227 O O . PRO B 1 319 ? 14.883 -11.609 16.078 1 91.38 319 PRO B O 1
ATOM 5230 N N . GLY B 1 320 ? 14.336 -12.938 17.844 1 90.69 320 GLY B N 1
ATOM 5231 C CA . GLY B 1 320 ? 15.188 -14.062 17.484 1 90.69 320 GLY B CA 1
ATOM 5232 C C . GLY B 1 320 ? 16.609 -13.914 18 1 90.69 320 GLY B C 1
ATOM 5233 O O . GLY B 1 320 ? 17.547 -14.367 17.344 1 90.69 320 GLY B O 1
ATOM 5234 N N . ASP B 1 321 ? 16.75 -13.117 19 1 91.44 321 ASP B N 1
ATOM 5235 C CA . ASP B 1 321 ? 18.031 -12.867 19.641 1 91.44 321 ASP B CA 1
ATOM 5236 C C . ASP B 1 321 ? 19.016 -12.195 18.688 1 91.44 321 ASP B C 1
ATOM 5238 O O . ASP B 1 321 ? 20.203 -12.484 18.703 1 91.44 321 ASP B O 1
ATOM 5242 N N . LYS B 1 322 ? 18.531 -11.453 17.781 1 95.5 322 LYS B N 1
ATOM 5243 C CA . LYS B 1 322 ? 19.328 -10.703 16.828 1 95.5 322 LYS B CA 1
ATOM 5244 C C . LYS B 1 322 ? 19.609 -9.289 17.312 1 95.5 322 LYS B C 1
ATOM 5246 O O . LYS B 1 322 ? 18.844 -8.75 18.125 1 95.5 322 LYS B O 1
ATOM 5251 N N . GLN B 1 323 ? 20.688 -8.719 16.906 1 96 323 GLN B N 1
ATOM 5252 C CA . GLN B 1 323 ? 21 -7.34 17.25 1 96 323 GLN B CA 1
ATOM 5253 C C . GLN B 1 323 ? 21.828 -6.676 16.141 1 96 323 GLN B C 1
ATOM 5255 O O . GLN B 1 323 ? 22.406 -7.359 15.305 1 96 323 GLN B O 1
ATOM 5260 N N . ALA B 1 324 ? 21.797 -5.414 16.109 1 97.25 324 ALA B N 1
ATOM 5261 C CA . ALA B 1 324 ? 22.609 -4.602 15.227 1 97.25 324 ALA B CA 1
ATOM 5262 C C . ALA B 1 324 ? 23.312 -3.479 15.984 1 97.25 324 ALA B C 1
ATOM 5264 O O . ALA B 1 324 ? 22.703 -2.83 16.844 1 97.25 324 ALA B O 1
ATOM 5265 N N . ARG B 1 325 ? 24.516 -3.293 15.688 1 96.5 325 ARG B N 1
ATOM 5266 C CA . ARG B 1 325 ? 25.328 -2.295 16.375 1 96.5 325 ARG B CA 1
ATOM 5267 C C . ARG B 1 325 ? 25.969 -1.325 15.391 1 96.5 325 ARG B C 1
ATOM 5269 O O . ARG B 1 325 ? 26.531 -1.745 14.375 1 96.5 325 ARG B O 1
ATOM 5276 N N . VAL B 1 326 ? 25.891 -0.049 15.75 1 97.31 326 VAL B N 1
ATOM 5277 C CA . VAL B 1 326 ? 26.531 0.97 14.93 1 97.31 326 VAL B CA 1
ATOM 5278 C C . VAL B 1 326 ? 28.031 0.981 15.203 1 97.31 326 VAL B C 1
ATOM 5280 O O . VAL B 1 326 ? 28.453 0.984 16.359 1 97.31 326 VAL B O 1
ATOM 5283 N N . SER B 1 327 ? 28.828 0.937 14.172 1 95.25 327 SER B N 1
ATOM 5284 C CA . SER B 1 327 ? 30.297 0.988 14.258 1 95.25 327 SER B CA 1
ATOM 5285 C C . SER B 1 327 ? 30.875 2.012 13.289 1 95.25 327 SER B C 1
ATOM 5287 O O . SER B 1 327 ? 30.172 2.492 12.391 1 95.25 327 SER B O 1
ATOM 5289 N N . PRO B 1 328 ? 32.094 2.383 13.469 1 93.94 328 PRO B N 1
ATOM 5290 C CA . PRO B 1 328 ? 32.719 3.316 12.531 1 93.94 328 PRO B CA 1
ATOM 5291 C C . PRO B 1 328 ? 32.75 2.791 11.102 1 93.94 328 PRO B C 1
ATOM 5293 O O . PRO B 1 328 ? 32.688 3.574 10.148 1 93.94 328 PRO B O 1
ATOM 5296 N N . GLU B 1 329 ? 32.781 1.481 10.961 1 95.31 329 GLU B N 1
ATOM 5297 C CA . GLU B 1 329 ? 32.875 0.874 9.633 1 95.31 329 GLU B CA 1
ATOM 5298 C C . GLU B 1 329 ? 31.484 0.684 9.016 1 95.31 329 GLU B C 1
ATOM 5300 O O . GLU B 1 329 ? 31.375 0.38 7.828 1 95.31 329 GLU B O 1
ATOM 5305 N N . GLY B 1 330 ? 30.484 0.89 9.789 1 97.5 330 GLY B N 1
ATOM 5306 C CA . GLY B 1 330 ? 29.109 0.701 9.344 1 97.5 330 GLY B CA 1
ATOM 5307 C C . GLY B 1 330 ? 28.203 0.127 10.414 1 97.5 330 GLY B C 1
ATOM 5308 O O . GLY B 1 330 ? 28.203 0.595 11.555 1 97.5 330 GLY B O 1
ATOM 5309 N N . ILE B 1 331 ? 27.391 -0.801 10.078 1 98.25 331 ILE B N 1
ATOM 5310 C CA . ILE B 1 331 ? 26.5 -1.467 11.023 1 98.25 331 ILE B CA 1
ATOM 5311 C C . ILE B 1 331 ? 26.797 -2.963 11.047 1 98.25 331 ILE B C 1
ATOM 5313 O O . ILE B 1 331 ? 26.906 -3.6 9.992 1 98.25 331 ILE B O 1
ATOM 5317 N N . ILE B 1 332 ? 26.953 -3.5 12.203 1 97.69 332 ILE B N 1
ATOM 5318 C CA . ILE B 1 332 ? 27.234 -4.922 12.352 1 97.69 332 ILE B CA 1
ATOM 5319 C C . ILE B 1 332 ? 26 -5.641 12.875 1 97.69 332 ILE B C 1
ATOM 5321 O O . ILE B 1 332 ? 25.453 -5.277 13.922 1 97.69 332 ILE B O 1
ATOM 5325 N N . PHE B 1 333 ? 25.562 -6.641 12.133 1 97.94 333 PHE B N 1
ATOM 5326 C CA . PHE B 1 333 ? 24.438 -7.477 12.516 1 97.94 333 PHE B CA 1
ATOM 5327 C C . PHE B 1 333 ? 24.922 -8.805 13.094 1 97.94 333 PHE B C 1
ATOM 5329 O O . PHE B 1 333 ? 25.781 -9.461 12.508 1 97.94 333 PHE B O 1
ATOM 5336 N N . GLY B 1 334 ? 24.422 -9.125 14.188 1 95.31 334 GLY B N 1
ATOM 5337 C CA . GLY B 1 334 ? 24.797 -10.367 14.836 1 95.31 334 GLY B CA 1
ATOM 5338 C C . GLY B 1 334 ? 23.766 -10.859 15.828 1 95.31 334 GLY B C 1
ATOM 5339 O O . GLY B 1 334 ? 22.609 -10.438 15.789 1 95.31 334 GLY B O 1
ATOM 5340 N N . TRP B 1 335 ? 24.078 -11.906 16.562 1 92.12 335 TRP B N 1
ATOM 5341 C CA . TRP B 1 335 ? 23.203 -12.477 17.594 1 92.12 335 TRP B CA 1
ATOM 5342 C C . TRP B 1 335 ? 23.625 -12.016 18.984 1 92.12 335 TRP B C 1
ATOM 5344 O O . TRP B 1 335 ? 24.766 -11.586 19.172 1 92.12 335 TRP B O 1
ATOM 5354 N N . LYS B 1 336 ? 22.594 -12.156 19.844 1 83.5 336 LYS B N 1
ATOM 5355 C CA . LYS B 1 336 ? 22.891 -11.773 21.219 1 83.5 336 LYS B CA 1
ATOM 5356 C C . LYS B 1 336 ? 24.031 -12.617 21.797 1 83.5 336 LYS B C 1
ATOM 5358 O O . LYS B 1 336 ? 24.062 -13.836 21.594 1 83.5 336 LYS B O 1
ATOM 5363 N N . GLY B 1 337 ? 24.969 -11.992 22.422 1 73.44 337 GLY B N 1
ATOM 5364 C CA . GLY B 1 337 ? 26.094 -12.688 23.031 1 73.44 337 GLY B CA 1
ATOM 5365 C C . GLY B 1 337 ? 27.359 -12.602 22.203 1 73.44 337 GLY B C 1
ATOM 5366 O O . GLY B 1 337 ? 28.438 -12.977 22.672 1 73.44 337 GLY B O 1
ATOM 5367 N N . ASP B 1 338 ? 27.219 -12.219 20.953 1 62.91 338 ASP B N 1
ATOM 5368 C CA . ASP B 1 338 ? 28.422 -12.047 20.156 1 62.91 338 ASP B CA 1
ATOM 5369 C C . ASP B 1 338 ? 29.062 -10.68 20.406 1 62.91 338 ASP B C 1
ATOM 5371 O O . ASP B 1 338 ? 28.359 -9.703 20.656 1 62.91 338 ASP B O 1
#

Nearest PDB structures (foldseek):
  2e89-assembly2_C  TM=8.962E-01  e=3.431E-21  Aquifex aeolicus
  3a2k-assembly2_B  TM=8.589E-01  e=5.239E-20  Geobacillus kaustophilus
  6scy-assembly1_A  TM=7.936E-01  e=2.154E-11  Methanococcus maripaludis S2
  5mko-assembly1_B  TM=7.838E-01  e=3.426E-11  Pyrococcus horikoshii OT3
  5ztb-assembly1_B  TM=7.733E-01  e=2.191E-10  Thermus thermophilus HB27

InterPro domains:
  IPR011063 tRNA(Ile)-lysidine/2-thiocytidine synthase, N-terminal [PF01171] (35-216)
  IPR012094 tRNA(Ile)-lysidine synthase [MF_01161] (26-325)
  IPR012094 tRNA(Ile)-lysidine synthase [PTHR43033] (34-285)
  IPR012795 tRNA(Ile)-lysidine synthase, N-terminal [TIGR02432] (35-219)
  IPR012795 tRNA(Ile)-lysidine synthase, N-terminal [cd01992] (34-219)
  IPR014729 Rossmann-like alpha/beta/alpha sandwich fold [G3DSA:3.40.50.620] (24-248)

Foldseek 3Di:
DQALVLFDPVLSVVLVVLVCCCCPVVVDALAAFEEEQEAAQALLSVLVVNSCLHCCVVRVYAYAYEYEQAVPDPCSVVSVVQVCVSCVVSVHHYHYDYDPLVVQCVVVVHDSVVSSVVVSLVRQLVVCVVVVGQAYEYRAALLNQLLQLVVCVVVVPDPPCSLGDDQADNVSNYHYSRHLPDVVSSNVSCVRSVGDGDDDPPDCDCPDPSNCSNPPPVVVVCVVPVCSSVVSSVSNSVRVVVVVVLCVLCVVQVVPWDQDPAAIFRFPVSVVVDDLVSQLVVVQVRVVVVDDFGFDPVQSVVVNVCQVVVVFQDKTAGPPQKIWGQHPGGIGIHGHPD/DQALVLFDPVLSVVLVVLVCCCCPVVVDALAAFEEEQEAAQALLSVLVVNSCLHCCVVRVYAYAYEYEQAPPDPCSVVSVVQVCVSCVVSVHHYHYYYDPLVVQCVVVVHDSVVSSVVVSLVRQLVVCVVVVGQAYEYRAALLNQLLQLVVCVVVVPDPPCSLGDDQADNVSNYHYSRHLPDPVSSNVSCVRSVGDGDDDPPLQDCPDPSNCSNPPPVVVVCVVPVCSSVVSSVSNSVRVVVVVVLCVLCVVQVVPWDQDPAAIFRFPVSVVVDDLVSQLVVVQVRVVVVDDFGFDPVQSVVVNVCQVVVVFQDKTAGPPQKIWGQHPGGIGIHGHPD

Solvent-accessible surface area (backbone atoms only — not comparable to full-atom values): 35376 Å² total; per-residue (Å²): 120,68,34,45,85,76,37,57,68,73,51,31,51,47,49,50,50,41,49,44,44,37,40,68,76,65,65,44,77,61,59,63,34,31,37,27,36,47,36,77,34,34,53,50,21,44,22,45,52,53,48,49,46,26,41,28,75,80,27,57,34,48,62,34,34,38,30,69,37,55,64,83,48,88,65,42,60,59,49,52,50,50,43,45,50,54,26,55,70,61,71,30,58,67,45,77,50,78,43,64,26,68,59,49,7,62,73,67,74,42,54,59,67,58,29,40,51,52,53,46,51,52,50,52,53,50,52,30,57,76,70,62,36,65,35,36,36,41,46,48,20,18,60,54,34,47,49,45,18,50,52,27,54,46,70,39,47,51,85,52,59,26,44,29,75,73,48,64,38,77,93,70,30,35,34,25,67,34,34,75,38,53,61,70,60,35,51,51,41,28,58,66,69,68,56,86,61,48,79,79,80,71,77,74,56,61,86,36,69,67,32,37,42,59,70,60,46,46,56,54,47,37,70,76,24,83,57,29,60,60,26,44,42,51,42,32,52,50,24,52,37,42,48,52,38,51,52,61,70,41,45,66,48,62,69,55,46,38,83,50,99,60,31,39,31,46,38,38,72,50,55,71,72,42,48,69,46,56,46,44,52,50,51,49,50,54,50,50,73,75,40,68,48,75,75,50,68,70,55,47,49,50,46,50,48,39,49,75,66,63,42,64,72,44,70,45,76,40,54,73,52,27,31,36,32,29,44,93,63,23,37,36,36,30,46,70,89,97,122,68,33,47,85,75,37,57,66,72,50,30,51,48,49,51,49,38,48,44,45,35,41,68,74,65,64,43,79,61,58,65,35,31,38,28,36,48,36,78,35,32,54,49,21,44,21,44,51,52,47,50,45,27,42,28,75,80,28,57,34,47,63,34,34,38,28,68,36,54,63,82,48,87,64,44,60,60,49,52,51,50,44,45,51,55,26,54,69,62,73,31,56,67,45,76,48,78,42,64,26,68,60,50,7,62,72,66,73,43,53,58,68,57,29,40,50,53,51,46,50,53,51,50,52,50,53,29,55,76,70,62,35,67,34,36,36,44,47,47,20,18,61,55,31,47,49,44,16,49,51,28,54,46,69,41,46,54,86,52,61,26,45,28,76,75,48,62,38,78,94,72,30,34,35,26,66,35,36,74,36,54,60,69,59,34,53,50,42,27,57,68,68,70,57,86,62,49,79,79,79,70,78,73,56,60,87,36,69,68,34,38,42,58,70,61,46,47,57,54,47,37,71,76,25,83,58,28,61,59,26,42,40,51,43,32,52,50,25,52,36,43,48,54,38,51,52,60,70,42,44,66,49,62,70,55,46,41,83,51,98,59,30,40,32,46,38,36,72,49,56,71,72,41,48,68,46,54,46,45,53,51,52,49,51,54,47,50,73,74,37,69,49,76,75,49,69,69,54,46,50,50,46,49,49,38,49,74,68,64,40,63,72,43,70,45,76,40,53,72,53,29,32,38,31,28,43,94,64,23,38,35,35,30,47,70,90,96

Secondary structure (DSSP, 8-state):
---GGGS-HHHHHHHHHHHHIIIIIS----TT-EEEEE--SSHHHHHHHHHHHHHHHHHT-EEEEEEEE---STTHHHHHHHHHHHHHHTT--EEEEE--HHHHHHHHT--HHHHHHHHHHHHHHHHHHHTT-SEEE----HHHHHHHHHHHHHHTPPTTGGG---SEETTTTEE-TTTTS-HHHHHHHHHHHT-------STT-TTSHHHHIIIIIHHHHHHH-TTHHHHHHHHHHHHHHHHHHHHHHTHHHHHH-EEETTEEEEEHHHHHHS-HHHHHHHHHHHHHHT-S-PPPHHHHHHHHHHHHTT-TT-EEEETTTEEEEEETTEEEEEETT-/---GGGS-HHHHHHHHHHHHIIIIIS----TT-EEEEE--SSHHHHHHHHHHHHHHHHHT-EEEEEEEE---STTHHHHHHHHHHHHHHTT--EEEEE--HHHHHHHHT--HHHHHHHHHHHHHHHHHHHTT-SEEE----HHHHHHHHHHHHHHTPPTTGGG---SEETTTTEE-TTTTS-HHHHHHHHHHHT-------GGG-TTSHHHHIIIIIHHHHHHH-TTHHHHHHHHHHHHHHHHHHHHHHTHHHHHH-EEETTEEEEEHHHHHHS-HHHHHHHHHHHHHHT-S-PPPHHHHHHHHHHHHTT-TT-EEEETTTEEEEEETTEEEEEETT-

Organism: Desulfohalobium retbaense (strain ATCC 49708 / DSM 5692 / JCM 16813 / HR100) (NCBI:txid485915)